Protein AF-E3NWN0-F1 (afdb_monomer_lite)

Organism: Caenorhabditis remanei (NCBI:txid31234)

pLDDT: mean 92.57, std 5.67, range [59.72, 98.69]

Radius of gyration: 28.08 Å; chains: 1; bounding box: 75×56×75 Å

Sequence (450 aa):
MQVIIVETPEEVGRVAGERIAAVIRRSAFAVLGVATGSSPLGAYAEVARQVSEGSLDTAGVTAFALDEYVGLPQEHPESYHSVIHRTVTEPLRLDPARVHVPDGTASDLEAACADYERRIREAGGVDLQLLGLGANGHIGFNEPTSSFGSRTRPKTLAPKTRQDNARFFDSADQVPVHCLTQGLGTILDARELLLVAQGAGTVVELDGDEMTRIIWQFIKDRLIHPYLDVTLEYYDLGIQHRDETNDQVTVDAAHAIQKHGVGVKCATITPDEARVEEFGLKQMWRSPNGTIRNILGGVIFREPIIISNIPRLVPGWNKPIIIGRHAFGDQYRATDFRFAGEGTLTVEFTPKDGGEPQKFEVYQSLGDGVAQVQYNLDASIRDFARASLIYSLSRNYPVYLSTKNTILKAYDGRFKDIFQGHLRHRVQEQFEAAGLTYEHRPHRRLVASA

Structure (mmCIF, N/CA/C/O backbone):
data_AF-E3NWN0-F1
#
_entry.id   AF-E3NWN0-F1
#
loop_
_atom_site.group_PDB
_atom_site.id
_atom_site.type_symbol
_atom_site.label_atom_id
_atom_site.label_alt_id
_atom_site.label_comp_id
_atom_site.label_asym_id
_atom_site.label_entity_id
_atom_site.label_seq_id
_atom_site.pdbx_PDB_ins_code
_atom_site.Cartn_x
_atom_site.Cartn_y
_atom_site.Cartn_z
_atom_site.occupancy
_atom_site.B_iso_or_equiv
_atom_site.auth_seq_id
_atom_site.auth_comp_id
_atom_site.auth_asym_id
_atom_site.auth_atom_id
_atom_site.pdbx_PDB_model_num
ATOM 1 N N . MET A 1 1 ? -12.447 -15.745 9.068 1.00 74.12 1 MET A N 1
ATOM 2 C CA . MET A 1 1 ? -12.794 -14.378 8.634 1.00 74.12 1 MET A CA 1
ATOM 3 C C . MET A 1 1 ? -14.155 -14.442 7.970 1.00 74.12 1 MET A C 1
ATOM 5 O O . MET A 1 1 ? -14.314 -15.246 7.061 1.00 74.12 1 MET A O 1
ATOM 9 N N . GLN A 1 2 ? -15.126 -13.679 8.465 1.00 85.88 2 GLN A N 1
ATOM 10 C CA . GLN A 1 2 ? -16.445 -13.534 7.849 1.00 85.88 2 GLN A CA 1
ATOM 11 C C . GLN A 1 2 ? -16.492 -12.151 7.196 1.00 85.88 2 GLN A C 1
ATOM 13 O O . GLN A 1 2 ? -16.108 -11.178 7.836 1.00 85.88 2 GLN A O 1
ATOM 18 N N . VAL A 1 3 ? -16.915 -12.078 5.935 1.00 86.00 3 VAL A N 1
ATOM 19 C CA . VAL A 1 3 ? -17.079 -10.815 5.202 1.00 86.00 3 VAL A CA 1
ATOM 20 C C . VAL A 1 3 ? -18.572 -10.595 5.008 1.00 86.00 3 VAL A C 1
ATOM 22 O O . VAL A 1 3 ? -19.261 -11.495 4.529 1.00 86.00 3 VAL A O 1
ATOM 25 N N . ILE A 1 4 ? -19.065 -9.432 5.425 1.00 88.62 4 ILE A N 1
ATOM 26 C CA . ILE A 1 4 ? -20.463 -9.033 5.267 1.00 88.62 4 ILE A CA 1
ATOM 27 C C . ILE A 1 4 ? -20.465 -7.776 4.409 1.00 88.62 4 ILE A C 1
ATOM 29 O O . ILE A 1 4 ? -19.835 -6.786 4.772 1.00 88.62 4 ILE A O 1
ATOM 33 N N . ILE A 1 5 ? -21.142 -7.852 3.270 1.00 86.31 5 ILE A N 1
ATOM 34 C CA . ILE A 1 5 ? -21.302 -6.743 2.334 1.00 86.31 5 ILE A CA 1
ATOM 35 C C . ILE A 1 5 ? -22.763 -6.326 2.390 1.00 86.31 5 ILE A C 1
ATOM 37 O O . ILE A 1 5 ? -23.655 -7.175 2.385 1.00 86.31 5 ILE A O 1
ATOM 41 N N . VAL A 1 6 ? -22.974 -5.025 2.503 1.00 89.12 6 VAL A N 1
ATOM 42 C CA . VAL A 1 6 ? -24.281 -4.378 2.603 1.00 89.12 6 VAL A CA 1
ATOM 43 C C . VAL A 1 6 ? -24.270 -3.145 1.711 1.00 89.12 6 VAL A C 1
ATOM 45 O O . VAL A 1 6 ? -23.196 -2.671 1.334 1.00 89.12 6 VAL A O 1
ATOM 48 N N . GLU A 1 7 ? -25.446 -2.654 1.340 1.00 85.12 7 GLU A N 1
ATOM 49 C CA . GLU A 1 7 ? -25.573 -1.652 0.280 1.00 85.12 7 GLU A CA 1
ATOM 50 C C . GLU A 1 7 ? -25.351 -0.231 0.798 1.00 85.12 7 GLU A C 1
ATOM 52 O O . GLU A 1 7 ? -24.884 0.627 0.049 1.00 85.12 7 GLU A O 1
ATOM 57 N N . THR A 1 8 ? -25.660 0.034 2.075 1.00 88.56 8 THR A N 1
ATOM 58 C CA . THR A 1 8 ? -25.611 1.399 2.619 1.00 88.56 8 THR A CA 1
ATOM 59 C C . THR A 1 8 ? -24.792 1.528 3.910 1.00 88.56 8 THR A C 1
ATOM 61 O O . THR A 1 8 ? -24.704 0.578 4.697 1.00 88.56 8 THR A O 1
ATOM 64 N N . PRO A 1 9 ? -24.215 2.716 4.189 1.00 89.25 9 PRO A N 1
ATOM 65 C CA . PRO A 1 9 ? -23.544 2.999 5.462 1.00 89.25 9 PRO A CA 1
ATOM 66 C C . PRO A 1 9 ? -24.421 2.757 6.701 1.00 89.25 9 PRO A C 1
ATOM 68 O O . PRO A 1 9 ? -23.928 2.360 7.758 1.00 89.25 9 PRO A O 1
ATOM 71 N N . GLU A 1 10 ? -25.733 2.968 6.589 1.00 92.38 10 GLU A N 1
ATOM 72 C CA . GLU A 1 10 ? -26.692 2.700 7.663 1.00 92.38 10 GLU A CA 1
ATOM 73 C C . GLU A 1 10 ? -26.793 1.200 7.955 1.00 92.38 10 GLU A C 1
ATOM 75 O O . GLU A 1 10 ? -26.815 0.793 9.118 1.00 92.38 10 GLU A O 1
ATOM 80 N N . GLU A 1 11 ? -26.798 0.357 6.919 1.00 94.12 11 GLU A N 1
ATOM 81 C CA . GLU A 1 11 ? -26.772 -1.095 7.089 1.00 94.12 11 GLU A CA 1
ATOM 82 C C . GLU A 1 11 ? -25.452 -1.576 7.693 1.00 94.12 11 GLU A C 1
ATOM 84 O O . GLU A 1 11 ? -25.469 -2.471 8.543 1.00 94.12 11 GLU A O 1
ATOM 89 N N . VAL A 1 12 ? -24.325 -0.955 7.318 1.00 93.62 12 VAL A N 1
ATOM 90 C CA . VAL A 1 12 ? -23.016 -1.219 7.938 1.00 93.62 12 VAL A CA 1
ATOM 91 C C . VAL A 1 12 ? -23.102 -0.947 9.437 1.00 93.62 12 VAL A C 1
ATOM 93 O O . VAL A 1 12 ? -22.755 -1.812 10.245 1.00 93.62 12 VAL A O 1
ATOM 96 N N . GLY A 1 13 ? -23.621 0.228 9.810 1.00 95.69 13 GLY A N 1
ATOM 97 C CA . GLY A 1 13 ? -23.840 0.613 11.201 1.00 95.69 13 GLY A CA 1
ATOM 98 C C . GLY A 1 13 ? -24.744 -0.367 11.946 1.00 95.69 13 GLY A C 1
ATOM 99 O O . GLY A 1 13 ? -24.389 -0.822 13.031 1.00 95.69 13 GLY A O 1
ATOM 100 N N . ARG A 1 14 ? -25.859 -0.779 11.333 1.00 96.75 14 ARG A N 1
ATOM 101 C CA . ARG A 1 14 ? -26.804 -1.735 11.923 1.00 96.75 14 ARG A CA 1
ATOM 102 C C . ARG A 1 14 ? -26.170 -3.103 12.181 1.00 96.75 14 ARG A C 1
ATOM 104 O O . ARG A 1 14 ? -26.322 -3.659 13.265 1.00 96.75 14 ARG A O 1
ATOM 111 N N . VAL A 1 15 ? -25.462 -3.660 11.198 1.00 96.69 15 VAL A N 1
ATOM 112 C CA . VAL A 1 15 ? -24.811 -4.976 11.324 1.00 96.69 15 VAL A CA 1
ATOM 113 C C . VAL A 1 15 ? -23.684 -4.931 12.356 1.00 96.69 15 VAL A C 1
ATOM 115 O O . VAL A 1 15 ? -23.587 -5.824 13.200 1.00 96.69 15 VAL A O 1
ATOM 118 N N . ALA A 1 16 ? -22.848 -3.891 12.313 1.00 97.06 16 ALA A N 1
ATOM 119 C CA . ALA A 1 16 ? -21.752 -3.725 13.259 1.00 97.06 16 ALA A CA 1
ATOM 120 C C . ALA A 1 16 ? -22.265 -3.492 14.691 1.00 97.06 16 ALA A C 1
ATOM 122 O O . ALA A 1 16 ? -21.788 -4.132 15.629 1.00 97.06 16 ALA A O 1
ATOM 123 N N . GLY A 1 17 ? -23.276 -2.635 14.856 1.00 97.44 17 GLY A N 1
ATOM 124 C CA . GLY A 1 17 ? -23.916 -2.358 16.139 1.00 97.44 17 GLY A CA 1
ATOM 125 C C . GLY A 1 17 ? -24.586 -3.590 16.741 1.00 97.44 17 GLY A C 1
ATOM 126 O O . GLY A 1 17 ? -24.375 -3.881 17.917 1.00 97.44 17 GLY A O 1
ATOM 127 N N . GLU A 1 18 ? -25.292 -4.390 15.935 1.00 97.69 18 GLU A N 1
ATOM 128 C CA . GLU A 1 18 ? -25.888 -5.644 16.411 1.00 97.69 18 GLU A CA 1
ATOM 129 C C . GLU A 1 18 ? -24.822 -6.644 16.873 1.00 97.69 18 GLU A C 1
ATOM 131 O O . GLU A 1 18 ? -25.033 -7.387 17.835 1.00 97.69 18 GLU A O 1
ATOM 136 N N . ARG A 1 19 ? -23.639 -6.647 16.245 1.00 97.62 19 ARG A N 1
ATOM 137 C CA . ARG A 1 19 ? -22.544 -7.504 16.702 1.00 97.62 19 ARG A CA 1
ATOM 138 C C . ARG A 1 19 ? -21.995 -7.067 18.060 1.00 97.62 19 ARG A C 1
ATOM 140 O O . ARG A 1 19 ? -21.778 -7.925 18.915 1.00 97.62 19 ARG A O 1
ATOM 147 N N . ILE A 1 20 ? -21.836 -5.762 18.281 1.00 97.94 20 ILE A N 1
ATOM 148 C CA . ILE A 1 20 ? -21.451 -5.199 19.586 1.00 97.94 20 ILE A CA 1
ATOM 149 C C . ILE A 1 20 ? -22.517 -5.535 20.640 1.00 97.94 20 ILE A C 1
ATOM 151 O O . ILE A 1 20 ? -22.193 -6.061 21.706 1.00 97.94 20 ILE A O 1
ATOM 155 N N . ALA A 1 21 ? -23.796 -5.321 20.321 1.00 97.75 21 ALA A N 1
ATOM 156 C CA . ALA A 1 21 ? -24.913 -5.642 21.205 1.00 97.75 21 ALA A CA 1
ATOM 157 C C . ALA A 1 21 ? -24.950 -7.135 21.570 1.00 97.75 21 ALA A C 1
ATOM 159 O O . ALA A 1 21 ? -25.173 -7.490 22.727 1.00 97.75 21 ALA A O 1
ATOM 160 N N . ALA A 1 22 ? -24.668 -8.029 20.619 1.00 97.38 22 ALA A N 1
ATOM 161 C CA . ALA A 1 22 ? -24.590 -9.464 20.877 1.00 97.38 22 ALA A CA 1
ATOM 162 C C . ALA A 1 22 ? -23.478 -9.837 21.874 1.00 97.38 22 ALA A C 1
ATOM 164 O O . ALA A 1 22 ? -23.661 -10.778 22.647 1.00 97.38 22 ALA A O 1
ATOM 165 N N . VAL A 1 23 ? -22.347 -9.123 21.882 1.00 97.38 23 VAL A N 1
ATOM 166 C CA . VAL A 1 23 ? -21.269 -9.326 22.867 1.00 97.38 23 VAL A CA 1
ATOM 167 C C . VAL A 1 23 ? -21.704 -8.846 24.250 1.00 97.38 23 VAL A C 1
ATOM 169 O O . VAL A 1 23 ? -21.581 -9.598 25.216 1.00 97.38 23 VAL A O 1
ATOM 172 N N . ILE A 1 24 ? -22.314 -7.663 24.336 1.00 97.44 24 ILE A N 1
ATOM 173 C CA . ILE A 1 24 ? -22.838 -7.109 25.595 1.00 97.44 24 ILE A CA 1
ATOM 174 C C . ILE A 1 24 ? -23.927 -8.021 26.190 1.00 97.44 24 ILE A C 1
ATOM 176 O O . ILE A 1 24 ? -23.912 -8.328 27.377 1.00 97.44 24 ILE A O 1
ATOM 180 N N . ARG A 1 25 ? -24.840 -8.563 25.373 1.00 96.50 25 ARG A N 1
ATOM 181 C CA . ARG A 1 25 ? -25.874 -9.504 25.853 1.00 96.50 25 ARG A CA 1
ATOM 182 C C . ARG A 1 25 ? -25.305 -10.825 26.372 1.00 96.50 25 ARG A C 1
ATOM 184 O O . ARG A 1 25 ? -25.949 -11.484 27.184 1.00 96.50 25 ARG A O 1
ATOM 191 N N . ARG A 1 26 ? -24.127 -11.243 25.897 1.00 95.56 26 ARG A N 1
ATOM 192 C CA . ARG A 1 26 ? -23.452 -12.460 26.384 1.00 95.56 26 ARG A CA 1
ATOM 193 C C . ARG A 1 26 ? -22.780 -12.248 27.737 1.00 95.56 26 ARG A C 1
ATOM 195 O O . ARG A 1 26 ? -22.638 -13.216 28.478 1.00 95.56 26 ARG A O 1
ATOM 202 N N . SER A 1 27 ? -22.360 -11.022 28.045 1.00 93.81 27 SER A N 1
ATOM 203 C CA . SER A 1 27 ? -21.688 -10.679 29.295 1.00 93.81 27 SER A CA 1
ATOM 204 C C . SER A 1 27 ? -22.040 -9.259 29.726 1.00 93.81 27 SER A C 1
ATOM 206 O O . SER A 1 27 ? -21.630 -8.292 29.089 1.00 93.81 27 SER A O 1
ATOM 208 N N . ALA A 1 28 ? -22.705 -9.129 30.876 1.00 89.81 28 ALA A N 1
ATOM 209 C CA . ALA A 1 28 ? -22.983 -7.830 31.492 1.00 89.81 28 ALA A CA 1
ATOM 210 C C . ALA A 1 28 ? -21.705 -7.039 31.850 1.00 89.81 28 ALA A C 1
ATOM 212 O O . ALA A 1 28 ? -21.777 -5.841 32.096 1.00 89.81 28 ALA A O 1
ATOM 213 N N . PHE A 1 29 ? -20.543 -7.703 31.860 1.00 96.00 29 PHE A N 1
ATOM 214 C CA . PHE A 1 29 ? -19.223 -7.112 32.090 1.00 96.00 29 PHE A CA 1
ATOM 215 C C . PHE A 1 29 ? -18.334 -7.202 30.842 1.00 96.00 29 PHE A C 1
ATOM 217 O O . PHE A 1 29 ? -17.131 -7.425 30.957 1.00 96.00 29 PHE A O 1
ATOM 224 N N . ALA A 1 30 ? -18.928 -7.121 29.647 1.00 97.62 30 ALA A N 1
ATOM 225 C CA . ALA A 1 30 ? -18.185 -7.160 28.392 1.00 97.62 30 ALA A CA 1
ATOM 226 C C . ALA A 1 30 ? -17.119 -6.056 28.328 1.00 97.62 30 ALA A C 1
ATOM 228 O O . ALA A 1 30 ? -17.359 -4.916 28.738 1.00 97.62 30 ALA A O 1
ATOM 229 N N . VAL A 1 31 ? -15.961 -6.397 27.763 1.00 98.62 31 VAL A N 1
ATOM 230 C CA . VAL A 1 31 ? -14.864 -5.458 27.517 1.00 98.62 31 VAL A CA 1
ATOM 231 C C . VAL A 1 31 ? -14.792 -5.135 26.030 1.00 98.62 31 VAL A C 1
ATOM 233 O O . VAL A 1 31 ? -14.531 -6.009 25.201 1.00 98.62 31 VAL A O 1
ATOM 236 N N . LEU A 1 32 ? -15.004 -3.871 25.679 1.00 98.50 32 LEU A N 1
ATOM 237 C CA . LEU A 1 32 ? -15.016 -3.396 24.299 1.00 98.50 32 LEU A CA 1
ATOM 238 C C . LEU A 1 32 ? -13.757 -2.597 23.974 1.00 98.50 32 LEU A C 1
ATOM 240 O O . LEU A 1 32 ? -13.341 -1.721 24.72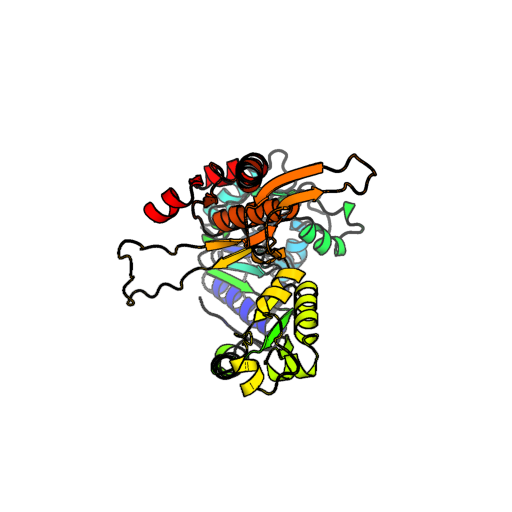7 1.00 98.50 32 LEU A O 1
ATOM 244 N N . GLY A 1 33 ? -13.182 -2.856 22.808 1.00 98.19 33 GLY A N 1
ATOM 245 C CA . GLY A 1 33 ? -12.206 -1.977 22.186 1.00 98.19 33 GLY A CA 1
ATOM 246 C C . GLY A 1 33 ? -12.926 -0.994 21.268 1.00 98.19 33 GLY A C 1
ATOM 247 O O . GLY A 1 33 ? -13.636 -1.418 20.353 1.00 98.19 33 GLY A O 1
ATOM 248 N N . VAL A 1 34 ? -12.761 0.305 21.507 1.00 97.75 34 VAL A N 1
ATOM 249 C CA . VAL A 1 34 ? -13.469 1.374 20.791 1.00 97.75 34 VAL A CA 1
ATOM 250 C C . VAL A 1 34 ? -12.509 2.198 19.938 1.00 97.75 34 VAL A C 1
ATOM 252 O O . VAL A 1 34 ? -11.383 2.503 20.328 1.00 97.75 34 VAL A O 1
ATOM 255 N N . ALA A 1 35 ? -12.958 2.548 18.738 1.00 94.31 35 ALA A N 1
ATOM 256 C CA . ALA A 1 35 ? -12.218 3.359 17.781 1.00 94.31 35 ALA A CA 1
ATOM 257 C C . ALA A 1 35 ? -12.851 4.747 17.628 1.00 94.31 35 ALA A C 1
ATOM 259 O O . ALA A 1 35 ? -14.073 4.898 17.722 1.00 94.31 35 ALA A O 1
ATOM 260 N N . THR A 1 36 ? -12.019 5.744 17.339 1.00 91.50 36 THR A N 1
ATOM 261 C CA . THR A 1 36 ? -12.449 7.066 16.869 1.00 91.50 36 THR A CA 1
ATOM 262 C C . THR A 1 36 ? -12.550 7.084 15.334 1.00 91.50 36 THR A C 1
ATOM 264 O O . THR A 1 36 ? -12.260 6.096 14.654 1.00 91.50 36 THR A O 1
ATOM 267 N N . GLY A 1 37 ? -12.994 8.208 14.767 1.00 87.00 37 GLY A N 1
ATOM 268 C CA . GLY A 1 37 ? -13.153 8.387 13.321 1.00 87.00 37 GLY A CA 1
ATOM 269 C C . GLY A 1 37 ? -14.581 8.152 12.827 1.00 87.00 37 GLY A C 1
ATOM 270 O O . GLY A 1 37 ? -15.490 7.876 13.603 1.00 87.00 37 GLY A O 1
ATOM 271 N N . SER A 1 38 ? -14.795 8.300 11.517 1.00 84.94 38 SER A N 1
ATOM 272 C CA . SER A 1 38 ? -16.136 8.286 10.915 1.00 84.94 38 SER A CA 1
ATOM 273 C C . SER A 1 38 ? -16.725 6.886 10.730 1.00 84.94 38 SER A C 1
ATOM 275 O O . SER A 1 38 ? -17.933 6.716 10.854 1.00 84.94 38 SER A O 1
ATOM 277 N N . SER A 1 39 ? -15.894 5.880 10.440 1.00 87.62 39 SER A N 1
ATOM 278 C CA . SER A 1 39 ? -16.335 4.498 10.193 1.00 87.62 39 SER A CA 1
ATOM 279 C C . SER A 1 39 ? -17.105 3.855 11.362 1.00 87.62 39 SER A C 1
ATOM 281 O O . SER A 1 39 ? -18.145 3.253 11.100 1.00 87.62 39 SER A O 1
ATOM 283 N N . PRO A 1 40 ? -16.676 3.973 12.637 1.00 91.75 40 PRO A N 1
ATOM 284 C CA . PRO A 1 40 ? -17.375 3.330 13.753 1.00 91.75 40 PRO A CA 1
ATOM 285 C C . PRO A 1 40 ? -18.673 4.035 14.193 1.00 91.75 40 PRO A C 1
ATOM 287 O O . PRO A 1 40 ? -19.468 3.427 14.907 1.00 91.75 40 PRO A O 1
ATOM 290 N N . LEU A 1 41 ? -18.931 5.282 13.766 1.00 93.31 41 LEU A N 1
ATOM 291 C CA . LEU A 1 41 ? -20.065 6.080 14.265 1.00 93.31 41 LEU A CA 1
ATOM 292 C C . LEU A 1 41 ? -21.427 5.420 14.024 1.00 93.31 41 LEU A C 1
ATOM 294 O O . LEU A 1 41 ? -22.284 5.460 14.903 1.00 93.31 41 LEU A O 1
ATOM 298 N N . GLY A 1 42 ? -21.619 4.781 12.866 1.00 94.88 42 GLY A N 1
ATOM 299 C CA . GLY A 1 42 ? -22.865 4.070 12.565 1.00 94.88 42 GLY A CA 1
ATOM 300 C C . GLY A 1 42 ? -23.118 2.898 13.519 1.00 94.88 42 GLY A C 1
ATOM 301 O O . GLY A 1 42 ? -24.256 2.664 13.917 1.00 94.88 42 GLY A O 1
ATOM 302 N N . ALA A 1 43 ? -22.057 2.200 13.937 1.00 96.88 43 ALA A N 1
ATOM 303 C CA . ALA A 1 43 ? -22.158 1.103 14.895 1.00 96.88 43 ALA A CA 1
ATOM 304 C C . ALA A 1 43 ? -22.558 1.620 16.283 1.00 96.88 43 ALA A C 1
ATOM 306 O O . ALA A 1 43 ? -23.462 1.070 16.908 1.00 96.88 43 ALA A O 1
ATOM 307 N N . TYR A 1 44 ? -21.935 2.709 16.747 1.00 97.38 44 TYR A N 1
ATOM 308 C CA . TYR A 1 44 ? -22.290 3.329 18.026 1.00 97.38 44 TYR A CA 1
ATOM 309 C C . TYR A 1 44 ? -23.713 3.887 18.028 1.00 97.38 44 TYR A C 1
ATOM 311 O O . TYR A 1 44 ? -24.413 3.729 19.023 1.00 97.38 44 TYR A O 1
ATOM 319 N N . ALA A 1 45 ? -24.165 4.482 16.920 1.00 97.12 45 ALA A N 1
ATOM 320 C CA . ALA A 1 45 ? -25.531 4.983 16.789 1.00 97.12 45 ALA A CA 1
ATOM 321 C C . ALA A 1 45 ? -26.573 3.862 16.937 1.00 97.12 45 ALA A C 1
ATOM 323 O O . ALA A 1 45 ? -27.571 4.043 17.633 1.00 97.12 45 ALA A O 1
ATOM 324 N N . GLU A 1 46 ? -26.323 2.688 16.350 1.00 97.88 46 GLU A N 1
ATOM 325 C CA . GLU A 1 46 ? -27.208 1.532 16.515 1.00 97.88 46 GLU A CA 1
ATOM 326 C C . GLU A 1 46 ? -27.209 1.011 17.961 1.00 97.88 46 GLU A C 1
ATOM 328 O O . GLU A 1 46 ? -28.274 0.755 18.521 1.00 97.88 46 GLU A O 1
ATOM 333 N N . VAL A 1 47 ? -26.045 0.906 18.612 1.00 97.94 47 VAL A N 1
ATOM 334 C CA . VAL A 1 47 ? -25.980 0.494 20.027 1.00 97.94 47 VAL A CA 1
ATOM 335 C C . VAL A 1 47 ? -26.702 1.513 20.919 1.00 97.94 47 VAL A C 1
ATOM 337 O O . VAL A 1 47 ? -27.506 1.126 21.766 1.00 97.94 47 VAL A O 1
ATOM 340 N N . ALA A 1 48 ? -26.485 2.812 20.697 1.00 97.88 48 ALA A N 1
ATOM 341 C CA . ALA A 1 48 ? -27.164 3.890 21.416 1.00 97.88 48 ALA A CA 1
ATOM 342 C C . ALA A 1 48 ? -28.689 3.822 21.244 1.00 97.88 48 ALA A C 1
ATOM 344 O O . ALA A 1 48 ? -29.427 3.982 22.219 1.00 97.88 48 ALA A O 1
ATOM 345 N N . ARG A 1 49 ? -29.174 3.520 20.030 1.00 98.00 49 ARG A N 1
ATOM 346 C CA . ARG A 1 49 ? -30.599 3.287 19.760 1.00 98.00 49 ARG A CA 1
ATOM 347 C C . ARG A 1 49 ? -31.131 2.158 20.644 1.00 98.00 49 ARG A C 1
ATOM 349 O O . ARG A 1 49 ? -32.097 2.372 21.377 1.00 98.00 49 ARG A O 1
ATOM 356 N N . GLN A 1 50 ? -30.454 1.009 20.664 1.00 97.94 50 GLN A N 1
ATOM 357 C CA . GLN A 1 50 ? -30.855 -0.149 21.470 1.00 97.94 50 GLN A CA 1
ATOM 358 C C . GLN A 1 50 ? -30.858 0.140 22.982 1.00 97.94 50 GLN A C 1
ATOM 360 O O . GLN A 1 50 ? -31.777 -0.300 23.680 1.00 97.94 50 GLN A O 1
ATOM 365 N N . VAL A 1 51 ? -29.885 0.916 23.477 1.00 97.38 51 VAL A N 1
ATOM 366 C CA . VAL A 1 51 ? -29.826 1.393 24.873 1.00 97.38 51 VAL A CA 1
ATOM 367 C C . VAL A 1 51 ? -30.983 2.345 25.183 1.00 97.38 51 VAL A C 1
ATOM 369 O O . VAL A 1 51 ? -31.640 2.217 26.217 1.00 97.38 51 VAL A O 1
ATOM 372 N N . SER A 1 52 ? -31.271 3.295 24.290 1.00 96.19 52 SER A N 1
ATOM 373 C CA . SER A 1 52 ? -32.353 4.268 24.482 1.00 96.19 52 SER A CA 1
ATOM 374 C C . SER A 1 52 ? -33.741 3.618 24.517 1.00 96.19 52 SER A C 1
ATOM 376 O O . SER A 1 52 ? -34.602 4.063 25.274 1.00 96.19 52 SER A O 1
ATOM 378 N N . GLU A 1 53 ? -33.920 2.527 23.769 1.00 96.88 53 GLU A N 1
ATOM 379 C CA . GLU A 1 53 ? -35.130 1.699 23.741 1.00 96.88 53 GLU A CA 1
ATOM 380 C C . GLU A 1 53 ? -35.230 0.731 24.932 1.00 96.88 53 GLU A C 1
ATOM 382 O O . GLU A 1 53 ? -36.251 0.067 25.102 1.00 96.88 53 GLU A O 1
ATOM 387 N N . GLY A 1 54 ? -34.184 0.627 25.760 1.00 94.38 54 GLY A N 1
ATOM 388 C CA . GLY A 1 54 ? -34.137 -0.287 26.906 1.00 94.38 54 GLY A CA 1
ATOM 389 C C . GLY A 1 54 ? -33.925 -1.759 26.535 1.00 94.38 54 GLY A C 1
ATOM 390 O O . GLY A 1 54 ? -34.123 -2.636 27.371 1.00 94.38 54 GLY A O 1
ATOM 391 N N . SER A 1 55 ? -33.523 -2.047 25.293 1.00 95.25 55 SER A N 1
ATOM 392 C CA . SER A 1 55 ? -33.267 -3.410 24.794 1.00 95.25 55 SER A CA 1
ATOM 393 C C . SER A 1 55 ? -31.827 -3.895 25.021 1.00 95.25 55 SER A C 1
ATOM 395 O O . SER A 1 55 ? -31.496 -5.051 24.724 1.00 95.25 55 SER A O 1
ATOM 397 N N . LEU A 1 56 ? -30.968 -3.013 25.539 1.00 97.12 56 LEU A N 1
ATOM 398 C CA . LEU A 1 56 ? -29.572 -3.285 25.844 1.00 97.12 56 LEU A CA 1
ATOM 399 C C . LEU A 1 56 ? -29.153 -2.527 27.108 1.00 97.12 56 LEU A C 1
ATOM 401 O O . LEU A 1 56 ? -29.321 -1.312 27.183 1.00 97.12 56 LEU A O 1
ATOM 405 N N . ASP A 1 57 ? -28.604 -3.250 28.083 1.00 96.12 57 ASP A N 1
ATOM 406 C CA . ASP A 1 57 ? -27.996 -2.679 29.287 1.00 96.12 57 ASP A CA 1
ATOM 407 C C . ASP A 1 57 ? -26.472 -2.680 29.141 1.00 96.12 57 ASP A C 1
ATOM 409 O O . ASP A 1 57 ? -25.870 -3.691 28.777 1.00 96.12 57 ASP A O 1
ATOM 413 N N . THR A 1 58 ? -25.863 -1.533 29.407 1.00 97.12 58 THR A N 1
ATOM 414 C CA . THR A 1 58 ? -24.437 -1.257 29.225 1.00 97.12 58 THR A CA 1
ATOM 415 C C . THR A 1 58 ? -23.748 -0.836 30.523 1.00 97.12 58 THR A C 1
ATOM 417 O O . THR A 1 58 ? -22.550 -0.561 30.509 1.00 97.12 58 THR A O 1
ATOM 420 N N . ALA A 1 59 ? -24.455 -0.823 31.659 1.00 94.44 59 ALA A N 1
ATOM 421 C CA . ALA A 1 59 ? -23.939 -0.279 32.917 1.00 94.44 59 ALA A CA 1
ATOM 422 C C . ALA A 1 59 ? -22.659 -0.974 33.424 1.00 94.44 59 ALA A C 1
ATOM 424 O O . ALA A 1 59 ? -21.828 -0.349 34.082 1.00 94.44 59 ALA A O 1
ATOM 425 N N . GLY A 1 60 ? -22.489 -2.268 33.133 1.00 96.19 60 GLY A N 1
ATOM 426 C CA . GLY A 1 60 ? -21.308 -3.040 33.530 1.00 96.19 60 GLY A CA 1
ATOM 427 C C . GLY A 1 60 ? -20.178 -3.083 32.496 1.00 96.19 60 GLY A C 1
ATOM 428 O O . GLY A 1 60 ? -19.120 -3.639 32.800 1.00 96.19 60 GLY A O 1
ATOM 429 N N . VAL A 1 61 ? -20.377 -2.506 31.306 1.00 98.31 61 VAL A N 1
ATOM 430 C CA . VAL A 1 61 ? -19.423 -2.563 30.189 1.00 98.31 61 VAL A CA 1
ATOM 431 C C . VAL A 1 61 ? -18.180 -1.726 30.492 1.00 98.31 61 VAL A C 1
ATOM 433 O O . VAL A 1 61 ? -18.273 -0.608 30.998 1.00 98.31 61 VAL A O 1
ATOM 436 N N . THR A 1 62 ? -17.015 -2.266 30.139 1.00 98.62 62 THR A N 1
ATOM 437 C CA . THR A 1 62 ? -15.727 -1.559 30.174 1.00 98.62 62 THR A CA 1
ATOM 438 C C . THR A 1 62 ? -15.265 -1.287 28.747 1.00 98.62 62 THR A C 1
ATOM 440 O O . THR A 1 62 ? -15.401 -2.153 27.884 1.00 98.62 62 THR A O 1
ATOM 443 N N . ALA A 1 63 ? -14.708 -0.106 28.478 1.00 98.50 63 ALA A N 1
ATOM 444 C CA . ALA A 1 63 ? -14.248 0.280 27.146 1.00 98.50 63 ALA A CA 1
ATOM 445 C C . ALA A 1 63 ? -12.791 0.764 27.150 1.00 98.50 63 ALA A C 1
ATOM 447 O O . ALA A 1 63 ? -12.382 1.508 28.037 1.00 98.50 63 ALA A O 1
ATOM 448 N N . PHE A 1 64 ? -12.030 0.384 26.125 1.00 98.69 64 PHE A N 1
ATOM 449 C CA . PHE A 1 64 ? -10.648 0.810 25.894 1.00 98.69 64 PHE A CA 1
ATOM 450 C C . PHE A 1 64 ? -10.518 1.444 24.505 1.00 98.69 64 PHE A C 1
ATOM 452 O O . PHE A 1 64 ? -10.816 0.800 23.499 1.00 98.69 64 PHE A O 1
ATOM 459 N N . ALA A 1 65 ? -10.115 2.713 24.439 1.00 97.94 65 ALA A N 1
ATOM 460 C CA . ALA A 1 65 ? -9.869 3.421 23.188 1.00 97.94 65 ALA A CA 1
ATOM 461 C C . ALA A 1 65 ? -8.502 3.087 22.574 1.00 97.94 65 ALA A C 1
ATOM 463 O O . ALA A 1 65 ? -7.511 2.920 23.278 1.00 97.94 65 ALA A O 1
ATOM 464 N N . LEU A 1 66 ? -8.437 3.053 21.242 1.00 96.56 66 LEU A N 1
ATOM 465 C CA . LEU A 1 66 ? -7.204 2.711 20.526 1.00 96.56 66 LEU A CA 1
ATOM 466 C C . LEU A 1 66 ? -6.070 3.723 20.723 1.00 96.56 66 LEU A C 1
ATOM 468 O O . LEU A 1 66 ? -4.911 3.328 20.808 1.00 96.56 66 LEU A O 1
ATOM 472 N N . ASP A 1 67 ? -6.378 5.016 20.736 1.00 96.31 67 ASP A N 1
ATOM 473 C CA . ASP A 1 67 ? -5.378 6.059 20.516 1.00 96.31 67 ASP A CA 1
ATOM 474 C C . ASP A 1 67 ? -5.618 7.290 21.408 1.00 96.31 67 ASP A C 1
ATOM 476 O O . ASP A 1 67 ? -6.729 7.507 21.893 1.00 96.31 67 ASP A O 1
ATOM 480 N N . GLU A 1 68 ? -4.586 8.121 21.574 1.00 96.69 68 GLU A N 1
ATOM 481 C CA . GLU A 1 68 ? -4.681 9.491 22.104 1.00 96.69 68 GLU A CA 1
ATOM 482 C C . GLU A 1 68 ? -3.546 10.364 21.547 1.00 96.69 68 GLU A C 1
ATOM 484 O O . GLU A 1 68 ? -2.458 9.876 21.225 1.00 96.69 68 GLU A O 1
ATOM 489 N N . TYR A 1 69 ? -3.768 11.670 21.433 1.00 95.94 69 TYR A N 1
ATOM 490 C CA . TYR A 1 69 ? -2.711 12.619 21.108 1.00 95.94 69 TYR A CA 1
ATOM 491 C C . TYR A 1 69 ? -1.820 12.921 22.314 1.00 95.94 69 TYR A C 1
ATOM 493 O O . TYR A 1 69 ? -2.287 13.126 23.429 1.00 95.94 69 TYR A O 1
ATOM 501 N N . VAL A 1 70 ? -0.513 13.040 22.081 1.00 95.69 70 VAL A N 1
ATOM 502 C CA . VAL A 1 70 ? 0.421 13.459 23.133 1.00 95.69 70 VAL A CA 1
ATOM 503 C C . VAL A 1 70 ? 0.423 14.981 23.252 1.00 95.69 70 VAL A C 1
ATOM 505 O O . VAL A 1 70 ? 0.602 15.686 22.257 1.00 95.69 70 VAL A O 1
ATOM 508 N N . GLY A 1 71 ? 0.283 15.479 24.482 1.00 91.56 71 GLY A N 1
ATOM 509 C CA . GLY A 1 71 ? 0.370 16.904 24.815 1.00 91.56 71 GLY A CA 1
ATOM 510 C C . GLY A 1 71 ? -0.913 17.711 24.601 1.00 91.56 71 GLY A C 1
ATOM 511 O O . GLY A 1 71 ? -0.904 18.921 24.825 1.00 91.56 71 GLY A O 1
ATOM 512 N N . LEU A 1 72 ? -2.011 17.071 24.192 1.00 92.69 72 LEU A N 1
ATOM 513 C CA . LEU A 1 72 ? -3.319 17.712 24.097 1.00 92.69 72 LEU A CA 1
ATOM 514 C C . LEU A 1 72 ? -4.049 17.597 25.454 1.00 92.69 72 LEU A C 1
ATOM 516 O O . LEU A 1 72 ? -4.092 16.495 26.003 1.00 92.69 72 LEU A O 1
ATOM 520 N N . PRO A 1 73 ? -4.622 18.681 26.015 1.00 92.75 73 PRO A N 1
ATOM 521 C CA . PRO A 1 73 ? -5.423 18.594 27.238 1.00 92.75 73 PRO A CA 1
ATOM 522 C C . PRO A 1 73 ? -6.607 17.635 27.078 1.00 92.75 73 PRO A C 1
ATOM 524 O O . PRO A 1 73 ? -7.219 17.588 26.009 1.00 92.75 73 PRO A O 1
ATOM 527 N N . GLN A 1 74 ? -6.973 16.911 28.138 1.00 91.38 74 GLN A N 1
ATOM 528 C CA . GLN A 1 74 ? -8.068 15.933 28.079 1.00 91.38 74 GLN A CA 1
ATOM 529 C C . GLN A 1 74 ? -9.413 16.584 27.745 1.00 91.38 74 GLN A C 1
ATOM 531 O O . GLN A 1 74 ? -10.241 15.959 27.091 1.00 91.38 74 GLN A O 1
ATOM 536 N N . GLU A 1 75 ? -9.613 17.843 28.128 1.00 92.62 75 GLU A N 1
ATOM 537 C CA . GLU A 1 75 ? -10.817 18.636 27.868 1.00 92.62 75 GLU A CA 1
ATOM 538 C C . GLU A 1 75 ? -10.822 19.279 26.474 1.00 92.62 75 GLU A C 1
ATOM 540 O O . GLU A 1 75 ? -11.812 19.898 26.081 1.00 92.62 75 GLU A O 1
ATOM 545 N N . HIS A 1 76 ? -9.726 19.167 25.714 1.00 93.75 76 HIS A N 1
ATOM 546 C CA . HIS A 1 76 ? -9.682 19.689 24.355 1.00 93.75 76 HIS A CA 1
ATOM 547 C C . HIS A 1 76 ? -10.748 18.979 23.497 1.00 93.75 76 HIS A C 1
ATOM 549 O O . HIS A 1 76 ? -10.839 17.752 23.565 1.00 93.75 76 HIS A O 1
ATOM 555 N N . PRO A 1 77 ? -11.529 19.689 22.658 1.00 92.50 77 PRO A N 1
ATOM 556 C CA . PRO A 1 77 ? -12.620 19.084 21.880 1.00 92.50 77 PRO A CA 1
ATOM 557 C C . PRO A 1 77 ? -12.201 17.898 20.999 1.00 92.50 77 PRO A C 1
ATOM 559 O O . PRO A 1 77 ? -12.981 16.959 20.816 1.00 92.50 77 PRO A O 1
ATOM 562 N N . GLU A 1 78 ? -10.963 17.958 20.500 1.00 93.44 78 GLU A N 1
ATOM 563 C CA . GLU A 1 78 ? -10.328 16.948 19.643 1.00 93.44 78 GLU A CA 1
ATOM 564 C C . GLU A 1 78 ? -9.413 15.957 20.380 1.00 93.44 78 GLU A C 1
ATOM 566 O O . GLU A 1 78 ? -8.761 15.138 19.727 1.00 93.44 78 GLU A O 1
ATOM 571 N N . SER A 1 79 ? -9.342 16.003 21.719 1.00 95.50 79 SER A N 1
ATOM 572 C CA . SER A 1 79 ? -8.734 14.892 22.466 1.00 95.50 79 SER A CA 1
ATOM 573 C C . SER A 1 79 ? -9.565 13.643 22.226 1.00 95.50 79 SER A C 1
ATOM 575 O O . SER A 1 79 ? -10.797 13.704 22.121 1.00 95.50 79 SER A O 1
ATOM 577 N N . TYR A 1 80 ? -8.919 12.489 22.123 1.00 95.50 80 TYR A N 1
ATOM 578 C CA . TYR A 1 80 ? -9.674 11.259 21.933 1.00 95.50 80 TYR A CA 1
ATOM 579 C C . TYR A 1 80 ? -10.448 10.885 23.193 1.00 95.50 80 TYR A C 1
ATOM 581 O O . TYR A 1 80 ? -11.528 10.315 23.068 1.00 95.50 80 TYR A O 1
ATOM 589 N N . HIS A 1 81 ? -10.026 11.350 24.368 1.00 96.44 81 HIS A N 1
ATOM 590 C CA . HIS A 1 81 ? -10.860 11.392 25.564 1.00 96.44 81 HIS A CA 1
ATOM 591 C C . HIS A 1 81 ? -12.209 12.104 25.329 1.00 96.44 81 HIS A C 1
ATOM 593 O O . HIS A 1 81 ? -13.264 11.489 25.503 1.00 96.44 81 HIS A O 1
ATOM 599 N N . SER A 1 82 ? -12.209 13.359 24.864 1.00 96.19 82 SER A N 1
ATOM 600 C CA . SER A 1 82 ? -13.435 14.128 24.590 1.00 96.19 82 SER A CA 1
ATOM 601 C C . SER A 1 82 ? -14.272 13.523 23.464 1.00 96.19 82 SER A C 1
ATOM 603 O O . SER A 1 82 ? -15.503 13.479 23.543 1.00 96.19 82 SER A O 1
ATOM 605 N N . VAL A 1 83 ? -13.622 13.034 22.404 1.00 96.00 83 VAL A N 1
ATOM 606 C CA . VAL A 1 83 ? -14.307 12.398 21.272 1.00 96.00 83 VAL A CA 1
ATOM 607 C C . VAL A 1 83 ? -14.991 11.106 21.714 1.00 96.00 83 VAL A C 1
ATOM 609 O O . VAL A 1 83 ? -16.167 10.916 21.403 1.00 96.00 83 VAL A O 1
ATOM 612 N N . ILE A 1 84 ? -14.306 10.233 22.457 1.00 97.50 84 ILE A N 1
ATOM 613 C CA . ILE A 1 84 ? -14.882 8.990 22.990 1.00 97.50 84 ILE A CA 1
ATOM 614 C C . ILE A 1 84 ? -15.998 9.298 23.985 1.00 97.50 84 ILE A C 1
ATOM 616 O O . ILE A 1 84 ? -17.047 8.663 23.916 1.00 97.50 84 ILE A O 1
ATOM 620 N N . HIS A 1 85 ? -15.840 10.317 24.832 1.00 97.38 85 HIS A N 1
ATOM 621 C CA . HIS A 1 85 ? -16.909 10.745 25.729 1.00 97.38 85 HIS A CA 1
ATOM 622 C C . HIS A 1 85 ? -18.198 11.077 24.960 1.00 97.38 85 HIS A C 1
ATOM 624 O O . HIS A 1 85 ? -19.253 10.505 25.231 1.00 97.38 85 HIS A O 1
ATOM 630 N N . ARG A 1 86 ? -18.088 11.928 23.932 1.00 96.44 86 ARG A N 1
ATOM 631 C CA . ARG A 1 86 ? -19.213 12.399 23.109 1.00 96.44 86 ARG A CA 1
ATOM 632 C C . ARG A 1 86 ? -19.818 11.321 22.204 1.00 96.44 86 ARG A C 1
ATOM 634 O O . ARG A 1 86 ? -21.007 11.364 21.906 1.00 96.44 86 ARG A O 1
ATOM 641 N N . THR A 1 87 ? -19.002 10.401 21.689 1.00 96.06 87 THR A N 1
ATOM 642 C CA . THR A 1 87 ? -19.431 9.436 20.654 1.00 96.06 87 THR A CA 1
ATOM 643 C C . THR A 1 87 ? -19.740 8.047 21.196 1.00 96.06 87 THR A C 1
ATOM 645 O O . THR A 1 87 ? -20.493 7.310 20.563 1.00 96.06 87 THR A O 1
ATOM 648 N N . VAL A 1 88 ? -19.196 7.699 22.363 1.00 97.50 88 VAL A N 1
ATOM 649 C CA . VAL A 1 88 ? -19.321 6.374 22.973 1.00 97.50 88 VAL A CA 1
ATOM 650 C C . VAL A 1 88 ? -19.898 6.483 24.380 1.00 97.50 88 VAL A C 1
ATOM 652 O O . VAL A 1 88 ? -20.974 5.945 24.622 1.00 97.50 88 VAL A O 1
ATOM 655 N N . THR A 1 89 ? -19.233 7.185 25.301 1.00 97.94 89 THR A N 1
ATOM 656 C CA . THR A 1 89 ? -19.600 7.165 26.728 1.00 97.94 89 THR A CA 1
ATOM 657 C C . THR A 1 89 ? -21.013 7.689 26.973 1.00 97.94 89 THR A C 1
ATOM 659 O O . THR A 1 89 ? -21.833 6.974 27.548 1.00 97.94 89 THR A O 1
ATOM 662 N N . GLU A 1 90 ? -21.329 8.902 26.507 1.00 97.44 90 GLU A N 1
ATOM 663 C CA . GLU A 1 90 ? -22.658 9.495 26.699 1.00 97.44 90 GLU A CA 1
ATOM 664 C C . GLU A 1 90 ? -23.754 8.750 25.917 1.00 97.44 90 GLU A C 1
ATOM 666 O O . GLU A 1 90 ? -24.757 8.376 26.536 1.00 97.44 90 GLU A O 1
ATOM 671 N N . PRO A 1 91 ? -23.612 8.470 24.600 1.00 96.69 91 PRO A N 1
ATOM 672 C CA . PRO A 1 91 ? -24.702 7.871 23.827 1.00 96.69 91 PRO A CA 1
ATOM 673 C C . PRO A 1 91 ? -25.023 6.433 24.244 1.00 96.69 91 PRO A C 1
ATOM 675 O O . PRO A 1 91 ? -26.189 6.039 24.233 1.00 96.69 91 PRO A O 1
ATOM 678 N N . LEU A 1 92 ? -24.011 5.652 24.641 1.00 97.19 92 LEU A N 1
ATOM 679 C CA . LEU A 1 92 ? -24.199 4.276 25.110 1.00 97.19 92 LEU A CA 1
ATOM 680 C C . LEU A 1 92 ? -24.481 4.213 26.617 1.00 97.19 92 LEU A C 1
ATOM 682 O O . LEU A 1 92 ? -24.686 3.116 27.127 1.00 97.19 92 LEU A O 1
ATOM 686 N N . ARG A 1 93 ? -24.511 5.353 27.326 1.00 97.69 93 ARG A N 1
ATOM 687 C CA . ARG A 1 93 ? -24.710 5.444 28.785 1.00 97.69 93 ARG A CA 1
ATOM 688 C C . ARG A 1 93 ? -23.726 4.576 29.580 1.00 97.69 93 ARG A C 1
ATOM 690 O O . ARG A 1 93 ? -24.115 3.920 30.545 1.00 97.69 93 ARG A O 1
ATOM 697 N N . LEU A 1 94 ? -22.462 4.557 29.156 1.00 97.75 94 LEU A N 1
ATOM 698 C CA . LEU A 1 94 ? -21.404 3.845 29.873 1.00 97.75 94 LEU A CA 1
ATOM 699 C C . LEU A 1 94 ? -21.048 4.586 31.165 1.00 97.75 94 LEU A C 1
ATOM 701 O O . LEU A 1 94 ? -21.111 5.813 31.216 1.00 97.75 94 LEU A O 1
ATOM 705 N N . ASP A 1 95 ? -20.616 3.847 32.186 1.00 97.19 95 ASP A N 1
ATOM 706 C CA . ASP A 1 95 ? -19.980 4.438 33.365 1.00 97.19 95 ASP A CA 1
ATOM 707 C C . ASP A 1 95 ? -18.632 5.062 32.952 1.00 97.19 95 ASP A C 1
ATOM 709 O O . ASP A 1 95 ? -17.735 4.321 32.532 1.00 97.19 95 ASP A O 1
ATOM 713 N N . PRO A 1 96 ? -18.438 6.392 33.075 1.00 96.19 96 PRO A N 1
ATOM 714 C CA . PRO A 1 96 ? -17.184 7.040 32.695 1.00 96.19 96 PRO A CA 1
ATOM 715 C C . PRO A 1 96 ? -15.958 6.465 33.416 1.00 96.19 96 PRO A C 1
ATOM 717 O O . PRO A 1 96 ? -14.869 6.464 32.850 1.00 96.19 96 PRO A O 1
ATOM 720 N N . ALA A 1 97 ? -16.117 5.913 34.627 1.00 97.00 97 ALA A N 1
ATOM 721 C CA . ALA A 1 97 ? -15.021 5.279 35.364 1.00 97.00 97 ALA A CA 1
ATOM 722 C C . ALA A 1 97 ? -14.521 3.972 34.716 1.00 97.00 97 ALA A C 1
ATOM 724 O O . ALA A 1 97 ? -13.429 3.500 35.042 1.00 97.00 97 ALA A O 1
ATOM 725 N N . ARG A 1 98 ? -15.305 3.392 33.800 1.00 97.62 98 ARG A N 1
ATOM 726 C CA . ARG A 1 98 ? -15.001 2.162 33.054 1.00 97.62 98 ARG A CA 1
ATOM 727 C C . ARG A 1 98 ? -14.587 2.424 31.606 1.00 97.62 98 ARG A C 1
ATOM 729 O O . ARG A 1 98 ? -14.404 1.475 30.846 1.00 97.62 98 ARG A O 1
ATOM 736 N N . VAL A 1 99 ? -14.459 3.687 31.204 1.00 98.19 99 VAL A N 1
ATOM 737 C CA . VAL A 1 99 ? -13.990 4.066 29.869 1.00 98.19 99 VAL A CA 1
ATOM 738 C C . VAL A 1 99 ? -12.559 4.572 29.979 1.00 98.19 99 VAL A C 1
ATOM 740 O O . VAL A 1 99 ? -12.263 5.517 30.705 1.00 98.19 99 VAL A O 1
ATOM 743 N N . HIS A 1 100 ? -11.650 3.919 29.266 1.00 98.25 100 HIS A N 1
ATOM 744 C CA . HIS A 1 100 ? -10.219 4.144 29.388 1.00 98.25 100 HIS A CA 1
ATOM 745 C C . HIS A 1 100 ? -9.625 4.589 28.055 1.00 98.25 100 HIS A C 1
ATOM 747 O O . HIS A 1 100 ? -9.708 3.881 27.051 1.00 98.25 100 HIS A O 1
ATOM 753 N N . VAL A 1 101 ? -8.943 5.729 28.064 1.00 97.69 101 VAL A N 1
ATOM 754 C CA . VAL A 1 101 ? -8.188 6.268 26.925 1.00 97.69 101 VAL A CA 1
ATOM 755 C C . VAL A 1 101 ? -6.703 6.325 27.309 1.00 97.69 101 VAL A C 1
ATOM 757 O O . VAL A 1 101 ? -6.417 6.552 28.490 1.00 97.69 101 VAL A O 1
ATOM 760 N N . PRO A 1 102 ? -5.751 6.060 26.390 1.00 96.81 102 PRO A N 1
ATOM 761 C CA . PRO A 1 102 ? -4.326 6.205 26.690 1.00 96.81 102 PRO A CA 1
ATOM 762 C C . PRO A 1 102 ? -3.996 7.607 27.229 1.00 96.81 102 PRO A C 1
ATOM 764 O O . PRO A 1 102 ? -4.485 8.599 26.702 1.00 96.81 102 PRO A O 1
ATOM 767 N N . ASP A 1 103 ? -3.153 7.714 28.260 1.00 95.38 103 ASP A N 1
ATOM 768 C CA . ASP A 1 103 ? -2.822 9.014 28.866 1.00 95.38 103 ASP A CA 1
ATOM 769 C C . ASP A 1 103 ? -1.711 9.739 28.091 1.00 95.38 103 ASP A C 1
ATOM 771 O O . ASP A 1 103 ? -0.519 9.589 28.372 1.00 95.38 103 ASP A O 1
ATOM 775 N N . GLY A 1 104 ? -2.112 10.549 27.109 1.00 94.19 104 GLY A N 1
ATOM 776 C CA . GLY A 1 104 ? -1.211 11.392 26.318 1.00 94.19 104 GLY A CA 1
ATOM 777 C C . GLY A 1 104 ? -0.617 12.595 27.067 1.00 94.19 104 GLY A C 1
ATOM 778 O O . GLY A 1 104 ? 0.197 13.322 26.492 1.00 94.19 104 GLY A O 1
ATOM 779 N N . THR A 1 105 ? -1.005 12.824 28.327 1.00 94.56 105 THR A N 1
ATOM 780 C CA . THR A 1 105 ? -0.521 13.936 29.167 1.00 94.56 105 THR A CA 1
ATOM 781 C C . THR A 1 105 ? 0.492 13.502 30.227 1.00 94.56 105 THR A C 1
ATOM 783 O O . THR A 1 105 ? 1.083 14.352 30.898 1.00 94.56 105 THR A O 1
ATOM 786 N N . ALA A 1 106 ? 0.729 12.193 30.360 1.00 93.56 106 ALA A N 1
ATOM 787 C CA . ALA A 1 106 ? 1.674 11.638 31.315 1.00 93.56 106 ALA A CA 1
ATOM 788 C C . ALA A 1 106 ? 3.103 12.156 31.083 1.00 93.56 106 ALA A C 1
ATOM 790 O O . ALA A 1 106 ? 3.584 12.255 29.953 1.00 93.56 106 ALA A O 1
ATOM 791 N N . SER A 1 107 ? 3.816 12.431 32.177 1.00 93.06 107 SER A N 1
ATOM 792 C CA . SER A 1 107 ? 5.236 12.802 32.128 1.00 93.06 107 SER A CA 1
ATOM 793 C C . SER A 1 107 ? 6.128 11.649 31.657 1.00 93.06 107 SER A C 1
ATOM 795 O O . SER A 1 107 ? 7.151 11.892 31.019 1.00 93.06 107 SER A O 1
ATOM 797 N N . ASP A 1 108 ? 5.728 10.408 31.946 1.00 96.12 108 ASP A N 1
ATOM 798 C CA . ASP A 1 108 ? 6.350 9.178 31.457 1.00 96.12 108 ASP A CA 1
ATOM 799 C C . ASP A 1 108 ? 5.354 8.407 30.577 1.00 96.12 108 ASP A C 1
ATOM 801 O O . ASP A 1 108 ? 4.504 7.648 31.054 1.00 96.12 108 ASP A O 1
ATOM 805 N N . LEU A 1 109 ? 5.458 8.633 29.266 1.00 95.69 109 LEU A N 1
ATOM 806 C CA . LEU A 1 109 ? 4.574 8.033 28.267 1.00 95.69 109 LEU A CA 1
ATOM 807 C C . LEU A 1 109 ? 4.762 6.515 28.143 1.00 95.69 109 LEU A C 1
ATOM 809 O O . LEU A 1 109 ? 3.805 5.808 27.827 1.00 95.69 109 LEU A O 1
ATOM 813 N N . GLU A 1 110 ? 5.969 5.994 28.377 1.00 94.81 110 GLU A N 1
ATOM 814 C CA . GLU A 1 110 ? 6.224 4.551 28.299 1.00 94.81 110 GLU A CA 1
ATOM 815 C C . GLU A 1 110 ? 5.576 3.827 29.479 1.00 94.81 110 GLU A C 1
ATOM 817 O O . GLU A 1 110 ? 4.887 2.820 29.286 1.00 94.81 110 GLU A O 1
ATOM 822 N N . ALA A 1 111 ? 5.715 4.378 30.689 1.00 96.69 111 ALA A N 1
ATOM 823 C CA . ALA A 1 111 ? 5.031 3.864 31.869 1.00 96.69 111 ALA A CA 1
ATOM 824 C C . ALA A 1 111 ? 3.503 3.936 31.721 1.00 96.69 111 ALA A C 1
ATOM 826 O O . ALA A 1 111 ? 2.814 2.977 32.080 1.00 96.69 111 ALA A O 1
ATOM 827 N N . ALA A 1 112 ? 2.972 5.020 31.142 1.00 97.00 112 ALA A N 1
ATOM 828 C CA . ALA A 1 112 ? 1.544 5.157 30.851 1.00 97.00 112 ALA A CA 1
ATOM 829 C C . ALA A 1 112 ? 1.046 4.088 29.863 1.00 97.00 112 ALA A C 1
ATOM 831 O O . ALA A 1 112 ? 0.017 3.454 30.101 1.00 97.00 112 ALA A O 1
ATOM 832 N N . CYS A 1 113 ? 1.803 3.811 28.795 1.00 97.81 113 CYS A N 1
ATOM 833 C CA . CYS A 1 113 ? 1.484 2.730 27.858 1.00 97.81 113 CYS A CA 1
ATOM 834 C C . CYS A 1 113 ? 1.498 1.351 28.542 1.00 97.81 113 CYS A C 1
ATOM 836 O O . CYS A 1 113 ? 0.607 0.533 28.314 1.00 97.81 113 CYS A O 1
ATOM 838 N N . ALA A 1 114 ? 2.483 1.089 29.407 1.00 97.62 114 ALA A N 1
ATOM 839 C CA . ALA A 1 114 ? 2.584 -0.172 30.142 1.00 97.62 114 ALA A CA 1
ATOM 840 C C . ALA A 1 114 ? 1.456 -0.354 31.176 1.00 97.62 114 ALA A C 1
ATOM 842 O O . ALA A 1 114 ? 0.973 -1.474 31.375 1.00 97.62 114 ALA A O 1
ATOM 843 N N . ASP A 1 115 ? 1.023 0.728 31.831 1.00 97.94 115 ASP A N 1
ATOM 844 C CA . ASP A 1 115 ? -0.166 0.736 32.688 1.00 97.94 115 ASP A CA 1
ATOM 845 C C . ASP A 1 115 ? -1.434 0.455 31.876 1.00 97.94 115 ASP A C 1
ATOM 847 O O . ASP A 1 115 ? -2.230 -0.396 32.266 1.00 97.94 115 ASP A O 1
ATOM 851 N N . TYR A 1 116 ? -1.582 1.070 30.702 1.00 98.25 116 TYR A N 1
ATOM 852 C CA . TYR A 1 116 ? -2.721 0.827 29.816 1.00 98.25 116 TYR A CA 1
ATOM 853 C C . TYR A 1 116 ? -2.843 -0.657 29.417 1.00 98.25 116 TYR A C 1
ATOM 855 O O . TYR A 1 116 ? -3.893 -1.276 29.593 1.00 98.25 116 TYR A O 1
ATOM 863 N N . GLU A 1 117 ? -1.732 -1.278 29.006 1.00 98.38 117 GLU A N 1
ATOM 864 C CA . GLU A 1 117 ? -1.646 -2.723 28.728 1.00 98.38 117 GLU A CA 1
ATOM 865 C C . GLU A 1 117 ? -1.961 -3.596 29.952 1.00 98.38 117 GLU A C 1
ATOM 867 O O . GLU A 1 117 ? -2.463 -4.717 29.830 1.00 98.38 117 GLU A O 1
ATOM 872 N N . ARG A 1 118 ? -1.622 -3.131 31.159 1.00 98.25 118 ARG A N 1
ATOM 873 C CA . ARG A 1 118 ? -1.960 -3.835 32.400 1.00 98.25 118 ARG A CA 1
ATOM 874 C C . ARG A 1 118 ? -3.459 -3.764 32.677 1.00 98.25 118 ARG A C 1
ATOM 876 O O . ARG A 1 118 ? -4.043 -4.813 32.928 1.00 98.25 118 ARG A O 1
ATOM 883 N N . ARG A 1 119 ? -4.081 -2.590 32.552 1.00 98.19 119 ARG A N 1
ATOM 884 C CA . ARG A 1 119 ? -5.526 -2.403 32.765 1.00 98.19 119 ARG A CA 1
ATOM 885 C C . ARG A 1 119 ? -6.364 -3.263 31.818 1.00 98.19 119 ARG A C 1
ATOM 887 O O . ARG A 1 119 ? -7.317 -3.891 32.265 1.00 98.19 119 ARG A O 1
ATOM 894 N N . ILE A 1 120 ? -5.971 -3.371 30.543 1.00 98.25 120 ILE A N 1
ATOM 895 C CA . ILE A 1 120 ? -6.635 -4.270 29.578 1.00 98.25 120 ILE A CA 1
ATOM 896 C C . ILE A 1 120 ? -6.586 -5.728 30.064 1.00 98.25 120 ILE A C 1
ATOM 898 O O . ILE A 1 120 ? -7.590 -6.440 30.027 1.00 98.25 120 ILE A O 1
ATOM 902 N N . ARG A 1 121 ? -5.425 -6.186 30.552 1.00 97.69 121 ARG A N 1
ATOM 903 C CA . ARG A 1 121 ? -5.261 -7.556 31.068 1.00 97.69 121 ARG A CA 1
ATOM 904 C C . ARG A 1 121 ? -6.038 -7.792 32.361 1.00 97.69 121 ARG A C 1
ATOM 906 O O . ARG A 1 121 ? -6.638 -8.851 32.509 1.00 97.69 121 ARG A O 1
ATOM 913 N N . GLU A 1 122 ? -6.044 -6.826 33.274 1.00 97.56 122 GLU A N 1
ATOM 914 C CA . GLU A 1 122 ? -6.796 -6.887 34.536 1.00 97.56 122 GLU A CA 1
ATOM 915 C C . GLU A 1 122 ? -8.312 -6.903 34.306 1.00 97.56 122 GLU A C 1
ATOM 917 O O . GLU A 1 122 ? -9.033 -7.564 35.051 1.00 97.56 122 GLU A O 1
ATOM 922 N N . ALA A 1 123 ? -8.789 -6.267 33.232 1.00 96.81 123 ALA A N 1
ATOM 923 C CA . ALA A 1 123 ? -10.177 -6.356 32.786 1.00 96.81 123 ALA A CA 1
ATOM 924 C C . ALA A 1 123 ? -10.537 -7.715 32.142 1.00 96.81 123 ALA A C 1
ATOM 926 O O . ALA A 1 123 ? -11.708 -7.966 31.878 1.00 96.81 123 ALA A O 1
ATOM 927 N N . GLY A 1 124 ? -9.565 -8.610 31.912 1.00 95.44 124 GLY A N 1
ATOM 928 C CA . GLY A 1 124 ? -9.784 -9.932 31.308 1.00 95.44 124 GLY A CA 1
ATOM 929 C C . GLY A 1 124 ? -9.554 -10.003 29.792 1.00 95.44 124 GLY A C 1
ATOM 930 O O . GLY A 1 124 ? -9.877 -11.027 29.180 1.00 95.44 124 GLY A O 1
ATOM 931 N N . GLY A 1 125 ? -8.962 -8.956 29.205 1.00 96.94 125 GLY A N 1
ATOM 932 C CA . GLY A 1 125 ? -8.763 -8.804 27.761 1.00 96.94 125 GLY A CA 1
ATOM 933 C C . GLY A 1 125 ? -9.990 -8.229 27.047 1.00 96.94 125 GLY A C 1
ATOM 934 O O . GLY A 1 125 ? -11.068 -8.139 27.622 1.00 96.94 125 GLY A O 1
ATOM 935 N N . VAL A 1 126 ? -9.821 -7.826 25.786 1.00 98.44 126 VAL A N 1
ATOM 936 C CA . VAL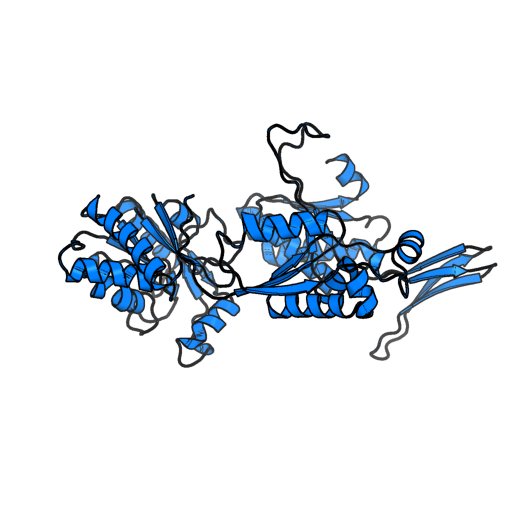 A 1 126 ? -10.902 -7.249 24.969 1.00 98.44 126 VAL A CA 1
ATOM 937 C C . VAL A 1 126 ? -11.754 -8.364 24.354 1.00 98.44 126 VAL A C 1
ATOM 939 O O . VAL A 1 126 ? -11.235 -9.236 23.654 1.00 98.44 126 VAL A O 1
ATOM 942 N N . ASP A 1 127 ? -13.068 -8.336 24.582 1.00 98.50 127 ASP A N 1
ATOM 943 C CA . ASP A 1 127 ? -14.005 -9.310 24.013 1.00 98.50 127 ASP A CA 1
ATOM 944 C C . ASP A 1 127 ? -14.304 -9.017 22.541 1.00 98.50 127 ASP A C 1
ATOM 946 O O . ASP A 1 127 ? -14.332 -9.937 21.726 1.00 98.50 127 ASP A O 1
ATOM 950 N N . LEU A 1 128 ? -14.491 -7.743 22.189 1.00 98.38 128 LEU A N 1
ATOM 951 C CA . LEU A 1 128 ? -14.640 -7.295 20.805 1.00 98.38 128 LEU A CA 1
ATOM 952 C C . LEU A 1 128 ? -13.925 -5.966 20.598 1.00 98.38 128 LEU A C 1
ATOM 954 O O . LEU A 1 128 ? -14.229 -4.983 21.268 1.00 98.38 128 LEU A O 1
ATOM 958 N N . GLN A 1 129 ? -13.006 -5.932 19.638 1.00 98.25 129 GLN A N 1
ATOM 959 C CA . GLN A 1 129 ? -12.331 -4.718 19.198 1.00 98.25 129 GLN A CA 1
ATOM 960 C C . GLN A 1 129 ? -12.977 -4.215 17.904 1.00 98.25 129 GLN A C 1
ATOM 962 O O . GLN A 1 129 ? -12.860 -4.850 16.851 1.00 98.25 129 GLN A O 1
ATOM 967 N N . LEU A 1 130 ? -13.632 -3.056 17.977 1.00 97.81 130 LEU A N 1
ATOM 968 C CA . LEU A 1 130 ? -14.113 -2.338 16.804 1.00 97.81 130 LEU A CA 1
ATOM 969 C C . LEU A 1 130 ? -12.947 -1.583 16.165 1.00 97.81 130 LEU A C 1
ATOM 971 O O . LEU A 1 130 ? -12.191 -0.893 16.852 1.00 97.81 130 LEU A O 1
ATOM 975 N N . LEU A 1 131 ? -12.810 -1.713 14.849 1.00 95.94 131 LEU A N 1
ATOM 976 C CA . LEU A 1 131 ? -11.743 -1.110 14.062 1.00 95.94 131 LEU A CA 1
ATOM 977 C C . LEU A 1 131 ? -12.335 -0.383 12.855 1.00 95.94 131 LEU A C 1
ATOM 979 O O . LEU A 1 131 ? -13.175 -0.928 12.139 1.00 95.94 131 LEU A O 1
ATOM 983 N N . GLY A 1 132 ? -11.860 0.833 12.604 1.00 90.38 132 GLY A N 1
ATOM 984 C CA . GLY A 1 132 ? -12.013 1.499 11.314 1.00 90.38 132 GLY A CA 1
ATOM 985 C C . GLY A 1 132 ? -10.794 1.246 10.427 1.00 90.38 132 GLY A C 1
ATOM 986 O O . GLY A 1 132 ? -9.704 0.971 10.933 1.00 90.38 132 GLY A O 1
ATOM 987 N N . LEU A 1 133 ? -10.975 1.373 9.113 1.00 85.06 133 LEU A N 1
ATOM 988 C CA . LEU A 1 133 ? -9.877 1.349 8.149 1.00 85.06 133 LEU A CA 1
ATOM 989 C C . LEU A 1 133 ? -9.663 2.740 7.544 1.00 85.06 133 LEU A C 1
ATOM 991 O O . LEU A 1 133 ? -10.589 3.320 6.973 1.00 85.06 133 LEU A O 1
ATOM 995 N N . GLY A 1 134 ? -8.445 3.269 7.656 1.00 78.88 134 GLY A N 1
ATOM 996 C CA . GLY A 1 134 ? -8.056 4.497 6.967 1.00 78.88 134 GLY A CA 1
ATOM 997 C C . GLY A 1 134 ? -7.900 4.300 5.456 1.00 78.88 134 GLY A C 1
ATOM 998 O O . GLY A 1 134 ? -7.723 3.181 4.979 1.00 78.88 134 GLY A O 1
ATOM 999 N N . ALA A 1 135 ? -7.893 5.391 4.683 1.00 74.31 135 ALA A N 1
ATOM 1000 C CA . ALA A 1 135 ? -7.792 5.337 3.215 1.00 74.31 135 ALA A CA 1
ATOM 1001 C C . ALA A 1 135 ? -6.509 4.650 2.698 1.00 74.31 135 ALA A C 1
ATOM 1003 O O . ALA A 1 135 ? -6.499 4.088 1.608 1.00 74.31 135 ALA A O 1
ATOM 1004 N N . ASN A 1 136 ? -5.426 4.678 3.480 1.00 70.94 136 ASN A N 1
ATOM 1005 C CA . ASN A 1 136 ? -4.172 3.977 3.188 1.00 70.94 136 ASN A CA 1
ATOM 1006 C C . ASN A 1 136 ? -4.076 2.590 3.863 1.00 70.94 136 ASN A C 1
ATOM 1008 O O . ASN A 1 136 ? -3.009 1.980 3.839 1.00 70.94 136 ASN A O 1
ATOM 1012 N N . GLY A 1 137 ? -5.155 2.106 4.485 1.00 77.44 137 GLY A N 1
ATOM 1013 C CA . GLY A 1 137 ? -5.206 0.829 5.196 1.00 77.44 137 GLY A CA 1
ATOM 1014 C C . GLY A 1 137 ? -4.681 0.853 6.636 1.00 77.44 137 GLY A C 1
ATOM 1015 O O . GLY A 1 137 ? -4.492 -0.218 7.210 1.00 77.44 137 GLY A O 1
ATOM 1016 N N . HIS A 1 138 ? -4.412 2.025 7.224 1.00 85.19 138 HIS A N 1
ATOM 1017 C CA . HIS A 1 138 ? -4.005 2.114 8.631 1.00 85.19 138 HIS A CA 1
ATOM 1018 C C . HIS A 1 138 ? -5.142 1.724 9.592 1.00 85.19 138 HIS A C 1
ATOM 1020 O O . HIS A 1 138 ? -6.324 1.849 9.256 1.00 85.19 138 HIS A O 1
ATOM 1026 N N . ILE A 1 139 ? -4.771 1.296 10.804 1.00 89.56 139 ILE A N 1
ATOM 1027 C CA . ILE A 1 139 ? -5.694 0.958 11.901 1.00 89.56 139 ILE A CA 1
ATOM 1028 C C . ILE A 1 139 ? -5.287 1.746 13.150 1.00 89.56 139 ILE A C 1
ATOM 1030 O O . ILE A 1 139 ? -4.176 1.564 13.658 1.00 89.56 139 ILE A O 1
ATOM 1034 N N . GLY A 1 140 ? -6.171 2.610 13.653 1.00 89.94 140 GLY A N 1
ATOM 1035 C CA . GLY A 1 140 ? -5.791 3.592 14.675 1.00 89.94 140 GLY A CA 1
ATOM 1036 C C . GLY A 1 140 ? -4.648 4.474 14.162 1.00 89.94 140 GLY A C 1
ATOM 1037 O O . GLY A 1 140 ? -4.630 4.833 12.988 1.00 89.94 140 GLY A O 1
ATOM 1038 N N . PHE A 1 141 ? -3.614 4.721 14.962 1.00 91.88 141 PHE A N 1
ATOM 1039 C CA . PHE A 1 141 ? -2.369 5.331 14.460 1.00 91.88 141 PHE A CA 1
ATOM 1040 C C . PHE A 1 141 ? -1.282 4.319 14.049 1.00 91.88 141 PHE A C 1
ATOM 1042 O O . PHE A 1 141 ? -0.101 4.665 13.907 1.00 91.88 141 PHE A O 1
ATOM 1049 N N . ASN A 1 142 ? -1.654 3.060 13.795 1.00 89.31 142 ASN A N 1
ATOM 1050 C CA . ASN A 1 142 ? -0.755 2.065 13.213 1.00 89.31 142 ASN A CA 1
ATOM 1051 C C . ASN A 1 142 ? -0.758 2.163 11.684 1.00 89.31 142 ASN A C 1
ATOM 1053 O O . ASN A 1 142 ? -1.611 1.593 11.003 1.00 89.31 142 ASN A O 1
ATOM 1057 N N . GLU A 1 143 ? 0.248 2.851 11.146 1.00 82.94 143 GLU A N 1
ATOM 1058 C CA . GLU A 1 143 ? 0.501 2.929 9.704 1.00 82.94 143 GLU A CA 1
ATOM 1059 C C . GLU A 1 143 ? 0.754 1.546 9.078 1.00 82.94 143 GLU A C 1
ATOM 1061 O O . GLU A 1 143 ? 1.231 0.633 9.779 1.00 82.94 143 GLU A O 1
ATOM 1066 N N . PRO A 1 144 ? 0.533 1.394 7.754 1.00 75.62 144 PRO A N 1
ATOM 1067 C CA . PRO A 1 144 ? 1.002 0.231 7.013 1.00 75.62 144 PRO A CA 1
ATOM 1068 C C . PRO A 1 144 ? 2.471 -0.042 7.343 1.00 75.62 144 PRO A C 1
ATOM 1070 O O . PRO A 1 144 ? 3.268 0.887 7.416 1.00 75.62 144 PRO A O 1
ATOM 1073 N N . THR A 1 145 ? 2.807 -1.319 7.547 1.00 71.88 145 THR A N 1
ATOM 1074 C CA . THR A 1 145 ? 4.110 -1.821 8.040 1.00 71.88 145 THR A CA 1
ATOM 1075 C C . THR A 1 145 ? 4.370 -1.702 9.544 1.00 71.88 145 THR A C 1
ATOM 1077 O O . THR A 1 145 ? 5.482 -1.993 9.987 1.00 71.88 145 THR A O 1
ATOM 1080 N N . SER A 1 146 ? 3.384 -1.313 10.353 1.00 78.19 146 SER A N 1
ATOM 1081 C CA . SER A 1 146 ? 3.477 -1.481 11.809 1.00 78.19 146 SER A CA 1
ATOM 1082 C C . SER A 1 146 ? 3.642 -2.963 12.180 1.00 78.19 146 SER A C 1
ATOM 1084 O O . SER A 1 146 ? 3.068 -3.843 11.542 1.00 78.19 146 SER A O 1
ATOM 1086 N N . SER A 1 147 ? 4.453 -3.251 13.202 1.00 77.88 147 SER A N 1
ATOM 1087 C CA . SER A 1 147 ? 4.746 -4.631 13.616 1.00 77.88 147 SER A CA 1
ATOM 1088 C C . SER A 1 147 ? 3.518 -5.310 14.228 1.00 77.88 147 SER A C 1
ATOM 1090 O O . SER A 1 147 ? 2.906 -4.754 15.142 1.00 77.88 147 SER A O 1
ATOM 1092 N N . PHE A 1 148 ? 3.219 -6.545 13.812 1.00 77.38 148 PHE A N 1
ATOM 1093 C CA . PHE A 1 148 ? 2.187 -7.388 14.434 1.00 77.38 148 PHE A CA 1
ATOM 1094 C C . PHE A 1 148 ? 2.506 -7.770 15.888 1.00 77.38 148 PHE A C 1
ATOM 1096 O O . PHE A 1 148 ? 1.605 -8.143 16.624 1.00 77.38 148 PHE A O 1
ATOM 1103 N N . GLY A 1 149 ? 3.767 -7.657 16.319 1.00 79.31 149 GLY A N 1
ATOM 1104 C CA . GLY A 1 149 ? 4.170 -7.867 17.713 1.00 79.31 149 GLY A CA 1
ATOM 1105 C C . GLY A 1 149 ? 4.143 -6.598 18.571 1.00 79.31 149 GLY A C 1
ATOM 1106 O O . GLY A 1 149 ? 4.526 -6.647 19.737 1.00 79.31 149 GLY A O 1
ATOM 1107 N N . SER A 1 150 ? 3.756 -5.447 18.008 1.00 87.44 150 SER A N 1
ATOM 1108 C CA . SER A 1 150 ? 3.765 -4.178 18.745 1.00 87.44 150 SER A CA 1
ATOM 1109 C C . SER A 1 150 ? 2.695 -4.134 19.838 1.00 87.44 150 SER A C 1
ATOM 1111 O O . SER A 1 150 ? 1.563 -4.571 19.632 1.00 87.44 150 SER A O 1
ATOM 1113 N N . ARG A 1 151 ? 3.062 -3.561 20.986 1.00 95.44 151 ARG A N 1
ATOM 1114 C CA . ARG A 1 151 ? 2.166 -3.201 22.096 1.00 95.44 151 ARG A CA 1
ATOM 1115 C C . ARG A 1 151 ? 1.815 -1.713 22.043 1.00 95.44 151 ARG A C 1
ATOM 1117 O O . ARG A 1 151 ? 2.298 -1.003 21.149 1.00 95.44 151 ARG A O 1
ATOM 1124 N N . THR A 1 152 ? 0.964 -1.258 22.962 1.00 97.19 152 THR A N 1
ATOM 1125 C CA . THR A 1 152 ? 0.661 0.166 23.149 1.00 97.19 152 THR A CA 1
ATOM 1126 C C . THR A 1 152 ? 1.957 0.950 23.311 1.00 97.19 152 THR A C 1
ATOM 1128 O O . THR A 1 152 ? 2.833 0.543 24.076 1.00 97.19 152 THR A O 1
ATOM 1131 N N . ARG A 1 153 ? 2.127 2.019 22.529 1.00 96.06 153 ARG A N 1
ATOM 1132 C CA . ARG A 1 153 ? 3.401 2.748 22.451 1.00 96.06 153 ARG A CA 1
ATOM 1133 C C . ARG A 1 153 ? 3.226 4.203 22.018 1.00 96.06 153 ARG A C 1
ATOM 1135 O O . ARG A 1 153 ? 2.287 4.496 21.270 1.00 96.06 153 ARG A O 1
ATOM 1142 N N . PRO A 1 154 ? 4.178 5.085 22.368 1.00 94.75 154 PRO A N 1
ATOM 1143 C CA . PRO A 1 154 ? 4.299 6.381 21.726 1.00 94.75 154 PRO A CA 1
ATOM 1144 C C . PRO A 1 154 ? 4.719 6.227 20.259 1.00 94.75 154 PRO A C 1
ATOM 1146 O O . PRO A 1 154 ? 5.525 5.366 19.887 1.00 94.75 154 PRO A O 1
ATOM 1149 N N . LYS A 1 155 ? 4.173 7.083 19.399 1.00 91.88 155 LYS A N 1
ATOM 1150 C CA . LYS A 1 155 ? 4.450 7.091 17.966 1.00 91.88 155 LYS A CA 1
ATOM 1151 C C . LYS A 1 155 ? 4.410 8.510 17.408 1.00 91.88 155 LYS A C 1
ATOM 1153 O O . LYS A 1 155 ? 3.604 9.339 17.813 1.00 91.88 155 LYS A O 1
ATOM 1158 N N . THR A 1 156 ? 5.280 8.787 16.442 1.00 89.88 156 THR A N 1
ATOM 1159 C CA . THR A 1 156 ? 5.198 10.001 15.620 1.00 89.88 156 THR A CA 1
ATOM 1160 C C . THR A 1 156 ? 4.164 9.802 14.522 1.00 89.88 156 THR A C 1
ATOM 1162 O O . THR A 1 156 ? 4.265 8.838 13.755 1.00 89.88 156 THR A O 1
ATOM 1165 N N . LEU A 1 157 ? 3.203 10.718 14.433 1.00 86.62 157 LEU A N 1
ATOM 1166 C CA . LEU A 1 157 ? 2.163 10.700 13.411 1.00 86.62 157 LEU A CA 1
ATOM 1167 C C . LEU A 1 157 ? 2.766 10.897 12.020 1.00 86.62 157 LEU A C 1
ATOM 1169 O O . LEU A 1 157 ? 3.654 11.732 11.814 1.00 86.62 157 LEU A O 1
ATOM 1173 N N . ALA A 1 158 ? 2.270 10.136 11.044 1.00 81.12 158 ALA A N 1
ATOM 1174 C CA . ALA A 1 158 ? 2.682 10.318 9.663 1.00 81.12 158 ALA A CA 1
ATOM 1175 C C . ALA A 1 158 ? 2.228 11.697 9.146 1.00 81.12 158 ALA A C 1
ATOM 1177 O O . ALA A 1 158 ? 1.138 12.155 9.498 1.00 81.12 158 ALA A O 1
ATOM 1178 N N . PRO A 1 159 ? 3.004 12.354 8.261 1.00 81.69 159 PRO A N 1
ATOM 1179 C CA . PRO A 1 159 ? 2.614 13.644 7.689 1.00 81.69 159 PRO A CA 1
ATOM 1180 C C . PRO A 1 159 ? 1.233 13.623 7.026 1.00 81.69 159 PRO A C 1
ATOM 1182 O O . PRO A 1 159 ? 0.480 14.583 7.155 1.00 81.69 159 PRO A O 1
ATOM 1185 N N . LYS A 1 160 ? 0.882 12.511 6.364 1.00 77.12 160 LYS A N 1
ATOM 1186 C CA . LYS A 1 160 ? -0.426 12.330 5.729 1.00 77.12 160 LYS A CA 1
ATOM 1187 C C . LYS A 1 160 ? -1.556 12.278 6.760 1.00 77.12 160 LYS A C 1
ATOM 1189 O O . LYS A 1 160 ? -2.525 13.005 6.615 1.00 77.12 160 LYS A O 1
ATOM 1194 N N . THR A 1 161 ? -1.380 11.523 7.840 1.00 80.56 161 THR A N 1
ATOM 1195 C CA . THR A 1 161 ? -2.340 11.438 8.952 1.00 80.56 161 THR A CA 1
ATOM 1196 C C . THR A 1 161 ? -2.530 12.793 9.634 1.00 80.56 161 THR A C 1
ATOM 1198 O O . THR A 1 161 ? -3.659 13.193 9.903 1.00 80.56 161 THR A O 1
ATOM 1201 N N . ARG A 1 162 ? -1.453 13.571 9.820 1.00 86.00 162 ARG A N 1
ATOM 1202 C CA . ARG A 1 162 ? -1.565 14.957 10.311 1.00 86.00 162 ARG A CA 1
ATOM 1203 C C . ARG A 1 162 ? -2.342 15.849 9.342 1.00 86.00 162 ARG A C 1
ATOM 1205 O O . ARG A 1 162 ? -3.181 16.624 9.781 1.00 86.00 162 ARG A O 1
ATOM 1212 N N . GLN A 1 163 ? -2.094 15.723 8.039 1.00 82.38 163 GLN A N 1
ATOM 1213 C CA . GLN A 1 163 ? -2.824 16.465 7.008 1.00 82.38 163 GLN A CA 1
ATOM 1214 C C . GLN A 1 163 ? -4.315 16.097 6.981 1.00 82.38 163 GLN A C 1
ATOM 1216 O O . GLN A 1 163 ? -5.158 16.983 6.869 1.00 82.38 163 GLN A O 1
ATOM 1221 N N . ASP A 1 164 ? -4.643 14.813 7.108 1.00 78.19 164 ASP A N 1
ATOM 1222 C CA . ASP A 1 164 ? -6.023 14.326 7.093 1.00 78.19 164 ASP A CA 1
ATOM 1223 C C . ASP A 1 164 ? -6.779 14.738 8.370 1.00 78.19 164 ASP A C 1
ATOM 1225 O O . ASP A 1 164 ? -7.969 15.055 8.309 1.00 78.19 164 ASP A O 1
ATOM 1229 N N . ASN A 1 165 ? -6.082 14.811 9.509 1.00 83.25 165 ASN A N 1
ATOM 1230 C CA . ASN A 1 165 ? -6.651 15.256 10.782 1.00 83.25 165 ASN A CA 1
ATOM 1231 C C . ASN A 1 165 ? -6.702 16.781 10.928 1.00 83.25 165 ASN A C 1
ATOM 1233 O O . ASN A 1 165 ? -7.498 17.269 11.722 1.00 83.25 165 ASN A O 1
ATOM 1237 N N . ALA A 1 166 ? -5.936 17.544 10.140 1.00 85.44 166 ALA A N 1
ATOM 1238 C CA . ALA A 1 166 ? -5.923 19.009 10.196 1.00 85.44 166 ALA A CA 1
ATOM 1239 C C . ALA A 1 166 ? -7.309 19.643 10.006 1.00 85.44 166 ALA A C 1
ATOM 1241 O O . ALA A 1 166 ? -7.543 20.733 10.507 1.00 85.44 166 ALA A O 1
ATOM 1242 N N . ARG A 1 167 ? -8.248 18.951 9.346 1.00 83.19 167 ARG A N 1
ATOM 1243 C CA . ARG A 1 167 ? -9.647 19.393 9.196 1.00 83.19 167 ARG A CA 1
ATOM 1244 C C . ARG A 1 167 ? -10.427 19.514 10.513 1.00 83.19 167 ARG A C 1
ATOM 1246 O O . ARG A 1 167 ? -11.504 20.098 10.505 1.00 83.19 167 ARG A O 1
ATOM 1253 N N . PHE A 1 168 ? -9.932 18.908 11.591 1.00 83.50 168 PHE A N 1
ATOM 1254 C CA . PHE A 1 168 ? -10.546 18.946 12.919 1.00 83.50 168 PHE A CA 1
ATOM 1255 C C . PHE A 1 168 ? -9.944 20.032 13.823 1.00 83.50 168 PHE A C 1
ATOM 1257 O O . PHE A 1 168 ? -10.478 20.297 14.890 1.00 83.50 168 PHE A O 1
ATOM 1264 N N . PHE A 1 169 ? -8.848 20.667 13.401 1.00 87.31 169 PHE A N 1
ATOM 1265 C CA . PHE A 1 169 ? -8.146 21.703 14.159 1.00 87.31 169 PHE A CA 1
ATOM 1266 C C . PHE A 1 169 ? -8.259 23.050 13.437 1.00 87.31 169 PHE A C 1
ATOM 1268 O O . PHE A 1 169 ? -8.470 23.092 12.224 1.00 87.31 169 PHE A O 1
ATOM 1275 N N . ASP A 1 170 ? -8.057 24.158 14.155 1.00 85.00 170 ASP A N 1
ATOM 1276 C CA . ASP A 1 170 ? -8.102 25.495 13.542 1.00 85.00 170 ASP A CA 1
ATOM 1277 C C . ASP A 1 170 ? -6.947 25.705 12.546 1.00 85.00 170 ASP A C 1
ATOM 1279 O O . ASP A 1 170 ? -7.049 26.494 11.604 1.00 85.00 170 ASP A O 1
ATOM 1283 N N . SER A 1 171 ? -5.827 24.996 12.740 1.00 85.31 171 SER A N 1
ATOM 1284 C CA . SER A 1 171 ? -4.703 24.982 11.805 1.00 85.31 171 SER A CA 1
ATOM 1285 C C . SER A 1 171 ? -3.930 23.659 11.825 1.00 85.31 171 SER A C 1
ATOM 1287 O O . SER A 1 171 ? -3.915 22.927 12.815 1.00 85.31 171 SER A O 1
ATOM 1289 N N . ALA A 1 172 ? -3.220 23.363 10.731 1.00 81.69 172 ALA A N 1
ATOM 1290 C CA . ALA A 1 172 ? -2.395 22.156 10.616 1.00 81.69 172 ALA A CA 1
ATOM 1291 C C . ALA A 1 172 ? -1.247 22.097 11.648 1.00 81.69 172 ALA A C 1
ATOM 1293 O O . ALA A 1 172 ? -0.800 21.008 12.012 1.00 81.69 172 ALA A O 1
ATOM 1294 N N . ASP A 1 173 ? -0.791 23.253 12.139 1.00 84.69 173 ASP A N 1
ATOM 1295 C CA . ASP A 1 173 ? 0.277 23.347 13.140 1.00 84.69 173 ASP A CA 1
ATOM 1296 C C . ASP A 1 173 ? -0.197 22.962 14.545 1.00 84.69 173 ASP A C 1
ATOM 1298 O O . ASP A 1 173 ? 0.612 22.537 15.368 1.00 84.69 173 ASP A O 1
ATOM 1302 N N . GLN A 1 174 ? -1.503 23.057 14.811 1.00 86.25 174 GLN A N 1
ATOM 1303 C CA . GLN A 1 174 ? -2.097 22.615 16.073 1.00 86.25 174 GLN A CA 1
ATOM 1304 C C . GLN A 1 174 ? -2.260 21.096 16.151 1.00 86.25 174 GLN A C 1
ATOM 1306 O O . GLN A 1 174 ? -2.441 20.567 17.244 1.00 86.25 174 GLN A O 1
ATOM 1311 N N . VAL A 1 175 ? -2.169 20.383 15.021 1.00 88.81 175 VAL A N 1
ATOM 1312 C CA . VAL A 1 175 ? -2.227 18.919 15.015 1.00 88.81 175 VAL A CA 1
ATOM 1313 C C . VAL A 1 175 ? -0.967 18.377 15.690 1.00 88.81 175 VAL A C 1
ATOM 1315 O O . VAL A 1 175 ? 0.136 18.597 15.158 1.00 88.81 175 VAL A O 1
ATOM 1318 N N . PRO A 1 176 ? -1.093 17.625 16.801 1.00 91.44 176 PRO A N 1
ATOM 1319 C CA . PRO A 1 176 ? 0.057 17.090 17.514 1.00 91.44 176 PRO A CA 1
ATOM 1320 C C . PRO A 1 176 ? 0.973 16.258 16.611 1.00 91.44 176 PRO A C 1
ATOM 1322 O O . PRO A 1 176 ? 0.564 15.686 15.599 1.00 91.44 176 PRO A O 1
ATOM 1325 N N . VAL A 1 177 ? 2.259 16.220 16.958 1.00 91.94 177 VAL A N 1
ATOM 1326 C CA . VAL A 1 177 ? 3.272 15.442 16.222 1.00 91.94 177 VAL A CA 1
ATOM 1327 C C . VAL A 1 177 ? 3.357 14.010 16.749 1.00 91.94 177 VAL A C 1
ATOM 1329 O O . VAL A 1 177 ? 3.665 13.083 15.998 1.00 91.94 177 VAL A O 1
ATOM 1332 N N . HIS A 1 178 ? 3.069 13.827 18.035 1.00 94.06 178 HIS A N 1
ATOM 1333 C CA . HIS A 1 178 ? 3.166 12.557 18.737 1.00 94.06 178 HIS A CA 1
ATOM 1334 C C . HIS A 1 178 ? 1.785 12.085 19.199 1.00 94.06 178 HIS A C 1
ATOM 1336 O O . HIS A 1 178 ? 0.884 12.882 19.453 1.00 94.06 178 HIS A O 1
ATOM 1342 N N . CYS A 1 179 ? 1.635 10.773 19.300 1.00 94.88 179 CYS A N 1
ATOM 1343 C CA . CYS A 1 179 ? 0.428 10.092 19.745 1.00 94.88 179 CYS A CA 1
ATOM 1344 C C . CYS A 1 179 ? 0.802 8.852 20.558 1.00 94.88 179 CYS A C 1
ATOM 1346 O O . CYS A 1 179 ? 1.927 8.354 20.457 1.00 94.88 179 CYS A O 1
ATOM 1348 N N . LEU A 1 180 ? -0.142 8.353 21.342 1.00 97.31 180 LEU A N 1
ATOM 1349 C CA . LEU A 1 180 ? -0.144 7.002 21.877 1.00 97.31 180 LEU A CA 1
ATOM 1350 C C . LEU A 1 180 ? -1.104 6.167 21.035 1.00 97.31 180 LEU A C 1
ATOM 1352 O O . LEU A 1 180 ? -2.163 6.650 20.642 1.00 97.31 180 LEU A O 1
ATOM 1356 N N . THR A 1 181 ? -0.728 4.926 20.749 1.00 96.44 181 THR A N 1
ATOM 1357 C CA . THR A 1 181 ? -1.553 4.007 19.959 1.00 96.44 181 THR A CA 1
ATOM 1358 C C . THR A 1 181 ? -1.435 2.595 20.487 1.00 96.44 181 THR A C 1
ATOM 1360 O O . THR A 1 181 ? -0.322 2.133 20.768 1.00 96.44 181 THR A O 1
ATOM 1363 N N . GLN A 1 182 ? -2.564 1.902 20.602 1.00 97.19 182 GLN A N 1
ATOM 1364 C CA . GLN A 1 182 ? -2.626 0.477 20.877 1.00 97.19 182 GLN A CA 1
ATOM 1365 C C . GLN A 1 182 ? -1.942 -0.269 19.733 1.00 97.19 182 GLN A C 1
ATOM 1367 O O . GLN A 1 182 ? -2.267 -0.100 18.558 1.00 97.19 182 GLN A O 1
ATOM 1372 N N . GLY A 1 183 ? -0.947 -1.089 20.065 1.00 94.06 183 GLY A N 1
ATOM 1373 C CA . GLY A 1 183 ? -0.200 -1.833 19.056 1.00 94.06 183 GLY A CA 1
ATOM 1374 C C . GLY A 1 183 ? -1.028 -2.938 18.403 1.00 94.06 183 GLY A C 1
ATOM 1375 O O . GLY A 1 183 ? -1.995 -3.439 18.980 1.00 94.06 183 GLY A O 1
ATOM 1376 N N . LEU A 1 184 ? -0.615 -3.362 17.204 1.00 91.50 184 LEU A N 1
ATOM 1377 C CA . LEU A 1 184 ? -1.315 -4.422 16.470 1.00 91.50 184 LEU A CA 1
ATOM 1378 C C . LEU A 1 184 ? -1.333 -5.747 17.242 1.00 91.50 184 LEU A C 1
ATOM 1380 O O . LEU A 1 184 ? -2.303 -6.483 17.129 1.00 91.50 184 LEU A O 1
ATOM 1384 N N . GLY A 1 185 ? -0.308 -6.042 18.048 1.00 89.88 185 GLY A N 1
ATOM 1385 C CA . GLY A 1 185 ? -0.287 -7.236 18.894 1.00 89.88 185 GLY A CA 1
ATOM 1386 C C . GLY A 1 185 ? -1.365 -7.191 19.974 1.00 89.88 185 GLY A C 1
ATOM 1387 O O . GLY A 1 185 ? -2.065 -8.172 20.183 1.00 89.88 185 GLY A O 1
ATOM 1388 N N . THR A 1 186 ? -1.563 -6.032 20.602 1.00 95.88 186 THR A N 1
ATOM 1389 C CA . THR A 1 186 ? -2.621 -5.836 21.605 1.00 95.88 186 THR A CA 1
ATOM 1390 C C . THR A 1 186 ? -4.011 -5.881 20.976 1.00 95.88 186 THR A C 1
ATOM 1392 O O . THR A 1 186 ? -4.924 -6.450 21.558 1.00 95.88 186 THR A O 1
ATOM 1395 N N . ILE A 1 187 ? -4.184 -5.324 19.772 1.00 97.00 187 ILE A N 1
ATOM 1396 C CA . ILE A 1 187 ? -5.427 -5.464 18.993 1.00 97.00 187 ILE A CA 1
ATOM 1397 C C . ILE A 1 187 ? -5.707 -6.943 18.693 1.00 97.00 187 ILE A C 1
ATOM 1399 O O . ILE A 1 187 ? -6.812 -7.417 18.932 1.00 97.00 187 ILE A O 1
ATOM 1403 N N . LEU A 1 188 ? -4.708 -7.683 18.205 1.00 94.31 188 LEU A N 1
ATOM 1404 C CA . LEU A 1 188 ? -4.840 -9.095 17.831 1.00 94.31 188 LEU A CA 1
ATOM 1405 C C . LEU A 1 188 ? -5.102 -10.038 19.018 1.00 94.31 188 LEU A C 1
ATOM 1407 O O . LEU A 1 188 ? -5.583 -11.145 18.789 1.00 94.31 188 LEU A O 1
ATOM 1411 N N . ASP A 1 189 ? -4.818 -9.616 20.252 1.00 96.12 189 ASP A N 1
ATOM 1412 C CA . ASP A 1 189 ? -5.134 -10.382 21.465 1.00 96.12 189 ASP A CA 1
ATOM 1413 C C . ASP A 1 189 ? -6.640 -10.357 21.816 1.00 96.12 189 ASP A C 1
ATOM 1415 O O . ASP A 1 189 ? -7.081 -11.121 22.679 1.00 96.12 189 ASP A O 1
ATOM 1419 N N . ALA A 1 190 ? -7.445 -9.507 21.164 1.00 97.50 190 ALA A N 1
ATOM 1420 C CA . ALA A 1 190 ? -8.893 -9.478 21.355 1.00 97.50 190 ALA A CA 1
ATOM 1421 C C . ALA A 1 190 ? -9.556 -10.796 20.911 1.00 97.50 190 ALA A C 1
ATOM 1423 O O . ALA A 1 190 ? -9.164 -11.412 19.916 1.00 97.50 190 ALA A O 1
ATOM 1424 N N . ARG A 1 191 ? -10.616 -11.219 21.614 1.00 97.31 191 ARG A N 1
ATOM 1425 C CA . ARG A 1 191 ? -11.351 -12.457 21.274 1.00 97.31 191 ARG A CA 1
ATOM 1426 C C . ARG A 1 191 ? -12.050 -12.355 19.921 1.00 97.31 191 ARG A C 1
ATOM 1428 O O . ARG A 1 191 ? -12.207 -13.361 19.227 1.00 97.31 191 ARG A O 1
ATOM 1435 N N . GLU A 1 192 ? -12.477 -11.149 19.565 1.00 97.06 192 GLU A N 1
ATOM 1436 C CA . GLU A 1 192 ? -13.113 -10.839 18.298 1.00 97.06 192 GLU A CA 1
ATOM 1437 C C . GLU A 1 192 ? -12.636 -9.494 17.738 1.00 97.06 192 GLU A C 1
ATOM 1439 O O . GLU A 1 192 ? -12.515 -8.506 18.462 1.00 97.06 192 GLU A O 1
ATOM 1444 N N . LEU A 1 193 ? -12.414 -9.452 16.422 1.00 97.19 193 LEU A N 1
ATOM 1445 C CA . LEU A 1 193 ? -12.116 -8.237 15.670 1.00 97.19 193 LEU A CA 1
ATOM 1446 C C . LEU A 1 193 ? -13.276 -7.923 14.730 1.00 97.19 193 LEU A C 1
ATOM 1448 O O . LEU A 1 193 ? -13.614 -8.741 13.871 1.00 97.19 193 LEU A O 1
ATOM 1452 N N . LEU A 1 194 ? -13.836 -6.723 14.858 1.00 96.75 194 LEU A N 1
ATOM 1453 C CA . LEU A 1 194 ? -14.868 -6.201 13.971 1.00 96.75 194 LEU A CA 1
ATOM 1454 C C . LEU A 1 194 ? -14.297 -5.022 13.182 1.00 96.75 194 LEU A C 1
ATOM 1456 O O . LEU A 1 194 ? -14.198 -3.909 13.692 1.00 96.75 194 LEU A O 1
ATOM 1460 N N . LEU A 1 195 ? -13.905 -5.278 11.935 1.00 94.62 195 LEU A N 1
ATOM 1461 C CA . LEU A 1 195 ? -13.404 -4.249 11.028 1.00 94.62 195 LEU A CA 1
ATOM 1462 C C . LEU A 1 195 ? -14.550 -3.682 10.190 1.00 94.62 195 LEU A C 1
ATOM 1464 O O . LEU A 1 195 ? -15.231 -4.426 9.485 1.00 94.62 195 LEU A O 1
ATOM 1468 N N . VAL A 1 196 ? -14.715 -2.364 10.236 1.00 91.62 196 VAL A N 1
ATOM 1469 C CA . VAL A 1 196 ? -15.696 -1.621 9.449 1.00 91.62 196 VAL A CA 1
ATOM 1470 C C . VAL A 1 196 ? -14.973 -0.754 8.423 1.00 91.62 196 VAL A C 1
ATOM 1472 O O . VAL A 1 196 ? -14.156 0.105 8.766 1.00 91.62 196 VAL A O 1
ATOM 1475 N N . ALA A 1 197 ? -15.302 -0.968 7.153 1.00 86.75 197 ALA A N 1
ATOM 1476 C CA . ALA A 1 197 ? -14.790 -0.194 6.034 1.00 86.75 197 ALA A CA 1
ATOM 1477 C C . ALA A 1 197 ? -15.953 0.233 5.135 1.00 86.75 197 ALA A C 1
ATOM 1479 O O . ALA A 1 197 ? -16.773 -0.590 4.739 1.00 86.75 197 ALA A O 1
ATOM 1480 N N . GLN A 1 198 ? -16.011 1.527 4.838 1.00 83.25 198 GLN A N 1
ATOM 1481 C CA . GLN A 1 198 ? -16.989 2.138 3.947 1.00 83.25 198 GLN A CA 1
ATOM 1482 C C . GLN A 1 198 ? -16.375 3.397 3.336 1.00 83.25 198 GLN A C 1
ATOM 1484 O O . GLN A 1 198 ? -15.584 4.082 3.989 1.00 83.25 198 GLN A O 1
ATOM 1489 N N . GLY A 1 199 ? -16.729 3.704 2.094 1.00 78.38 199 GLY A N 1
ATOM 1490 C CA . GLY A 1 199 ? -16.220 4.873 1.387 1.00 78.38 199 GLY A CA 1
ATOM 1491 C C . GLY A 1 199 ? -16.081 4.625 -0.107 1.00 78.38 199 GLY A C 1
ATOM 1492 O O . GLY A 1 199 ? -16.085 3.486 -0.564 1.00 78.38 199 GLY A O 1
ATOM 1493 N N . ALA A 1 200 ? -15.948 5.713 -0.860 1.00 76.56 200 ALA A N 1
ATOM 1494 C CA . ALA A 1 200 ? -15.702 5.658 -2.292 1.00 76.56 200 ALA A CA 1
ATOM 1495 C C . ALA A 1 200 ? -14.194 5.637 -2.574 1.00 76.56 200 ALA A C 1
ATOM 1497 O O . ALA A 1 200 ? -13.428 6.409 -1.992 1.00 76.56 200 ALA A O 1
ATOM 1498 N N . GLY A 1 201 ? -13.776 4.778 -3.498 1.00 80.19 201 GLY A N 1
ATOM 1499 C CA . GLY A 1 201 ? -12.418 4.728 -4.022 1.00 80.19 201 GLY A CA 1
ATOM 1500 C C . GLY A 1 201 ? -12.445 4.301 -5.482 1.00 80.19 201 GLY A C 1
ATOM 1501 O O . GLY A 1 201 ? -13.222 3.426 -5.862 1.00 80.19 201 GLY A O 1
ATOM 1502 N N . THR A 1 202 ? -11.607 4.934 -6.299 1.00 88.94 202 THR A N 1
ATOM 1503 C CA . THR A 1 202 ? -11.456 4.581 -7.711 1.00 88.94 202 THR A CA 1
ATOM 1504 C C . THR A 1 202 ? -10.231 3.699 -7.881 1.00 88.94 202 THR A C 1
ATOM 1506 O O . THR A 1 202 ? -9.133 4.075 -7.470 1.00 88.94 202 THR A O 1
ATOM 1509 N N . VAL A 1 203 ? -10.411 2.543 -8.510 1.00 94.31 203 VAL A N 1
ATOM 1510 C CA . VAL A 1 203 ? -9.313 1.689 -8.964 1.00 94.31 203 VAL A CA 1
ATOM 1511 C C . VAL A 1 203 ? -9.179 1.864 -10.468 1.00 94.31 203 VAL A C 1
ATOM 1513 O O . VAL A 1 203 ? -10.163 1.775 -11.196 1.00 94.31 203 VAL A O 1
ATOM 1516 N N . VAL A 1 204 ? -7.962 2.107 -10.947 1.00 97.81 204 VAL A N 1
ATOM 1517 C CA . VAL A 1 204 ? -7.720 2.165 -12.390 1.00 97.81 204 VAL A CA 1
ATOM 1518 C C . VAL A 1 204 ? -7.672 0.745 -12.933 1.00 97.81 204 VAL A C 1
ATOM 1520 O O . VAL A 1 204 ? -6.867 -0.073 -12.482 1.00 97.81 204 VAL A O 1
ATOM 1523 N N . GLU A 1 205 ? -8.536 0.448 -13.893 1.00 97.62 205 GLU A N 1
ATOM 1524 C CA . GLU A 1 205 ? -8.603 -0.844 -14.561 1.00 97.62 205 GLU A CA 1
ATOM 1525 C C . GLU A 1 205 ? -7.909 -0.749 -15.918 1.00 97.62 205 GLU A C 1
ATOM 1527 O O . GLU A 1 205 ? -8.294 0.047 -16.767 1.00 97.62 205 GLU A O 1
ATOM 1532 N N . LEU A 1 206 ? -6.881 -1.570 -16.123 1.00 98.31 206 LEU A N 1
ATOM 1533 C CA . LEU A 1 206 ? -6.133 -1.634 -17.370 1.00 98.31 206 LEU A CA 1
ATOM 1534 C C . LEU A 1 206 ? -6.405 -2.996 -18.007 1.00 98.31 206 LEU A C 1
ATOM 1536 O O . LEU A 1 206 ? -5.843 -4.006 -17.569 1.00 98.31 206 LEU A O 1
ATOM 1540 N N . ASP A 1 207 ? -7.275 -3.027 -19.012 1.00 97.62 207 ASP A N 1
ATOM 1541 C CA . ASP A 1 207 ? -7.645 -4.255 -19.715 1.00 97.62 207 ASP A CA 1
ATOM 1542 C C . ASP A 1 207 ? -6.496 -4.766 -20.600 1.00 97.62 207 ASP A C 1
ATOM 1544 O O . ASP A 1 207 ? -5.430 -4.154 -20.693 1.00 97.62 207 ASP A O 1
ATOM 1548 N N . GLY A 1 208 ? -6.671 -5.935 -21.206 1.00 96.06 208 GLY A N 1
ATOM 1549 C CA . GLY A 1 208 ? -5.600 -6.632 -21.899 1.00 96.06 208 GLY A CA 1
ATOM 1550 C C . GLY A 1 208 ? -6.052 -7.417 -23.115 1.00 96.06 208 GLY A C 1
ATOM 1551 O O . GLY A 1 208 ? -7.060 -7.109 -23.750 1.00 96.06 208 GLY A O 1
ATOM 1552 N N . ASP A 1 209 ? -5.268 -8.441 -23.434 1.00 95.50 209 ASP A N 1
ATOM 1553 C CA . ASP A 1 209 ? -5.347 -9.181 -24.690 1.00 95.50 209 ASP A CA 1
ATOM 1554 C C . ASP A 1 209 ? -5.633 -10.680 -24.477 1.00 95.50 209 ASP A C 1
ATOM 1556 O O . ASP A 1 209 ? -5.519 -11.220 -23.369 1.00 95.50 209 ASP A O 1
ATOM 1560 N N . GLU A 1 210 ? -5.981 -11.356 -25.576 1.00 95.00 210 GLU A N 1
ATOM 1561 C CA . GLU A 1 210 ? -6.074 -12.818 -25.712 1.00 95.00 210 GLU A CA 1
ATOM 1562 C C . GLU A 1 210 ? -6.902 -13.500 -24.597 1.00 95.00 210 GLU A C 1
ATOM 1564 O O . GLU A 1 210 ? -7.958 -13.020 -24.178 1.00 95.00 210 GLU A O 1
ATOM 1569 N N . MET A 1 211 ? -6.438 -14.654 -24.108 1.00 92.69 211 MET A N 1
ATOM 1570 C CA . MET A 1 211 ? -7.114 -15.430 -23.067 1.00 92.69 211 MET A CA 1
ATOM 1571 C C . MET A 1 211 ? -7.249 -14.661 -21.757 1.00 92.69 211 MET A C 1
ATOM 1573 O O . MET A 1 211 ? -8.221 -14.852 -21.024 1.00 92.69 211 MET A O 1
ATOM 1577 N N . THR A 1 212 ? -6.286 -13.791 -21.450 1.00 90.50 212 THR A N 1
ATOM 1578 C CA . THR A 1 212 ? -6.324 -13.015 -20.214 1.00 90.50 212 THR A CA 1
ATOM 1579 C C . THR A 1 212 ? -7.462 -12.009 -20.210 1.00 90.50 212 THR A C 1
ATOM 1581 O O . THR A 1 212 ? -8.099 -11.883 -19.171 1.00 90.50 212 THR A O 1
ATOM 1584 N N . ARG A 1 213 ? -7.811 -11.398 -21.351 1.00 92.12 213 ARG A N 1
ATOM 1585 C CA . ARG A 1 213 ? -8.986 -10.517 -21.468 1.00 92.12 213 ARG A CA 1
ATOM 1586 C C . ARG A 1 213 ? -10.295 -11.245 -21.140 1.00 92.12 213 ARG A C 1
ATOM 1588 O O . ARG A 1 213 ? -11.143 -10.728 -20.421 1.00 92.12 213 ARG A O 1
ATOM 1595 N N . ILE A 1 214 ? -10.440 -12.487 -21.606 1.00 88.75 214 ILE A N 1
ATOM 1596 C CA . ILE A 1 214 ? -11.637 -13.306 -21.344 1.00 88.75 214 ILE A CA 1
ATOM 1597 C C . ILE A 1 214 ? -11.738 -13.661 -19.853 1.00 88.75 214 ILE A C 1
ATOM 1599 O O . ILE A 1 214 ? -12.792 -13.505 -19.235 1.00 88.75 214 ILE A O 1
ATOM 1603 N N . ILE A 1 215 ? -10.633 -14.119 -19.256 1.00 87.62 215 ILE A N 1
ATOM 1604 C CA . ILE A 1 215 ? -10.573 -14.452 -17.823 1.00 87.62 215 ILE A CA 1
ATOM 1605 C C . ILE A 1 215 ? -10.816 -13.202 -16.968 1.00 87.62 215 ILE A C 1
ATOM 1607 O O . ILE A 1 215 ? -11.488 -13.283 -15.941 1.00 87.62 215 ILE A O 1
ATOM 1611 N N . TRP A 1 216 ? -10.301 -12.050 -17.396 1.00 90.06 216 TRP A N 1
ATOM 1612 C CA . TRP A 1 216 ? -10.466 -10.774 -16.713 1.00 90.06 216 TRP A CA 1
ATOM 1613 C C . TRP A 1 216 ? -11.938 -10.396 -16.551 1.00 90.06 216 TRP A C 1
ATOM 1615 O O . TRP A 1 216 ? -12.380 -10.109 -15.437 1.00 90.06 216 TRP A O 1
ATOM 1625 N N . GLN A 1 217 ? -12.720 -10.505 -17.628 1.00 89.94 217 GLN A N 1
ATOM 1626 C CA . GLN A 1 217 ? -14.160 -10.258 -17.582 1.00 89.94 217 GLN A CA 1
ATOM 1627 C C . GLN A 1 217 ? -14.873 -11.212 -16.610 1.00 89.94 217 GLN A C 1
ATOM 1629 O O . GLN A 1 217 ? -15.668 -10.773 -15.782 1.00 89.94 217 GLN A O 1
ATOM 1634 N N . PHE A 1 218 ? -14.527 -12.505 -16.632 1.00 91.62 218 PHE A N 1
ATOM 1635 C CA . PHE A 1 218 ? -15.086 -13.479 -15.689 1.00 91.62 218 PHE A CA 1
ATOM 1636 C C . PHE A 1 218 ? -14.780 -13.120 -14.227 1.00 91.62 218 PHE A C 1
ATOM 1638 O O . PHE A 1 218 ? -15.670 -13.201 -13.379 1.00 91.62 218 PHE A O 1
ATOM 1645 N N . ILE A 1 219 ? -13.537 -12.724 -13.922 1.00 87.25 219 ILE A N 1
ATOM 1646 C CA . ILE A 1 219 ? -13.136 -12.327 -12.566 1.00 87.25 219 ILE A CA 1
ATOM 1647 C C . ILE A 1 219 ? -13.986 -11.146 -12.096 1.00 87.25 219 ILE A C 1
ATOM 1649 O O . ILE A 1 219 ? -14.556 -11.219 -11.007 1.00 87.25 219 ILE A O 1
ATOM 1653 N N . LYS A 1 220 ? -14.122 -10.098 -12.916 1.00 88.44 220 LYS A N 1
ATOM 1654 C CA . LYS A 1 220 ? -14.931 -8.923 -12.566 1.00 88.44 220 LYS A CA 1
ATOM 1655 C C . LYS A 1 220 ? -16.377 -9.303 -12.260 1.00 88.44 220 LYS A C 1
ATOM 1657 O O . LYS A 1 220 ? -16.867 -9.018 -11.169 1.00 88.44 220 LYS A O 1
ATOM 1662 N N . ASP A 1 221 ? -17.022 -10.017 -13.176 1.00 89.06 221 ASP A N 1
ATOM 1663 C CA . ASP A 1 221 ? -18.462 -10.281 -13.104 1.00 89.06 221 ASP A CA 1
ATOM 1664 C C . ASP A 1 221 ? -18.843 -11.295 -12.026 1.00 89.06 221 ASP A C 1
ATOM 1666 O O . ASP A 1 221 ? -19.948 -11.249 -11.487 1.00 89.06 221 ASP A O 1
ATOM 1670 N N . ARG A 1 222 ? -17.965 -12.262 -11.734 1.00 87.00 222 ARG A N 1
ATOM 1671 C CA . ARG A 1 222 ? -18.288 -13.381 -10.835 1.00 87.00 222 ARG A CA 1
ATOM 1672 C C . ARG A 1 222 ? -17.640 -13.281 -9.470 1.00 87.00 222 ARG A C 1
ATOM 1674 O O . ARG A 1 222 ? -18.178 -13.855 -8.529 1.00 87.00 222 ARG A O 1
ATOM 1681 N N . LEU A 1 223 ? -16.494 -12.614 -9.366 1.00 84.56 223 LEU A N 1
ATOM 1682 C CA . LEU A 1 223 ? -15.677 -12.625 -8.153 1.00 84.56 223 LEU A CA 1
ATOM 1683 C C . LEU A 1 223 ? -15.506 -11.239 -7.527 1.00 84.56 223 LEU A C 1
ATOM 1685 O O . LEU A 1 223 ? -15.158 -11.181 -6.352 1.00 84.56 223 LEU A O 1
ATOM 1689 N N . ILE A 1 224 ? -15.748 -10.150 -8.269 1.00 87.44 224 ILE A N 1
ATOM 1690 C CA . ILE A 1 224 ? -15.605 -8.780 -7.755 1.00 87.44 224 ILE A CA 1
ATOM 1691 C C . ILE A 1 224 ? -16.968 -8.110 -7.586 1.00 87.44 224 ILE A C 1
ATOM 1693 O O . ILE A 1 224 ? -17.415 -7.957 -6.456 1.00 87.44 224 ILE A O 1
ATOM 1697 N N . HIS A 1 225 ? -17.665 -7.770 -8.673 1.00 86.38 225 HIS A N 1
ATOM 1698 C CA . HIS A 1 225 ? -18.905 -6.982 -8.623 1.00 86.38 225 HIS A CA 1
ATOM 1699 C C . HIS A 1 225 ? -20.038 -7.569 -7.763 1.00 86.38 225 HIS A C 1
ATOM 1701 O O . HIS A 1 225 ? -20.752 -6.785 -7.146 1.00 86.38 225 HIS A O 1
ATOM 1707 N N . PRO A 1 226 ? -20.209 -8.903 -7.631 1.00 85.31 226 PRO A N 1
ATOM 1708 C CA . PRO A 1 226 ? -21.216 -9.453 -6.719 1.00 85.31 226 PRO A CA 1
ATOM 1709 C C . PRO A 1 226 ? -20.923 -9.204 -5.234 1.00 85.31 226 PRO A C 1
ATOM 1711 O O . PRO A 1 226 ? -21.803 -9.397 -4.399 1.00 85.31 226 PRO A O 1
ATOM 1714 N N . TYR A 1 227 ? -19.682 -8.848 -4.899 1.00 78.62 227 TYR A N 1
ATOM 1715 C CA . TYR A 1 227 ? -19.194 -8.757 -3.524 1.00 78.62 227 TYR A CA 1
ATOM 1716 C C . TYR A 1 227 ? -18.567 -7.401 -3.190 1.00 78.62 227 TYR A C 1
ATOM 1718 O O . TYR A 1 227 ? -18.240 -7.147 -2.036 1.00 78.62 227 TYR A O 1
ATOM 1726 N N . LEU A 1 228 ? -18.343 -6.540 -4.178 1.00 80.56 228 LEU A N 1
ATOM 1727 C CA . LEU A 1 228 ? -17.683 -5.262 -3.983 1.00 80.56 228 LEU A CA 1
ATOM 1728 C C . LEU A 1 228 ? -18.247 -4.237 -4.963 1.00 80.56 228 LEU A C 1
ATOM 1730 O O . LEU A 1 228 ? -18.032 -4.341 -6.173 1.00 80.56 228 LEU A O 1
ATOM 1734 N N . ASP A 1 229 ? -18.916 -3.227 -4.414 1.00 80.50 229 ASP A N 1
ATOM 1735 C CA . ASP A 1 229 ? -19.224 -2.007 -5.149 1.00 80.50 229 ASP A CA 1
ATOM 1736 C C . ASP A 1 229 ? -17.952 -1.151 -5.225 1.00 80.50 229 ASP A C 1
ATOM 1738 O O . ASP A 1 229 ? -17.490 -0.584 -4.232 1.00 80.50 229 ASP A O 1
ATOM 1742 N N . VAL A 1 230 ? -17.315 -1.151 -6.396 1.00 84.75 230 VAL A N 1
ATOM 1743 C CA . VAL A 1 230 ? -16.042 -0.472 -6.650 1.00 84.75 230 VAL A CA 1
ATOM 1744 C C . VAL A 1 230 ? -16.139 0.340 -7.929 1.00 84.75 230 VAL A C 1
ATOM 1746 O O . VAL A 1 230 ? -16.558 -0.150 -8.977 1.00 84.75 230 VAL A O 1
ATOM 1749 N N . THR A 1 231 ? -15.691 1.592 -7.859 1.00 89.06 231 THR A N 1
ATOM 1750 C CA . THR A 1 231 ? -15.562 2.439 -9.043 1.00 89.06 231 THR A CA 1
ATOM 1751 C C . THR A 1 231 ? -14.298 2.059 -9.808 1.00 89.06 231 THR A C 1
ATOM 1753 O O . THR A 1 231 ? -13.187 2.197 -9.290 1.00 89.06 231 THR A O 1
ATOM 1756 N N . LEU A 1 232 ? -14.463 1.608 -11.051 1.00 92.94 232 LEU A N 1
ATOM 1757 C CA . LEU A 1 232 ? -13.362 1.290 -11.958 1.00 92.94 232 LEU A CA 1
ATOM 1758 C C . LEU A 1 232 ? -13.223 2.391 -13.0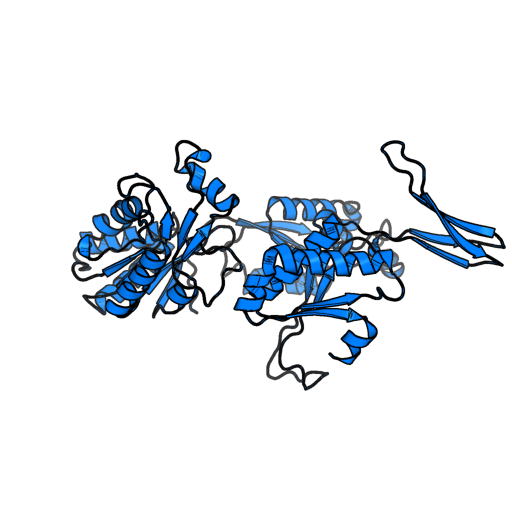17 1.00 92.94 232 LEU A C 1
ATOM 1760 O O . LEU A 1 232 ? -14.150 2.628 -13.789 1.00 92.94 232 LEU A O 1
ATOM 1764 N N . GLU A 1 233 ? -12.073 3.070 -13.056 1.00 96.69 233 GLU A N 1
ATOM 1765 C CA . GLU A 1 233 ? -11.718 3.969 -14.165 1.00 96.69 233 GLU A CA 1
ATOM 1766 C C . GLU A 1 233 ? -11.024 3.134 -15.246 1.00 96.69 233 GLU A C 1
ATOM 1768 O O . GLU A 1 233 ? -9.896 2.675 -15.056 1.00 96.69 233 GLU A O 1
ATOM 1773 N N . TYR A 1 234 ? -11.747 2.859 -16.333 1.00 97.88 234 TYR A N 1
ATOM 1774 C CA . TYR A 1 234 ? -11.387 1.849 -17.328 1.00 97.88 234 TYR A CA 1
ATOM 1775 C C . TYR A 1 234 ? -10.496 2.392 -18.451 1.00 97.88 234 TYR A C 1
ATOM 1777 O O . TYR A 1 234 ? -10.808 3.409 -19.070 1.00 97.88 234 TYR A O 1
ATOM 1785 N N . TYR A 1 235 ? -9.441 1.642 -18.768 1.00 98.50 235 TYR A N 1
ATOM 1786 C CA . TYR A 1 235 ? -8.533 1.866 -19.887 1.00 98.50 235 TYR A CA 1
ATOM 1787 C C . TYR A 1 235 ? -8.311 0.561 -20.655 1.00 98.50 235 TYR A C 1
ATOM 1789 O O . TYR A 1 235 ? -7.769 -0.406 -20.112 1.00 98.50 235 TYR A O 1
ATOM 1797 N N . ASP A 1 236 ? -8.676 0.532 -21.936 1.00 98.25 236 ASP A N 1
ATOM 1798 C CA . ASP A 1 236 ? -8.438 -0.635 -22.788 1.00 98.25 236 ASP A CA 1
ATOM 1799 C C . ASP A 1 236 ? -6.991 -0.640 -23.305 1.00 98.25 236 ASP A C 1
ATOM 1801 O O . ASP A 1 236 ? -6.638 0.125 -24.199 1.00 98.25 236 ASP A O 1
ATOM 1805 N N . LEU A 1 237 ? -6.125 -1.498 -22.754 1.00 98.25 237 LEU A N 1
ATOM 1806 C CA . LEU A 1 237 ? -4.762 -1.666 -23.278 1.00 98.25 237 LEU A CA 1
ATOM 1807 C C . LEU A 1 237 ? -4.629 -2.821 -24.278 1.00 98.25 237 LEU A C 1
ATOM 1809 O O . LEU A 1 237 ? -3.505 -3.260 -24.561 1.00 98.25 237 LEU A O 1
ATOM 1813 N N . GLY A 1 238 ? -5.744 -3.293 -24.834 1.00 97.44 238 GLY A N 1
ATOM 1814 C CA . GLY A 1 238 ? -5.750 -4.220 -25.954 1.00 97.44 238 GLY A CA 1
ATOM 1815 C C . GLY A 1 238 ? -4.925 -3.681 -27.126 1.00 97.44 238 GLY A C 1
ATOM 1816 O O . GLY A 1 238 ? -4.887 -2.475 -27.381 1.00 97.44 238 GLY A O 1
ATOM 1817 N N . ILE A 1 239 ? -4.218 -4.563 -27.834 1.00 97.25 239 ILE A N 1
ATOM 1818 C CA . ILE A 1 239 ? -3.256 -4.182 -28.877 1.00 97.25 239 ILE A CA 1
ATOM 1819 C C . ILE A 1 239 ? -3.888 -3.315 -29.972 1.00 97.25 239 ILE A C 1
ATOM 1821 O O . ILE A 1 239 ? -3.259 -2.359 -30.419 1.00 97.25 239 ILE A O 1
ATOM 1825 N N . GLN A 1 240 ? -5.140 -3.592 -30.343 1.00 96.88 240 GLN A N 1
ATOM 1826 C CA . GLN A 1 240 ? -5.871 -2.824 -31.352 1.00 96.88 240 GLN A CA 1
ATOM 1827 C C . GLN A 1 240 ? -6.209 -1.413 -30.857 1.00 96.88 240 GLN A C 1
ATOM 1829 O O . GLN A 1 240 ? -5.936 -0.448 -31.561 1.00 96.88 240 GLN A O 1
ATOM 1834 N N . HIS A 1 241 ? -6.702 -1.264 -29.623 1.00 98.06 241 HIS A N 1
ATOM 1835 C CA . HIS A 1 241 ? -7.022 0.060 -29.083 1.00 98.06 241 HIS A CA 1
ATOM 1836 C C . HIS A 1 241 ? -5.768 0.903 -28.811 1.00 98.06 241 HIS A C 1
ATOM 1838 O O . HIS A 1 241 ? -5.745 2.122 -29.019 1.00 98.06 241 HIS A O 1
ATOM 1844 N N . ARG A 1 242 ? -4.667 0.257 -28.409 1.00 98.19 242 ARG A N 1
ATOM 1845 C CA . ARG A 1 242 ? -3.361 0.922 -28.358 1.00 98.19 242 ARG A CA 1
ATOM 1846 C C . ARG A 1 242 ? -2.924 1.393 -29.737 1.00 98.19 242 ARG A C 1
ATOM 1848 O O . ARG A 1 242 ? -2.473 2.525 -29.856 1.00 98.19 242 ARG A O 1
ATOM 1855 N N . ASP A 1 243 ? -3.089 0.585 -30.777 1.00 98.00 243 ASP A N 1
ATOM 1856 C CA . ASP A 1 243 ? -2.768 1.016 -32.137 1.00 98.00 243 ASP A CA 1
ATOM 1857 C C . ASP A 1 243 ? -3.640 2.196 -32.593 1.00 98.00 243 ASP A C 1
ATOM 1859 O O . ASP A 1 243 ? -3.113 3.207 -33.062 1.00 98.00 243 ASP A O 1
ATOM 1863 N N . GLU A 1 244 ? -4.955 2.134 -32.368 1.00 98.19 244 GLU A N 1
ATOM 1864 C CA . GLU A 1 244 ? -5.915 3.205 -32.669 1.00 98.19 244 GLU A CA 1
ATOM 1865 C C . GLU A 1 244 ? -5.501 4.542 -32.041 1.00 98.19 244 GLU A C 1
ATOM 1867 O O . GLU A 1 244 ? -5.435 5.559 -32.738 1.00 98.19 244 GLU A O 1
ATOM 1872 N N . THR A 1 245 ? -5.148 4.522 -30.753 1.00 98.06 245 THR A N 1
ATOM 1873 C CA . THR A 1 245 ? -4.793 5.705 -29.950 1.00 98.06 245 THR A CA 1
ATOM 1874 C C . THR A 1 245 ? -3.327 6.123 -30.061 1.00 98.06 245 THR A C 1
ATOM 1876 O O . THR A 1 245 ? -2.891 7.041 -29.368 1.00 98.06 245 THR A O 1
ATOM 1879 N N . ASN A 1 246 ? -2.549 5.477 -30.933 1.00 97.69 246 ASN A N 1
ATOM 1880 C CA . ASN A 1 246 ? -1.102 5.667 -31.041 1.00 97.69 246 ASN A CA 1
ATOM 1881 C C . ASN A 1 246 ? -0.364 5.483 -29.693 1.00 97.69 246 ASN A C 1
ATOM 1883 O O . ASN A 1 246 ? 0.557 6.231 -29.366 1.00 97.69 246 ASN A O 1
ATOM 1887 N N . ASP A 1 247 ? -0.805 4.498 -28.910 1.00 96.75 247 ASP A N 1
ATOM 1888 C CA . ASP A 1 247 ? -0.348 4.118 -27.566 1.00 96.75 247 ASP A CA 1
ATOM 1889 C C . ASP A 1 247 ? -0.568 5.186 -26.475 1.00 96.75 247 ASP A C 1
ATOM 1891 O O . ASP A 1 247 ? -0.097 5.031 -25.345 1.00 96.75 247 ASP A O 1
ATOM 1895 N N . GLN A 1 248 ? -1.339 6.244 -26.762 1.00 98.25 248 GLN A N 1
ATOM 1896 C CA . GLN A 1 248 ? -1.657 7.290 -25.784 1.00 98.25 248 GLN A CA 1
ATOM 1897 C C . GLN A 1 248 ? -2.467 6.741 -24.598 1.00 98.25 248 GLN A C 1
ATOM 1899 O O . GLN A 1 248 ? -2.200 7.115 -23.457 1.00 98.25 248 GLN A O 1
ATOM 1904 N N . VAL A 1 249 ? -3.361 5.771 -24.834 1.00 98.31 249 VAL A N 1
ATOM 1905 C CA . VAL A 1 249 ? -4.154 5.124 -23.770 1.00 98.31 249 VAL A CA 1
ATOM 1906 C C . VAL A 1 249 ? -3.275 4.499 -22.676 1.00 98.31 249 VAL A C 1
ATOM 1908 O O . VAL A 1 249 ? -3.619 4.539 -21.496 1.00 98.31 249 VAL A O 1
ATOM 1911 N N . THR A 1 250 ? -2.092 3.985 -23.032 1.00 98.00 250 THR A N 1
ATOM 1912 C CA . THR A 1 250 ? -1.127 3.422 -22.077 1.00 98.00 250 THR A CA 1
ATOM 1913 C C . THR A 1 250 ? -0.548 4.498 -21.152 1.00 98.00 250 THR A C 1
ATOM 1915 O O . THR A 1 250 ? -0.322 4.246 -19.964 1.00 98.00 250 THR A O 1
ATOM 1918 N N . VAL A 1 251 ? -0.281 5.690 -21.691 1.00 97.75 251 VAL A N 1
ATOM 1919 C CA . VAL A 1 251 ? 0.243 6.839 -20.937 1.00 97.75 251 VAL A CA 1
ATOM 1920 C C . VAL A 1 251 ? -0.840 7.406 -20.024 1.00 97.75 251 VAL A C 1
ATOM 1922 O O . VAL A 1 251 ? -0.585 7.631 -18.839 1.00 97.75 251 VAL A O 1
ATOM 1925 N N . ASP A 1 252 ? -2.055 7.559 -20.547 1.00 98.19 252 ASP A N 1
ATOM 1926 C CA . ASP A 1 252 ? -3.201 8.076 -19.799 1.00 98.19 252 ASP A CA 1
ATOM 1927 C C . ASP A 1 252 ? -3.533 7.167 -18.610 1.00 98.19 252 ASP A C 1
ATOM 1929 O O . ASP A 1 252 ? -3.663 7.646 -17.482 1.00 98.19 252 ASP A O 1
ATOM 1933 N N . ALA A 1 253 ? -3.537 5.847 -18.823 1.00 98.12 253 ALA A N 1
ATOM 1934 C CA . ALA A 1 253 ? -3.737 4.867 -17.761 1.00 98.12 253 ALA A CA 1
ATOM 1935 C C . ALA A 1 253 ? -2.664 4.967 -16.661 1.00 98.12 253 ALA A C 1
ATOM 1937 O O . ALA A 1 253 ? -2.964 4.858 -15.472 1.00 98.12 253 ALA A O 1
ATOM 1938 N N . ALA A 1 254 ? -1.399 5.208 -17.024 1.00 97.06 254 ALA A N 1
ATOM 1939 C CA . ALA A 1 254 ? -0.331 5.383 -16.043 1.00 97.06 254 ALA A CA 1
ATOM 1940 C C . ALA A 1 254 ? -0.523 6.657 -15.200 1.00 97.06 254 ALA A C 1
ATOM 1942 O O . ALA A 1 254 ? -0.317 6.623 -13.986 1.00 97.06 254 ALA A O 1
ATOM 1943 N N . HIS A 1 255 ? -0.951 7.767 -15.807 1.00 97.88 255 HIS A N 1
ATOM 1944 C CA . HIS A 1 255 ? -1.259 8.999 -15.076 1.00 97.88 255 HIS A CA 1
ATOM 1945 C C . HIS A 1 255 ? -2.516 8.875 -14.210 1.00 97.88 255 HIS A C 1
ATOM 1947 O O . HIS A 1 255 ? -2.536 9.398 -13.093 1.00 97.88 255 HIS A O 1
ATOM 1953 N N . ALA A 1 256 ? -3.521 8.119 -14.652 1.00 97.44 256 ALA A N 1
ATOM 1954 C CA . ALA A 1 256 ? -4.667 7.777 -13.820 1.00 97.44 256 ALA A CA 1
ATOM 1955 C C . ALA A 1 256 ? -4.232 6.996 -12.572 1.00 97.44 256 ALA A C 1
ATOM 1957 O O . ALA A 1 256 ? -4.674 7.312 -11.466 1.00 97.44 256 ALA A O 1
ATOM 1958 N N . ILE A 1 257 ? -3.299 6.040 -12.703 1.00 96.81 257 ILE A N 1
ATOM 1959 C CA . ILE A 1 257 ? -2.744 5.331 -11.537 1.00 96.81 257 ILE A CA 1
ATOM 1960 C C . ILE A 1 257 ? -2.040 6.313 -10.594 1.00 96.81 257 ILE A C 1
ATOM 1962 O O . ILE A 1 257 ? -2.200 6.198 -9.384 1.00 96.81 257 ILE A O 1
ATOM 1966 N N . GLN A 1 258 ? -1.290 7.297 -11.102 1.00 92.94 258 GLN A N 1
ATOM 1967 C CA . GLN A 1 258 ? -0.669 8.316 -10.239 1.00 92.94 258 GLN A CA 1
ATOM 1968 C C . GLN A 1 258 ? -1.708 9.152 -9.486 1.00 92.94 258 GLN A C 1
ATOM 1970 O O . GLN A 1 258 ? -1.502 9.470 -8.316 1.00 92.94 258 GLN A O 1
ATOM 1975 N N . LYS A 1 259 ? -2.818 9.493 -10.148 1.00 93.44 259 LYS A N 1
ATOM 1976 C CA . LYS A 1 259 ? -3.924 10.267 -9.573 1.00 93.44 259 LYS A CA 1
ATOM 1977 C C . LYS A 1 259 ? -4.675 9.485 -8.491 1.00 93.44 259 LYS A C 1
ATOM 1979 O O . LYS A 1 259 ? -4.966 10.046 -7.439 1.00 93.44 259 LYS A O 1
ATOM 1984 N N . HIS A 1 260 ? -4.989 8.214 -8.742 1.00 91.19 260 HIS A N 1
ATOM 1985 C CA . HIS A 1 260 ? -5.836 7.391 -7.867 1.00 91.19 260 HIS A CA 1
ATOM 1986 C C . HIS A 1 260 ? -5.056 6.494 -6.893 1.00 91.19 260 HIS A C 1
ATOM 1988 O O . HIS A 1 260 ? -5.617 5.992 -5.925 1.00 91.19 260 HIS A O 1
ATOM 1994 N N . GLY A 1 261 ? -3.757 6.298 -7.118 1.00 89.69 261 GLY A N 1
ATOM 1995 C CA . GLY A 1 261 ? -2.846 5.531 -6.265 1.00 89.69 261 GLY A CA 1
ATOM 1996 C C . GLY A 1 261 ? -2.875 4.013 -6.474 1.00 89.69 261 GLY A C 1
ATOM 1997 O O . GLY A 1 261 ? -1.928 3.338 -6.069 1.00 89.69 261 GLY A O 1
ATOM 1998 N N . VAL A 1 262 ? -3.912 3.463 -7.117 1.00 93.19 262 VAL A N 1
ATOM 1999 C CA . VAL A 1 262 ? -4.089 2.015 -7.308 1.00 93.19 262 VAL A CA 1
ATOM 2000 C C . VAL A 1 262 ? -4.482 1.700 -8.749 1.00 93.19 262 VAL A C 1
ATOM 2002 O O . VAL A 1 262 ? -5.403 2.300 -9.300 1.00 93.19 262 VAL A O 1
ATOM 2005 N N . GLY A 1 263 ? -3.800 0.718 -9.341 1.00 95.75 263 GLY A N 1
ATOM 2006 C CA . GLY A 1 263 ? -4.135 0.166 -10.649 1.00 95.75 263 GLY A CA 1
ATOM 2007 C C . GLY A 1 263 ? -4.089 -1.354 -10.653 1.00 95.75 263 GLY A C 1
ATOM 2008 O O . GLY A 1 263 ? -3.199 -1.957 -10.047 1.00 95.75 263 GLY A O 1
ATOM 2009 N N . VAL A 1 264 ? -5.024 -1.969 -11.368 1.00 96.62 264 VAL A N 1
ATOM 2010 C CA . VAL A 1 264 ? -5.064 -3.409 -11.625 1.00 96.62 264 VAL A CA 1
ATOM 2011 C C . VAL A 1 264 ? -4.978 -3.635 -13.129 1.00 96.62 264 VAL A C 1
ATOM 2013 O O . VAL A 1 264 ? -5.653 -2.965 -13.906 1.00 96.62 264 VAL A O 1
ATOM 2016 N N . LYS A 1 265 ? -4.087 -4.532 -13.556 1.00 97.81 265 LYS A N 1
ATOM 2017 C CA . LYS A 1 265 ? -3.722 -4.663 -14.968 1.00 97.81 265 LYS A CA 1
ATOM 2018 C C . LYS A 1 265 ? -3.805 -6.104 -15.457 1.00 97.81 265 LYS A C 1
ATOM 2020 O O . LYS A 1 265 ? -3.149 -6.987 -14.903 1.00 97.81 265 LYS A O 1
ATOM 2025 N N . CYS A 1 266 ? -4.514 -6.294 -16.563 1.00 95.88 266 CYS A N 1
ATOM 2026 C CA . CYS A 1 266 ? -4.544 -7.514 -17.354 1.00 95.88 266 CYS A CA 1
ATOM 2027 C C . CYS A 1 266 ? -3.270 -7.657 -18.221 1.00 95.88 266 CYS A C 1
ATOM 2029 O O . CYS A 1 266 ? -2.549 -6.688 -18.504 1.00 95.88 266 CYS A O 1
ATOM 2031 N N . ALA A 1 267 ? -2.925 -8.885 -18.619 1.00 95.31 267 ALA A N 1
ATOM 2032 C CA . ALA A 1 267 ? -1.760 -9.109 -19.473 1.00 95.31 267 ALA A CA 1
ATOM 2033 C C . ALA A 1 267 ? -2.008 -8.560 -20.888 1.00 95.31 267 ALA A C 1
ATOM 2035 O O . ALA A 1 267 ? -3.115 -8.614 -21.408 1.00 95.31 267 ALA A O 1
ATOM 2036 N N . THR A 1 268 ? -0.960 -8.006 -21.496 1.00 96.56 268 THR A N 1
ATOM 2037 C CA . THR A 1 268 ? -1.032 -7.282 -22.775 1.00 96.56 268 THR A CA 1
ATOM 2038 C C . THR A 1 268 ? 0.051 -7.778 -23.719 1.00 96.56 268 THR A C 1
ATOM 2040 O O . THR A 1 268 ? 1.189 -7.992 -23.277 1.00 96.56 268 THR A O 1
ATOM 2043 N N . ILE A 1 269 ? -0.256 -7.846 -25.010 1.00 94.19 269 ILE A N 1
ATOM 2044 C CA . ILE A 1 269 ? 0.700 -8.163 -26.071 1.00 94.19 269 ILE A CA 1
ATOM 2045 C C . ILE A 1 269 ? 1.782 -7.076 -26.128 1.00 94.19 269 ILE A C 1
ATOM 2047 O O . ILE A 1 269 ? 1.510 -5.880 -26.043 1.00 94.19 269 ILE A O 1
ATOM 2051 N N . THR A 1 270 ? 3.043 -7.471 -26.274 1.00 92.44 270 THR A N 1
ATOM 2052 C CA . THR A 1 270 ? 4.101 -6.568 -26.753 1.00 92.44 270 THR A CA 1
ATOM 2053 C C . THR A 1 270 ? 4.441 -7.042 -28.163 1.00 92.44 270 THR A C 1
ATOM 2055 O O . THR A 1 270 ? 4.916 -8.171 -28.271 1.00 92.44 270 THR A O 1
ATOM 2058 N N . PRO A 1 271 ? 4.106 -6.275 -29.216 1.00 91.62 271 PRO A N 1
ATOM 2059 C CA . PRO A 1 271 ? 4.181 -6.778 -30.580 1.00 91.62 271 PRO A CA 1
ATOM 2060 C C . PRO A 1 271 ? 5.635 -6.944 -31.034 1.00 91.62 271 PRO A C 1
ATOM 2062 O O . PRO A 1 271 ? 6.471 -6.084 -30.765 1.00 91.62 271 PRO A O 1
ATOM 2065 N N . ASP A 1 272 ? 5.901 -8.043 -31.730 1.00 87.81 272 ASP A N 1
ATOM 2066 C CA . ASP A 1 272 ? 7.068 -8.259 -32.587 1.00 87.81 272 ASP A CA 1
ATOM 2067 C C . ASP A 1 272 ? 6.645 -8.128 -34.065 1.00 87.81 272 ASP A C 1
ATOM 2069 O O . ASP A 1 272 ? 5.508 -7.747 -34.358 1.00 87.81 272 ASP A O 1
ATOM 2073 N N . GLU A 1 273 ? 7.538 -8.426 -35.009 1.00 90.62 273 GLU A N 1
ATOM 2074 C CA . GLU A 1 273 ? 7.249 -8.344 -36.445 1.00 90.62 273 GLU A CA 1
ATOM 2075 C C . GLU A 1 273 ? 6.035 -9.195 -36.850 1.00 90.62 273 GLU A C 1
ATOM 2077 O O . GLU A 1 273 ? 5.203 -8.740 -37.635 1.00 90.62 273 GLU A O 1
ATOM 2082 N N . ALA A 1 274 ? 5.891 -10.393 -36.276 1.00 94.19 274 ALA A N 1
ATOM 2083 C CA . ALA A 1 274 ? 4.778 -11.288 -36.580 1.00 94.19 274 ALA A CA 1
ATOM 2084 C C . ALA A 1 274 ? 3.449 -10.727 -36.060 1.00 94.19 274 ALA A C 1
ATOM 2086 O O . ALA A 1 274 ? 2.442 -10.763 -36.765 1.00 94.19 274 ALA A O 1
ATOM 2087 N N . ARG A 1 275 ? 3.440 -10.150 -34.851 1.00 92.69 275 ARG A N 1
ATOM 2088 C CA . ARG A 1 275 ? 2.240 -9.506 -34.297 1.00 92.69 275 ARG A CA 1
ATOM 2089 C C . ARG A 1 275 ? 1.867 -8.221 -35.042 1.00 92.69 275 ARG A C 1
ATOM 2091 O O . ARG A 1 275 ? 0.683 -7.903 -35.122 1.00 92.69 275 ARG A O 1
ATOM 2098 N N . VAL A 1 276 ? 2.836 -7.483 -35.594 1.00 93.38 276 VAL A N 1
ATOM 2099 C CA . VAL A 1 276 ? 2.551 -6.321 -36.459 1.00 93.38 276 VAL A CA 1
ATOM 2100 C C . VAL A 1 276 ? 1.777 -6.754 -37.702 1.00 93.38 276 VAL A C 1
ATOM 2102 O O . VAL A 1 276 ? 0.782 -6.114 -38.038 1.00 93.38 276 VAL A O 1
ATOM 2105 N N . GLU A 1 277 ? 2.186 -7.851 -38.343 1.00 94.94 277 GLU A N 1
ATOM 2106 C CA . GLU A 1 277 ? 1.487 -8.407 -39.505 1.00 94.94 277 GLU A CA 1
ATOM 2107 C C . GLU A 1 277 ? 0.111 -8.980 -39.132 1.00 94.94 277 GLU A C 1
ATOM 2109 O O . GLU A 1 277 ? -0.885 -8.638 -39.766 1.00 94.94 277 GLU A O 1
ATOM 2114 N N . GLU A 1 278 ? 0.034 -9.790 -38.070 1.00 94.56 278 GLU A N 1
ATOM 2115 C CA . GLU A 1 278 ? -1.201 -10.448 -37.616 1.00 94.56 278 GLU A CA 1
ATOM 2116 C C . GLU A 1 278 ? -2.335 -9.457 -37.324 1.00 94.56 278 GLU A C 1
ATOM 2118 O O . GLU A 1 278 ? -3.482 -9.695 -37.702 1.00 94.56 278 GLU A O 1
ATOM 2123 N N . PHE A 1 279 ? -2.019 -8.346 -36.654 1.00 94.25 279 PHE A N 1
ATOM 2124 C CA . PHE A 1 279 ? -3.010 -7.356 -36.229 1.00 94.25 279 PHE A CA 1
ATOM 2125 C C . PHE A 1 279 ? -3.081 -6.123 -37.143 1.00 94.25 279 PHE A C 1
ATOM 2127 O O . PHE A 1 279 ? -3.909 -5.246 -36.896 1.00 94.25 279 PHE A O 1
ATOM 2134 N N . GLY A 1 280 ? -2.240 -6.038 -38.181 1.00 96.31 280 GLY A N 1
ATOM 2135 C CA . GLY A 1 280 ? -2.187 -4.890 -39.092 1.00 96.31 280 GLY A CA 1
ATOM 2136 C C . GLY A 1 280 ? -1.789 -3.583 -38.399 1.00 96.31 280 GLY A C 1
ATOM 2137 O O . GLY A 1 280 ? -2.402 -2.545 -38.646 1.00 96.31 280 GLY A O 1
ATOM 2138 N N . LEU A 1 281 ? -0.800 -3.636 -37.502 1.00 95.56 281 LEU A N 1
ATOM 2139 C CA . LEU A 1 281 ? -0.420 -2.502 -36.652 1.00 95.56 281 LEU A CA 1
ATOM 2140 C C . LEU A 1 281 ? 0.310 -1.410 -37.444 1.00 95.56 281 LEU A C 1
ATOM 2142 O O . LEU A 1 281 ? 1.138 -1.699 -38.309 1.00 95.56 281 LEU A O 1
ATOM 2146 N N . LYS A 1 282 ? 0.089 -0.141 -37.082 1.00 95.88 282 LYS A N 1
ATOM 2147 C CA . LYS A 1 282 ? 0.797 1.020 -37.653 1.00 95.88 282 LYS A CA 1
ATOM 2148 C C . LYS A 1 282 ? 2.305 0.932 -37.438 1.00 95.88 282 LYS A C 1
ATOM 2150 O O . LYS A 1 282 ? 3.078 1.368 -38.288 1.00 95.88 282 LYS A O 1
ATOM 2155 N N . GLN A 1 283 ? 2.718 0.425 -36.275 1.00 91.81 283 GLN A N 1
ATOM 2156 C CA . GLN A 1 283 ? 4.117 0.196 -35.927 1.00 91.81 283 GLN A CA 1
ATOM 2157 C C . GLN A 1 283 ? 4.266 -0.813 -34.784 1.00 91.81 283 GLN A C 1
ATOM 2159 O O . GLN A 1 283 ? 3.307 -1.184 -34.108 1.00 91.81 283 GLN A O 1
ATOM 2164 N N . MET A 1 284 ? 5.508 -1.221 -34.531 1.00 91.31 284 MET A N 1
ATOM 2165 C CA . MET A 1 284 ? 5.869 -2.067 -33.398 1.00 91.31 284 MET A CA 1
ATOM 2166 C C . MET A 1 284 ? 5.854 -1.250 -32.096 1.00 91.31 284 MET A C 1
ATOM 2168 O O . MET A 1 284 ? 6.858 -0.663 -31.685 1.00 91.31 284 MET A O 1
ATOM 2172 N N . TRP A 1 285 ? 4.682 -1.158 -31.466 1.00 92.50 285 TRP A N 1
ATOM 2173 C CA . TRP A 1 285 ? 4.498 -0.420 -30.216 1.00 92.50 285 TRP A CA 1
ATOM 2174 C C . TRP A 1 285 ? 5.369 -0.957 -29.078 1.00 92.50 285 TRP A C 1
ATOM 2176 O O . TRP A 1 285 ? 5.609 -2.159 -28.947 1.00 92.50 285 TRP A O 1
ATOM 2186 N N . ARG A 1 286 ? 5.807 -0.054 -28.195 1.00 88.25 286 ARG A N 1
ATOM 2187 C CA . ARG A 1 286 ? 6.579 -0.421 -27.002 1.00 88.25 286 ARG A CA 1
ATOM 2188 C C . ARG A 1 286 ? 5.719 -1.227 -26.025 1.00 88.25 286 ARG A C 1
ATOM 2190 O O . ARG A 1 286 ? 4.493 -1.191 -26.052 1.00 88.25 286 ARG A O 1
ATOM 2197 N N . SER A 1 287 ? 6.374 -1.949 -25.115 1.00 90.50 287 SER A N 1
ATOM 2198 C CA . SER A 1 287 ? 5.661 -2.708 -24.084 1.00 90.50 287 SER A CA 1
ATOM 2199 C C . SER A 1 287 ? 4.879 -1.771 -23.152 1.00 90.50 287 SER A C 1
ATOM 2201 O O . SER A 1 287 ? 5.517 -0.942 -22.488 1.00 90.50 287 SER A O 1
ATOM 2203 N N . PRO A 1 288 ? 3.557 -1.971 -22.963 1.00 94.44 288 PRO A N 1
ATOM 2204 C CA . PRO A 1 288 ? 2.769 -1.155 -22.038 1.00 94.44 288 PRO A CA 1
ATOM 2205 C C . PRO A 1 288 ? 3.307 -1.201 -20.611 1.00 94.44 288 PRO A C 1
ATOM 2207 O O . PRO A 1 288 ? 3.365 -0.201 -19.902 1.00 94.44 288 PRO A O 1
ATOM 2210 N N . ASN A 1 289 ? 3.801 -2.373 -20.201 1.00 91.56 289 ASN A N 1
ATOM 2211 C CA . ASN A 1 289 ? 4.422 -2.549 -18.895 1.00 91.56 289 ASN A CA 1
ATOM 2212 C C . ASN A 1 289 ? 5.656 -1.651 -18.724 1.00 91.56 289 ASN A C 1
ATOM 2214 O O . ASN A 1 289 ? 5.895 -1.148 -17.632 1.00 91.56 289 ASN A O 1
ATOM 2218 N N . GLY A 1 290 ? 6.458 -1.484 -19.781 1.00 87.44 290 GLY A N 1
ATOM 2219 C CA . GLY A 1 290 ? 7.626 -0.605 -19.779 1.00 87.44 290 GLY A CA 1
ATOM 2220 C C . GLY A 1 290 ? 7.220 0.859 -19.643 1.00 87.44 290 GLY A C 1
ATOM 2221 O O . GLY A 1 290 ? 7.747 1.550 -18.776 1.00 87.44 290 GLY A O 1
ATOM 2222 N N . THR A 1 291 ? 6.241 1.303 -20.434 1.00 90.56 291 THR A N 1
ATOM 2223 C CA . THR A 1 291 ? 5.699 2.670 -20.391 1.00 90.56 291 THR A CA 1
ATOM 2224 C C . THR A 1 291 ? 5.139 3.017 -19.010 1.00 90.56 291 THR A C 1
ATOM 2226 O O . THR A 1 291 ? 5.572 3.998 -18.408 1.00 90.56 291 THR A O 1
ATOM 2229 N N . ILE A 1 292 ? 4.280 2.165 -18.443 1.00 92.94 292 ILE A N 1
ATOM 2230 C CA . ILE A 1 292 ? 3.691 2.382 -17.112 1.00 92.94 292 ILE A CA 1
ATOM 2231 C C . ILE A 1 292 ? 4.782 2.464 -16.036 1.00 92.94 292 ILE A C 1
ATOM 2233 O O . ILE A 1 292 ? 4.808 3.404 -15.247 1.00 92.94 292 ILE A O 1
ATOM 2237 N N . ARG A 1 293 ? 5.742 1.528 -16.026 1.00 89.06 293 ARG A N 1
ATOM 2238 C CA . ARG A 1 293 ? 6.870 1.551 -15.070 1.00 89.06 293 ARG A CA 1
ATOM 2239 C C . ARG A 1 293 ? 7.732 2.796 -15.223 1.00 89.06 293 ARG A C 1
ATOM 2241 O O . ARG A 1 293 ? 8.252 3.301 -14.237 1.00 89.06 293 ARG A O 1
ATOM 2248 N N . ASN A 1 294 ? 7.896 3.286 -16.447 1.00 84.81 294 ASN A N 1
ATOM 2249 C CA . ASN A 1 294 ? 8.689 4.476 -16.713 1.00 84.81 294 ASN A CA 1
ATOM 2250 C C . ASN A 1 294 ? 8.051 5.748 -16.149 1.00 84.81 294 ASN A C 1
ATOM 2252 O O . ASN A 1 294 ? 8.797 6.641 -15.751 1.00 84.81 294 ASN A O 1
ATOM 2256 N N . ILE A 1 295 ? 6.718 5.808 -16.122 1.00 89.75 295 ILE A N 1
ATOM 2257 C CA . ILE A 1 295 ? 5.940 6.930 -15.588 1.00 89.75 295 ILE A CA 1
ATOM 2258 C C . ILE A 1 295 ? 5.809 6.821 -14.063 1.00 89.75 295 ILE A C 1
ATOM 2260 O O . ILE A 1 295 ? 6.044 7.797 -13.356 1.00 89.75 295 ILE A O 1
ATOM 2264 N N . LEU A 1 296 ? 5.480 5.633 -13.544 1.00 88.81 296 LEU A N 1
ATOM 2265 C CA . LEU A 1 296 ? 5.268 5.407 -12.108 1.00 88.81 296 LEU A CA 1
ATOM 2266 C C . LEU A 1 296 ? 6.571 5.296 -11.304 1.00 88.81 296 LEU A C 1
ATOM 2268 O O . LEU A 1 296 ? 6.616 5.685 -10.140 1.00 88.81 296 LEU A O 1
ATOM 2272 N N . GLY A 1 297 ? 7.627 4.747 -11.905 1.00 84.31 297 GLY A N 1
ATOM 2273 C CA . GLY A 1 297 ? 8.828 4.324 -11.190 1.00 84.31 297 GLY A CA 1
ATOM 2274 C C . GLY A 1 297 ? 8.577 3.137 -10.249 1.00 84.31 297 GLY A C 1
ATOM 2275 O O . GLY A 1 297 ? 7.602 2.396 -10.378 1.00 84.31 297 GLY A O 1
ATOM 2276 N N . GLY A 1 298 ? 9.486 2.945 -9.291 1.00 87.12 298 GLY A N 1
ATOM 2277 C CA . GLY A 1 298 ? 9.313 2.000 -8.185 1.00 87.12 298 GLY A CA 1
ATOM 2278 C C . GLY A 1 298 ? 9.968 0.624 -8.359 1.00 87.12 298 GLY A C 1
ATOM 2279 O O . GLY A 1 298 ? 10.915 0.426 -9.128 1.00 87.12 298 GLY A O 1
ATOM 2280 N N . VAL A 1 299 ? 9.481 -0.327 -7.559 1.00 92.31 299 VAL A N 1
ATOM 2281 C CA . VAL A 1 299 ? 10.039 -1.677 -7.394 1.00 92.31 299 VAL A CA 1
ATOM 2282 C C . VAL A 1 299 ? 8.949 -2.702 -7.638 1.00 92.31 299 VAL A C 1
ATOM 2284 O O . VAL A 1 299 ? 7.848 -2.584 -7.109 1.00 92.31 299 VAL A O 1
ATOM 2287 N N . ILE A 1 300 ? 9.261 -3.728 -8.422 1.00 93.38 300 ILE A N 1
ATOM 2288 C CA . ILE A 1 300 ? 8.326 -4.811 -8.719 1.00 93.38 300 ILE A CA 1
ATOM 2289 C C . ILE A 1 300 ? 8.654 -5.977 -7.800 1.00 93.38 300 ILE A C 1
ATOM 2291 O O . ILE A 1 300 ? 9.673 -6.638 -7.995 1.00 93.38 300 ILE A O 1
ATOM 2295 N N . PHE A 1 301 ? 7.779 -6.258 -6.842 1.00 95.62 301 PHE A N 1
ATOM 2296 C CA . PHE A 1 301 ? 7.867 -7.466 -6.029 1.00 95.62 301 PHE A CA 1
ATOM 2297 C C . PHE A 1 301 ? 7.126 -8.608 -6.721 1.00 95.62 301 PHE A C 1
ATOM 2299 O O . PHE A 1 301 ? 5.969 -8.467 -7.113 1.00 95.62 301 PHE A O 1
ATOM 2306 N N . ARG A 1 302 ? 7.808 -9.738 -6.906 1.00 95.50 302 ARG A N 1
ATOM 2307 C CA . ARG A 1 302 ? 7.221 -10.978 -7.422 1.00 95.50 302 ARG A CA 1
ATOM 2308 C C . ARG A 1 302 ? 7.329 -12.055 -6.360 1.00 95.50 302 ARG A C 1
ATOM 2310 O O . ARG A 1 302 ? 8.437 -12.375 -5.939 1.00 95.50 302 ARG A O 1
ATOM 2317 N N . GLU A 1 303 ? 6.193 -12.611 -5.971 1.00 93.94 303 GLU A N 1
ATOM 2318 C CA . GLU A 1 303 ? 6.079 -13.670 -4.972 1.00 93.94 303 GLU A CA 1
ATOM 2319 C C . GLU A 1 303 ? 5.266 -14.835 -5.565 1.00 93.94 303 GLU A C 1
ATOM 2321 O O . GLU A 1 303 ? 4.248 -14.587 -6.218 1.00 93.94 303 GLU A O 1
ATOM 2326 N N . PRO A 1 304 ? 5.697 -16.098 -5.397 1.00 92.50 304 PRO A N 1
ATOM 2327 C CA . PRO A 1 304 ? 4.914 -17.246 -5.833 1.00 92.50 304 PRO A CA 1
ATOM 2328 C C . PRO A 1 304 ? 3.706 -17.482 -4.918 1.00 92.50 304 PRO A C 1
ATOM 2330 O O . PRO A 1 304 ? 3.814 -17.409 -3.695 1.00 92.50 304 PRO A O 1
ATOM 2333 N N . ILE A 1 305 ? 2.577 -17.876 -5.508 1.00 89.62 305 ILE A N 1
ATOM 2334 C CA . ILE A 1 305 ? 1.434 -18.410 -4.760 1.00 89.62 305 ILE A CA 1
ATOM 2335 C C . ILE A 1 305 ? 1.712 -19.891 -4.483 1.00 89.62 305 ILE A C 1
ATOM 2337 O O . ILE A 1 305 ? 1.776 -20.703 -5.406 1.00 89.62 305 ILE A O 1
ATOM 2341 N N . ILE A 1 306 ? 1.914 -20.242 -3.212 1.00 85.75 306 ILE A N 1
ATOM 2342 C CA . ILE A 1 306 ? 2.223 -21.616 -2.800 1.00 85.75 306 ILE A CA 1
ATOM 2343 C C . ILE A 1 306 ? 0.927 -22.393 -2.574 1.00 85.75 306 ILE A C 1
ATOM 2345 O O . ILE A 1 306 ? 0.108 -22.016 -1.739 1.00 85.75 306 ILE A O 1
ATOM 2349 N N . ILE A 1 307 ? 0.780 -23.515 -3.278 1.00 87.81 307 ILE A N 1
ATOM 2350 C CA . ILE A 1 307 ? -0.336 -24.450 -3.117 1.00 87.81 307 ILE A CA 1
ATOM 2351 C C . ILE A 1 307 ? 0.231 -25.764 -2.573 1.00 87.81 307 ILE A C 1
ATOM 2353 O O . ILE A 1 307 ? 1.153 -26.337 -3.153 1.00 87.81 307 ILE A O 1
ATOM 2357 N N . SER A 1 308 ? -0.285 -26.225 -1.433 1.00 86.31 308 SER A N 1
ATOM 2358 C CA . SER A 1 308 ? 0.305 -27.321 -0.647 1.00 86.31 308 SER A CA 1
ATOM 2359 C C . SER A 1 308 ? 0.428 -28.648 -1.403 1.00 86.31 308 SER A C 1
ATOM 2361 O O . SER A 1 308 ? 1.347 -29.416 -1.126 1.00 86.31 308 SER A O 1
ATOM 2363 N N . ASN A 1 309 ? -0.462 -28.908 -2.363 1.00 91.25 309 ASN A N 1
ATOM 2364 C CA . ASN A 1 309 ? -0.493 -30.131 -3.166 1.00 91.25 309 ASN A CA 1
ATOM 2365 C C . ASN A 1 309 ? 0.265 -30.028 -4.502 1.00 91.25 309 ASN A C 1
ATOM 2367 O O . ASN A 1 309 ? 0.263 -30.996 -5.259 1.00 91.25 309 ASN A O 1
ATOM 2371 N N . ILE A 1 310 ? 0.910 -28.895 -4.803 1.00 91.50 310 ILE A N 1
ATOM 2372 C CA . ILE A 1 310 ? 1.725 -28.725 -6.011 1.00 91.50 310 ILE A CA 1
ATOM 2373 C C . ILE A 1 310 ? 3.209 -28.908 -5.649 1.00 91.50 310 ILE A C 1
ATOM 2375 O O . ILE A 1 310 ? 3.758 -28.105 -4.883 1.00 91.50 310 ILE A O 1
ATOM 2379 N N . PRO A 1 311 ? 3.887 -29.952 -6.172 1.00 91.31 311 PRO A N 1
ATOM 2380 C CA . PRO A 1 311 ? 5.311 -30.162 -5.936 1.00 91.31 311 PRO A CA 1
ATOM 2381 C C . PRO A 1 311 ? 6.157 -28.996 -6.449 1.00 91.31 311 PRO A C 1
ATOM 2383 O O . PRO A 1 311 ? 5.868 -28.394 -7.483 1.00 91.31 311 PRO A O 1
ATOM 2386 N N . ARG A 1 312 ? 7.243 -28.696 -5.735 1.00 90.44 312 ARG A N 1
ATOM 2387 C CA . ARG A 1 312 ? 8.187 -27.632 -6.096 1.00 90.44 312 ARG A CA 1
ATOM 2388 C C . ARG A 1 312 ? 9.376 -28.209 -6.850 1.00 90.44 312 ARG A C 1
ATOM 2390 O O . ARG A 1 312 ? 9.847 -29.291 -6.516 1.00 90.44 312 ARG A O 1
ATOM 2397 N N . LEU A 1 313 ? 9.893 -27.443 -7.813 1.00 91.19 313 LEU A N 1
ATOM 2398 C CA . LEU A 1 313 ? 11.092 -27.815 -8.576 1.00 91.19 313 LEU A CA 1
ATOM 2399 C C . LEU A 1 313 ? 12.319 -27.986 -7.675 1.00 91.19 313 LEU A C 1
ATOM 2401 O O . LEU A 1 313 ? 13.094 -28.917 -7.865 1.00 91.19 313 LEU A O 1
ATOM 2405 N N . VAL A 1 314 ? 12.466 -27.108 -6.680 1.00 90.81 314 VAL A N 1
ATOM 2406 C CA . VAL A 1 314 ? 13.458 -27.242 -5.612 1.00 90.81 314 VAL A CA 1
ATOM 2407 C C . VAL A 1 314 ? 12.711 -27.662 -4.343 1.00 90.81 314 VAL A C 1
ATOM 2409 O O . VAL A 1 314 ? 12.035 -26.830 -3.730 1.00 90.81 314 VAL A O 1
ATOM 2412 N N . PRO A 1 315 ? 12.788 -28.942 -3.929 1.00 85.81 315 PRO A N 1
ATOM 2413 C CA . PRO A 1 315 ? 11.960 -29.466 -2.841 1.00 85.81 315 PRO A CA 1
ATOM 2414 C C . PRO A 1 315 ? 12.160 -28.749 -1.500 1.00 85.81 315 PRO A C 1
ATOM 2416 O O . PRO A 1 315 ? 11.218 -28.636 -0.719 1.00 85.81 315 PRO A O 1
ATOM 2419 N N . GLY A 1 316 ? 13.367 -28.226 -1.250 1.00 86.94 316 GLY A N 1
ATOM 2420 C CA . GLY A 1 316 ? 13.714 -27.509 -0.019 1.00 86.94 316 GLY A CA 1
ATOM 2421 C C . GLY A 1 316 ? 13.060 -26.131 0.138 1.00 86.94 316 GLY A C 1
ATOM 2422 O O . GLY A 1 316 ? 13.075 -25.577 1.237 1.00 86.94 316 GLY A O 1
ATOM 2423 N N . TRP A 1 317 ? 12.460 -25.568 -0.917 1.00 89.44 317 TRP A N 1
ATOM 2424 C CA . TRP A 1 317 ? 11.835 -24.241 -0.880 1.00 89.44 317 TRP A CA 1
ATOM 2425 C C . TRP A 1 317 ? 10.466 -24.265 -0.204 1.00 89.44 317 TRP A C 1
ATOM 2427 O O . TRP A 1 317 ? 9.424 -24.150 -0.835 1.00 89.44 317 TRP A O 1
ATOM 2437 N N . ASN A 1 318 ? 10.460 -24.415 1.115 1.00 84.00 318 ASN A N 1
ATOM 2438 C CA . ASN A 1 318 ? 9.230 -24.511 1.906 1.00 84.00 318 ASN A CA 1
ATOM 2439 C C . ASN A 1 318 ? 8.618 -23.147 2.266 1.00 84.00 318 ASN A C 1
ATOM 2441 O O . ASN A 1 318 ? 7.564 -23.094 2.894 1.00 84.00 318 ASN A O 1
ATOM 2445 N N . LYS A 1 319 ? 9.272 -22.048 1.876 1.00 87.75 319 LYS A N 1
ATOM 2446 C CA . LYS A 1 319 ? 8.792 -20.671 2.024 1.00 87.75 319 LYS A CA 1
ATOM 2447 C C . LYS A 1 319 ? 8.902 -19.943 0.675 1.00 87.75 319 LYS A C 1
ATOM 2449 O O . LYS A 1 319 ? 9.831 -20.248 -0.077 1.00 87.75 319 LYS A O 1
ATOM 2454 N N . PRO A 1 320 ? 7.989 -19.007 0.355 1.00 90.81 320 PRO A N 1
ATOM 2455 C CA . PRO A 1 320 ? 8.102 -18.160 -0.829 1.00 90.81 320 PRO A CA 1
ATOM 2456 C C . PRO A 1 320 ? 9.447 -17.428 -0.906 1.00 90.81 320 PRO A C 1
ATOM 2458 O O . PRO A 1 320 ? 9.952 -16.934 0.098 1.00 90.81 320 PRO A O 1
ATOM 2461 N N . ILE A 1 321 ? 9.999 -17.309 -2.114 1.00 93.81 321 ILE A N 1
ATOM 2462 C CA . ILE A 1 321 ? 11.105 -16.392 -2.405 1.00 93.81 321 ILE A CA 1
ATOM 2463 C C . ILE A 1 321 ? 10.512 -15.183 -3.115 1.00 93.81 321 ILE A C 1
ATOM 2465 O O . ILE A 1 321 ? 9.865 -15.325 -4.154 1.00 93.81 321 ILE A O 1
ATOM 2469 N N . ILE A 1 322 ? 10.742 -13.999 -2.554 1.00 96.00 322 ILE A N 1
ATOM 2470 C CA . ILE A 1 322 ? 10.232 -12.741 -3.093 1.00 96.00 322 ILE A CA 1
ATOM 2471 C C . ILE A 1 322 ? 11.358 -12.037 -3.841 1.00 96.00 322 ILE A C 1
ATOM 2473 O O . ILE A 1 322 ? 12.404 -11.731 -3.270 1.00 96.00 322 ILE A O 1
ATOM 2477 N N . ILE A 1 323 ? 11.135 -11.743 -5.119 1.00 96.88 323 ILE A N 1
ATOM 2478 C CA . ILE A 1 323 ? 12.086 -10.999 -5.943 1.00 96.88 323 ILE A CA 1
ATOM 2479 C C . ILE A 1 323 ? 11.636 -9.546 -6.041 1.00 96.88 323 ILE A C 1
ATOM 2481 O O . ILE A 1 323 ? 10.655 -9.247 -6.719 1.00 96.88 323 ILE A O 1
ATOM 2485 N N . GLY A 1 324 ? 12.375 -8.647 -5.388 1.00 96.38 324 GLY A N 1
ATOM 2486 C CA . GLY A 1 324 ? 12.276 -7.203 -5.595 1.00 96.38 324 GLY A CA 1
ATOM 2487 C C . GLY A 1 324 ? 13.120 -6.782 -6.797 1.00 96.38 324 GLY A C 1
ATOM 2488 O O . GLY A 1 324 ? 14.345 -6.730 -6.718 1.00 96.38 324 GLY A O 1
ATOM 2489 N N . ARG A 1 325 ? 12.475 -6.498 -7.927 1.00 94.81 325 ARG A N 1
ATOM 2490 C CA . ARG A 1 325 ? 13.131 -6.044 -9.157 1.00 94.81 325 ARG A CA 1
ATOM 2491 C C . ARG A 1 325 ? 13.107 -4.520 -9.240 1.00 94.81 325 ARG A C 1
ATOM 2493 O O . ARG A 1 325 ? 12.032 -3.920 -9.270 1.00 94.81 325 ARG A O 1
ATOM 2500 N N . HIS A 1 326 ? 14.282 -3.909 -9.389 1.00 93.75 326 HIS A N 1
ATOM 2501 C CA . HIS A 1 326 ? 14.405 -2.492 -9.734 1.00 93.75 326 HIS A CA 1
ATOM 2502 C C . HIS A 1 326 ? 13.875 -2.245 -11.152 1.00 93.75 326 HIS A C 1
ATOM 2504 O O . HIS A 1 326 ? 14.259 -2.936 -12.098 1.00 93.75 326 HIS A O 1
ATOM 2510 N N . ALA A 1 327 ? 12.937 -1.309 -11.295 1.00 88.75 327 ALA A N 1
ATOM 2511 C CA . ALA A 1 327 ? 12.218 -1.067 -12.545 1.00 88.75 327 ALA A CA 1
ATOM 2512 C C . ALA A 1 327 ? 12.633 0.244 -13.235 1.00 88.75 327 ALA A C 1
ATOM 2514 O O . ALA A 1 327 ? 11.805 0.888 -13.877 1.00 88.75 327 ALA A O 1
ATOM 2515 N N . PHE A 1 328 ? 13.900 0.650 -13.107 1.00 89.69 328 PHE A N 1
ATOM 2516 C CA . PHE A 1 328 ? 14.410 1.895 -13.679 1.00 89.69 328 PHE A CA 1
ATOM 2517 C C . PHE A 1 328 ? 15.865 1.756 -14.143 1.00 89.69 328 PHE A C 1
ATOM 2519 O O . PHE A 1 328 ? 16.676 1.160 -13.441 1.00 89.69 328 PHE A O 1
ATOM 2526 N N . GLY A 1 329 ? 16.192 2.375 -15.283 1.00 89.62 329 GLY A N 1
ATOM 2527 C CA . GLY A 1 329 ? 17.559 2.448 -15.807 1.00 89.62 329 GLY A CA 1
ATOM 2528 C C . GLY A 1 329 ? 18.060 1.144 -16.431 1.00 89.62 329 GLY A C 1
ATOM 2529 O O . GLY A 1 329 ? 17.278 0.354 -16.969 1.00 89.62 329 GLY A O 1
ATOM 2530 N N . ASP A 1 330 ? 19.375 0.952 -16.356 1.00 92.44 330 ASP A N 1
ATOM 2531 C CA . ASP A 1 330 ? 20.110 -0.230 -16.813 1.00 92.44 330 ASP A CA 1
ATOM 2532 C C . ASP A 1 330 ? 19.796 -0.581 -18.284 1.00 92.44 330 ASP A C 1
ATOM 2534 O O . ASP A 1 330 ? 19.556 0.311 -19.106 1.00 92.44 330 ASP A O 1
ATOM 2538 N N . GLN A 1 331 ? 19.784 -1.869 -18.644 1.00 88.50 331 GLN A N 1
ATOM 2539 C CA . GLN A 1 331 ? 19.557 -2.308 -20.026 1.00 88.50 331 GLN A CA 1
ATOM 2540 C C . GLN A 1 331 ? 18.198 -1.857 -20.581 1.00 88.50 331 GLN A C 1
ATOM 2542 O O . GLN A 1 331 ? 18.050 -1.698 -21.787 1.00 88.50 331 GLN A O 1
ATOM 2547 N N . TYR A 1 332 ? 17.203 -1.618 -19.721 1.00 82.38 332 TYR A N 1
ATOM 2548 C CA . TYR A 1 332 ? 15.858 -1.215 -20.145 1.00 82.38 332 TYR A CA 1
ATOM 2549 C C . TYR A 1 332 ? 15.789 0.226 -20.667 1.00 82.38 332 TYR A C 1
ATOM 2551 O O . TYR A 1 332 ? 14.768 0.617 -21.234 1.00 82.38 332 TYR A O 1
ATOM 2559 N N . ARG A 1 333 ? 16.847 1.021 -20.460 1.00 84.25 333 ARG A N 1
ATOM 2560 C CA . ARG A 1 333 ? 17.000 2.389 -20.983 1.00 84.25 333 ARG A CA 1
ATOM 2561 C C . ARG A 1 333 ? 18.397 2.632 -21.556 1.00 84.25 333 ARG A C 1
ATOM 2563 O O . ARG A 1 333 ? 18.885 3.762 -21.550 1.00 84.25 333 ARG A O 1
ATOM 2570 N N . ALA A 1 334 ? 19.053 1.568 -22.000 1.00 88.56 334 ALA A N 1
ATOM 2571 C CA . ALA A 1 334 ? 20.348 1.684 -22.635 1.00 88.56 334 ALA A CA 1
ATOM 2572 C C . ALA A 1 334 ? 20.225 2.302 -24.035 1.00 88.56 334 ALA A C 1
ATOM 2574 O O . ALA A 1 334 ? 19.164 2.278 -24.655 1.00 88.56 334 ALA A O 1
ATOM 2575 N N . THR A 1 335 ? 21.325 2.865 -24.520 1.00 89.81 335 THR A N 1
ATOM 2576 C CA . THR A 1 335 ? 21.511 3.180 -25.939 1.00 89.81 335 THR A CA 1
ATOM 2577 C C . THR A 1 335 ? 22.555 2.227 -26.488 1.00 89.81 335 THR A C 1
ATOM 2579 O O . THR A 1 335 ? 23.670 2.175 -25.961 1.00 89.81 335 THR A O 1
ATOM 2582 N N . ASP A 1 336 ? 22.194 1.474 -27.517 1.00 90.94 336 ASP A N 1
ATOM 2583 C CA . ASP A 1 336 ? 23.050 0.510 -28.195 1.00 90.94 336 ASP A CA 1
ATOM 2584 C C . ASP A 1 336 ? 23.133 0.787 -29.700 1.00 90.94 336 ASP A C 1
ATOM 2586 O O . ASP A 1 336 ? 22.246 1.395 -30.298 1.00 90.94 336 ASP A O 1
ATOM 2590 N N . PHE A 1 337 ? 24.250 0.400 -30.312 1.00 90.06 337 PHE A N 1
ATOM 2591 C CA . PHE A 1 337 ? 24.487 0.597 -31.741 1.00 90.06 337 PHE A CA 1
ATOM 2592 C C . PHE A 1 337 ? 25.567 -0.347 -32.273 1.00 90.06 337 PHE A C 1
ATOM 2594 O O . PHE A 1 337 ? 26.358 -0.918 -31.518 1.00 90.06 337 PHE A O 1
ATOM 2601 N N . ARG A 1 338 ? 25.610 -0.486 -33.603 1.00 95.62 338 ARG A N 1
ATOM 2602 C CA . ARG A 1 338 ? 26.692 -1.158 -34.335 1.00 95.62 338 ARG A CA 1
ATOM 2603 C C . ARG A 1 338 ? 27.665 -0.120 -34.887 1.00 95.62 338 ARG A C 1
ATOM 2605 O O . ARG A 1 338 ? 27.234 0.951 -35.307 1.00 95.62 338 ARG A O 1
ATOM 2612 N N . PHE A 1 339 ? 28.947 -0.449 -34.927 1.00 94.19 339 PHE A N 1
ATOM 2613 C CA . PHE A 1 339 ? 29.983 0.349 -35.584 1.00 94.19 339 PHE A CA 1
ATOM 2614 C C . PHE A 1 339 ? 30.791 -0.533 -36.544 1.00 94.19 339 PHE A C 1
ATOM 2616 O O . PHE A 1 339 ? 30.835 -1.753 -36.372 1.00 94.19 339 PHE A O 1
ATOM 2623 N N . ALA A 1 340 ? 31.403 0.081 -37.557 1.00 94.81 340 ALA A N 1
ATOM 2624 C CA . ALA A 1 340 ? 32.164 -0.612 -38.593 1.00 94.81 340 ALA A CA 1
ATOM 2625 C C .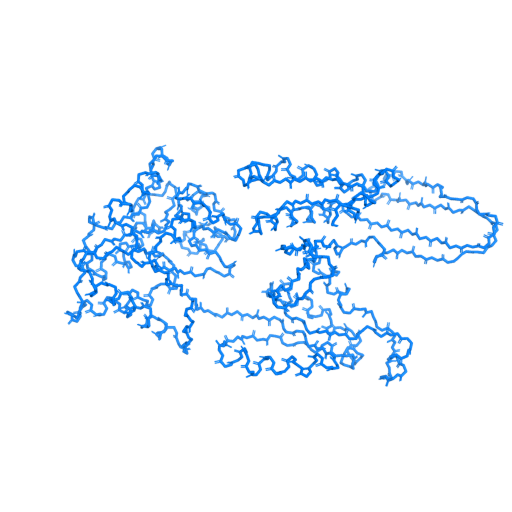 ALA A 1 340 ? 33.609 -0.101 -38.650 1.00 94.81 340 ALA A C 1
ATOM 2627 O O . ALA A 1 340 ? 33.840 1.104 -38.536 1.00 94.81 340 ALA A O 1
ATOM 2628 N N . GLY A 1 341 ? 34.548 -1.018 -38.876 1.00 95.44 341 GLY A N 1
ATOM 2629 C CA . GLY A 1 341 ? 35.972 -0.725 -39.015 1.00 95.44 341 GLY A CA 1
ATOM 2630 C C . GLY A 1 341 ? 36.704 -0.357 -37.719 1.00 95.44 341 GLY A C 1
ATOM 2631 O O . GLY A 1 341 ? 36.168 -0.402 -36.611 1.00 95.44 341 GLY A O 1
ATOM 2632 N N . GLU A 1 342 ? 37.982 -0.021 -37.876 1.00 97.00 342 GLU A N 1
ATOM 2633 C CA . GLU A 1 342 ? 38.859 0.401 -36.782 1.00 97.00 342 GLU A CA 1
ATOM 2634 C C . GLU A 1 342 ? 38.484 1.804 -36.267 1.00 97.00 342 GLU A C 1
ATOM 2636 O O . GLU A 1 342 ? 38.094 2.677 -37.045 1.00 97.00 342 GLU A O 1
ATOM 2641 N N . GLY A 1 343 ? 38.624 2.053 -34.960 1.00 95.25 343 GLY A N 1
ATOM 2642 C CA . GLY A 1 343 ? 38.350 3.375 -34.380 1.00 95.25 343 GLY A CA 1
ATOM 2643 C C . GLY A 1 343 ? 38.245 3.403 -32.854 1.00 95.25 343 GLY A C 1
ATOM 2644 O O . GLY A 1 343 ? 38.203 2.365 -32.201 1.00 95.25 343 GLY A O 1
ATOM 2645 N N . THR A 1 344 ? 38.182 4.596 -32.258 1.00 96.38 344 THR A N 1
ATOM 2646 C CA . THR A 1 344 ? 38.083 4.763 -30.796 1.00 96.38 344 THR A CA 1
ATOM 2647 C C . THR A 1 344 ? 36.632 4.901 -30.338 1.00 96.38 344 THR A C 1
ATOM 2649 O O . THR A 1 344 ? 35.916 5.801 -30.776 1.00 96.38 344 THR A O 1
ATOM 2652 N N . LEU A 1 345 ? 36.211 4.063 -29.390 1.00 96.19 345 LEU A N 1
ATOM 2653 C CA . LEU A 1 345 ? 34.939 4.193 -28.684 1.00 96.19 345 LEU A CA 1
ATOM 2654 C C . LEU A 1 345 ? 35.137 5.013 -27.403 1.00 96.19 345 LEU A C 1
ATOM 2656 O O . LEU A 1 345 ? 35.885 4.607 -26.513 1.00 96.19 345 LEU A O 1
ATOM 2660 N N . THR A 1 346 ? 34.431 6.137 -27.275 1.00 96.31 346 THR A N 1
ATOM 2661 C CA . THR A 1 346 ? 34.458 6.991 -26.073 1.00 96.31 346 THR A CA 1
ATOM 2662 C C . THR A 1 346 ? 33.058 7.252 -25.530 1.00 96.31 346 THR A C 1
ATOM 2664 O O . THR A 1 346 ? 32.103 7.307 -26.301 1.00 96.31 346 THR A O 1
ATOM 2667 N N . VAL A 1 347 ? 32.945 7.489 -24.223 1.00 96.19 347 VAL A N 1
ATOM 2668 C CA . VAL A 1 347 ? 31.730 7.987 -23.561 1.00 96.19 347 VAL A CA 1
ATOM 2669 C C . VAL A 1 347 ? 32.033 9.305 -22.850 1.00 96.19 347 VAL A C 1
ATOM 2671 O O . VAL A 1 347 ? 33.100 9.458 -22.256 1.00 96.19 347 VAL A O 1
ATOM 2674 N N . GLU A 1 348 ? 31.113 10.264 -22.921 1.00 96.38 348 GLU A N 1
ATOM 2675 C CA . GLU A 1 348 ? 31.290 11.609 -22.368 1.00 96.38 348 GLU A CA 1
ATOM 2676 C C . GLU A 1 348 ? 30.074 12.035 -21.536 1.00 96.38 348 GLU A C 1
ATOM 2678 O O . GLU A 1 348 ? 28.930 11.763 -21.902 1.00 96.38 348 GLU A O 1
ATOM 2683 N N . PHE A 1 349 ? 30.328 12.704 -20.412 1.00 95.69 349 PHE A N 1
ATOM 2684 C CA . PHE A 1 349 ? 29.318 13.348 -19.580 1.00 95.69 349 PHE A CA 1
ATOM 2685 C C . PHE A 1 349 ? 29.633 14.837 -19.436 1.00 95.69 349 PHE A C 1
ATOM 2687 O O . PHE A 1 349 ? 30.665 15.200 -18.875 1.00 95.69 349 PHE A O 1
ATOM 2694 N N . THR A 1 350 ? 28.721 15.693 -19.897 1.00 96.19 350 THR A N 1
ATOM 2695 C CA . THR A 1 350 ? 28.844 17.155 -19.815 1.00 96.19 350 THR A CA 1
ATOM 2696 C C . THR A 1 350 ? 27.960 17.698 -18.686 1.00 96.19 350 THR A C 1
ATOM 2698 O O . THR A 1 350 ? 26.729 17.630 -18.789 1.00 96.19 350 THR A O 1
ATOM 2701 N N . PRO A 1 351 ? 28.546 18.236 -17.603 1.00 95.19 351 PRO A N 1
ATOM 2702 C CA . PRO A 1 351 ? 27.790 18.862 -16.524 1.00 95.19 351 PRO A CA 1
ATOM 2703 C C . PRO A 1 351 ? 26.982 20.081 -17.003 1.00 95.19 351 PRO A C 1
ATOM 2705 O O . PRO A 1 351 ? 27.460 20.902 -17.782 1.00 95.19 351 PRO A O 1
ATOM 2708 N N . LYS A 1 352 ? 25.740 20.227 -16.521 1.00 94.19 352 LYS A N 1
ATOM 2709 C CA . LYS A 1 352 ? 24.873 21.373 -16.875 1.00 94.19 352 LYS A CA 1
ATOM 2710 C C . LYS A 1 352 ? 25.278 22.686 -16.206 1.00 94.19 352 LYS A C 1
ATOM 2712 O O . LYS A 1 352 ? 24.884 23.746 -16.677 1.00 94.19 352 LYS A O 1
ATOM 2717 N N . ASP A 1 353 ? 26.009 22.614 -15.103 1.00 94.00 353 ASP A N 1
ATOM 2718 C CA . ASP A 1 353 ? 26.510 23.762 -14.342 1.00 94.00 353 ASP A CA 1
ATOM 2719 C C . ASP A 1 353 ? 27.742 24.419 -14.989 1.00 94.00 353 ASP A C 1
ATOM 2721 O O . ASP A 1 353 ? 28.301 25.358 -14.429 1.00 94.00 353 ASP A O 1
ATOM 2725 N N . GLY A 1 354 ? 28.150 23.948 -16.173 1.00 92.12 354 GLY A N 1
ATOM 2726 C CA . GLY A 1 354 ? 29.320 24.448 -16.888 1.00 92.12 354 GLY A CA 1
ATOM 2727 C C . GLY A 1 354 ? 30.642 23.875 -16.379 1.00 92.12 354 GLY A C 1
ATOM 2728 O O . GLY A 1 354 ? 31.693 24.372 -16.771 1.00 92.12 354 GLY A O 1
ATOM 2729 N N . GLY A 1 355 ? 30.609 22.852 -15.515 1.00 93.94 355 GLY A N 1
ATOM 2730 C CA . GLY A 1 355 ? 31.806 22.108 -15.135 1.00 93.94 355 GLY A CA 1
ATOM 2731 C C . GLY A 1 355 ? 32.458 21.379 -16.317 1.00 93.94 355 GLY A C 1
ATOM 2732 O O . GLY A 1 355 ? 31.824 21.124 -17.342 1.00 93.94 355 GLY A O 1
ATOM 2733 N N . GLU A 1 356 ? 33.731 21.011 -16.153 1.00 94.94 356 GLU A N 1
ATOM 2734 C CA . GLU A 1 356 ? 34.506 20.323 -17.192 1.00 94.94 356 GLU A CA 1
ATOM 2735 C C . GLU A 1 356 ? 33.862 18.981 -17.605 1.00 94.94 356 GLU A C 1
ATOM 2737 O O . GLU A 1 356 ? 33.521 18.168 -16.730 1.00 94.94 356 GLU A O 1
ATOM 2742 N N . PRO A 1 357 ? 33.706 18.710 -18.918 1.00 95.44 357 PRO A N 1
ATOM 2743 C CA . PRO A 1 357 ? 33.213 17.428 -19.402 1.00 95.44 357 PRO A CA 1
ATOM 2744 C C . PRO A 1 357 ? 34.108 16.261 -18.976 1.00 95.44 357 PRO A C 1
ATOM 2746 O O . PRO A 1 357 ? 35.335 16.309 -19.061 1.00 95.44 357 PRO A O 1
ATOM 2749 N N . GLN A 1 358 ? 33.483 15.166 -18.554 1.00 95.75 358 GLN A N 1
ATOM 2750 C CA . GLN A 1 358 ? 34.174 13.927 -18.216 1.00 95.75 358 GLN A CA 1
ATOM 2751 C C . GLN A 1 358 ? 34.152 13.000 -19.425 1.00 95.75 358 GLN A C 1
ATOM 2753 O O . GLN A 1 358 ? 33.089 12.504 -19.794 1.00 95.75 358 GLN A O 1
ATOM 2758 N N . LYS A 1 359 ? 35.315 12.737 -20.024 1.00 96.31 359 LYS A N 1
ATOM 2759 C CA . LYS A 1 359 ? 35.456 11.852 -21.185 1.00 96.31 359 LYS A CA 1
ATOM 2760 C C . LYS A 1 359 ? 36.250 10.602 -20.824 1.00 96.31 359 LYS A C 1
ATOM 2762 O O . LYS A 1 359 ? 37.338 10.691 -20.263 1.00 96.31 359 LYS A O 1
ATOM 2767 N N . PHE A 1 360 ? 35.715 9.443 -21.190 1.00 95.88 360 PHE A N 1
ATOM 2768 C CA . PHE A 1 360 ? 36.313 8.140 -20.927 1.00 95.88 360 PHE A CA 1
ATOM 2769 C C . PHE A 1 360 ? 36.464 7.365 -22.231 1.00 95.88 360 PHE A C 1
ATOM 2771 O O . PHE A 1 360 ? 35.508 7.210 -22.992 1.00 95.88 360 PHE A O 1
ATOM 2778 N N . GLU A 1 361 ? 37.662 6.850 -22.481 1.00 96.75 361 GLU A N 1
ATOM 2779 C CA . GLU A 1 361 ? 37.881 5.871 -23.539 1.00 96.75 361 GLU A CA 1
ATOM 2780 C C . GLU A 1 361 ? 37.391 4.498 -23.074 1.00 96.75 361 GLU A C 1
ATOM 2782 O O . GLU A 1 361 ? 37.745 4.031 -21.991 1.00 96.75 361 GLU A O 1
ATOM 2787 N N . VAL A 1 362 ? 36.547 3.868 -23.888 1.00 95.00 362 VAL A N 1
ATOM 2788 C CA . VAL A 1 362 ? 35.953 2.560 -23.601 1.00 95.00 362 VAL A CA 1
ATOM 2789 C C . VAL A 1 362 ? 36.757 1.455 -24.277 1.00 95.00 362 VAL A C 1
ATOM 2791 O O . VAL A 1 362 ? 37.050 0.441 -23.645 1.00 95.00 362 VAL A O 1
ATOM 2794 N N . TYR A 1 363 ? 37.092 1.627 -25.560 1.00 96.06 363 TYR A N 1
ATOM 2795 C CA . TYR A 1 363 ? 37.792 0.613 -26.345 1.00 96.06 363 TYR A CA 1
ATOM 2796 C C . TYR A 1 363 ? 38.432 1.197 -27.612 1.00 96.06 363 TYR A C 1
ATOM 2798 O O . TYR A 1 363 ? 37.895 2.130 -28.207 1.00 96.06 363 TYR A O 1
ATOM 2806 N N . GLN A 1 364 ? 39.541 0.601 -28.053 1.00 95.75 364 GLN A N 1
ATOM 2807 C CA . GLN A 1 364 ? 40.145 0.828 -29.368 1.00 95.75 364 GLN A CA 1
ATOM 2808 C C . GLN A 1 364 ? 39.752 -0.337 -30.276 1.00 95.75 364 GLN A C 1
ATOM 2810 O O . GLN A 1 364 ? 40.256 -1.450 -30.118 1.00 95.75 364 GLN A O 1
ATOM 2815 N N . SER A 1 365 ? 38.808 -0.096 -31.180 1.00 91.50 365 SER A N 1
ATOM 2816 C CA . SER A 1 365 ? 38.297 -1.108 -32.093 1.00 91.50 365 SER A CA 1
ATOM 2817 C C . SER A 1 365 ? 39.287 -1.432 -33.207 1.00 91.50 365 SER A C 1
ATOM 2819 O O . SER A 1 365 ? 39.854 -0.527 -33.815 1.00 91.50 365 SER A O 1
ATOM 2821 N N . LEU A 1 366 ? 39.417 -2.727 -33.508 1.00 92.81 366 LEU A N 1
ATOM 2822 C CA . LEU A 1 366 ? 40.196 -3.276 -34.625 1.00 92.81 366 LEU A CA 1
ATOM 2823 C C . LEU A 1 366 ? 39.302 -3.791 -35.777 1.00 92.81 366 LEU A C 1
ATOM 2825 O O . LEU A 1 366 ? 39.775 -4.508 -36.654 1.00 92.81 366 LEU A O 1
ATOM 2829 N N . GLY A 1 367 ? 37.998 -3.493 -35.757 1.00 95.00 367 GLY A N 1
ATOM 2830 C CA . GLY A 1 367 ? 37.042 -3.959 -36.764 1.00 95.00 367 GLY A CA 1
ATOM 2831 C C . GLY A 1 367 ? 35.582 -3.718 -36.373 1.00 95.00 367 GLY A C 1
ATOM 2832 O O . GLY A 1 367 ? 35.286 -2.959 -35.453 1.00 95.00 367 GLY A O 1
ATOM 2833 N N . ASP A 1 368 ? 34.656 -4.373 -37.067 1.00 97.38 368 ASP A N 1
ATOM 2834 C CA . ASP A 1 368 ? 33.219 -4.218 -36.819 1.00 97.38 368 ASP A CA 1
ATOM 2835 C C . ASP A 1 368 ? 32.817 -4.698 -35.416 1.00 97.38 368 ASP A C 1
ATOM 2837 O O . ASP A 1 368 ? 33.342 -5.687 -34.896 1.00 97.38 368 ASP A O 1
ATOM 2841 N N . GLY A 1 369 ? 31.841 -4.029 -34.802 1.00 96.38 369 GLY A N 1
ATOM 2842 C CA . GLY A 1 369 ? 31.403 -4.373 -33.455 1.00 96.38 369 GLY A CA 1
ATOM 2843 C C . GLY A 1 369 ? 30.104 -3.710 -33.018 1.00 96.38 369 GLY A C 1
ATOM 2844 O O . GLY A 1 369 ? 29.362 -3.122 -33.808 1.00 96.38 369 GLY A O 1
ATOM 2845 N N . VAL A 1 370 ? 29.811 -3.854 -31.727 1.00 96.38 370 VAL A N 1
ATOM 2846 C CA . VAL A 1 370 ? 28.615 -3.312 -31.075 1.00 96.38 370 VAL A CA 1
ATOM 2847 C C . VAL A 1 370 ? 28.985 -2.649 -29.755 1.00 96.38 370 VAL A C 1
ATOM 2849 O O . VAL A 1 370 ? 29.920 -3.078 -29.080 1.00 96.38 370 VAL A O 1
ATOM 2852 N N . ALA A 1 371 ? 28.249 -1.608 -29.379 1.00 96.19 371 ALA A N 1
ATOM 2853 C CA . ALA A 1 371 ? 28.431 -0.887 -28.125 1.00 96.19 371 ALA A CA 1
ATOM 2854 C C . ALA A 1 371 ? 27.087 -0.656 -27.432 1.00 96.19 371 ALA A C 1
ATOM 2856 O O . ALA A 1 371 ? 26.051 -0.573 -28.088 1.00 96.19 371 ALA A O 1
ATOM 2857 N N . GLN A 1 372 ? 27.126 -0.527 -26.105 1.00 95.50 372 GLN A N 1
ATOM 2858 C CA . GLN A 1 372 ? 25.975 -0.186 -25.274 1.00 95.50 372 GLN A CA 1
ATOM 2859 C C . GLN A 1 372 ? 26.414 0.743 -24.138 1.00 95.50 372 GLN A C 1
ATOM 2861 O O . GLN A 1 372 ? 27.412 0.480 -23.466 1.00 95.50 372 GLN A O 1
ATOM 2866 N N . VAL A 1 373 ? 25.628 1.784 -23.869 1.00 95.88 373 VAL A N 1
ATOM 2867 C CA . VAL A 1 373 ? 25.760 2.638 -22.681 1.00 95.88 373 VAL A CA 1
ATOM 2868 C C . VAL A 1 373 ? 24.463 2.587 -21.883 1.00 95.88 373 VAL A C 1
ATOM 2870 O O . VAL A 1 373 ? 23.375 2.693 -22.444 1.00 95.88 373 VAL A O 1
ATOM 2873 N N . GLN A 1 374 ? 24.573 2.422 -20.566 1.00 95.50 374 GLN A N 1
ATOM 2874 C CA . GLN A 1 374 ? 23.438 2.383 -19.642 1.00 95.50 374 GLN A CA 1
ATOM 2875 C C . GLN A 1 374 ? 23.705 3.250 -18.413 1.00 95.50 374 GLN A C 1
ATOM 2877 O O . GLN A 1 374 ? 24.855 3.514 -18.063 1.00 95.50 374 GLN A O 1
ATOM 2882 N N . TYR A 1 375 ? 22.643 3.663 -17.726 1.00 95.06 375 TYR A N 1
ATOM 2883 C CA . TYR A 1 375 ? 22.728 4.576 -16.590 1.00 95.06 375 TYR A CA 1
ATOM 2884 C C . TYR A 1 375 ? 21.682 4.244 -15.528 1.00 95.06 375 TYR A C 1
ATOM 2886 O O . TYR A 1 375 ? 20.674 3.593 -15.803 1.00 95.06 375 TYR A O 1
ATOM 2894 N N . ASN A 1 376 ? 21.933 4.716 -14.313 1.00 95.38 376 ASN A N 1
ATOM 2895 C CA . ASN A 1 376 ? 20.959 4.711 -13.236 1.00 95.38 376 ASN A CA 1
ATOM 2896 C C . ASN A 1 376 ? 21.117 5.985 -12.399 1.00 95.38 376 ASN A C 1
ATOM 2898 O O . ASN A 1 376 ? 22.090 6.723 -12.562 1.00 95.38 376 ASN A O 1
ATOM 2902 N N . LEU A 1 377 ? 20.150 6.263 -11.527 1.00 94.81 377 LEU A N 1
ATOM 2903 C CA . LEU A 1 377 ? 20.134 7.460 -10.694 1.00 94.81 377 LEU A CA 1
ATOM 2904 C C . LEU A 1 377 ? 20.138 7.083 -9.219 1.00 94.81 377 LEU A C 1
ATOM 2906 O O . LEU A 1 377 ? 19.324 6.282 -8.769 1.00 94.81 377 LEU A O 1
ATOM 2910 N N . ASP A 1 378 ? 20.979 7.765 -8.448 1.00 96.31 378 ASP A N 1
ATOM 2911 C CA . ASP A 1 378 ? 21.052 7.653 -6.991 1.00 96.31 378 ASP A CA 1
ATOM 2912 C C . ASP A 1 378 ? 19.677 7.706 -6.305 1.00 96.31 378 ASP A C 1
ATOM 2914 O O . ASP A 1 378 ? 19.413 6.930 -5.390 1.00 96.31 378 ASP A O 1
ATOM 2918 N N . ALA A 1 379 ? 18.798 8.619 -6.738 1.00 93.62 379 ALA A N 1
ATOM 2919 C CA . ALA A 1 379 ? 17.445 8.741 -6.196 1.00 93.62 379 ALA A CA 1
ATOM 2920 C C . ALA A 1 379 ? 16.633 7.453 -6.411 1.00 93.62 379 ALA A C 1
ATOM 2922 O O . ALA A 1 379 ? 16.074 6.914 -5.460 1.00 93.62 379 ALA A O 1
ATOM 2923 N N . SER A 1 380 ? 16.673 6.894 -7.623 1.00 93.31 380 SER A N 1
ATOM 2924 C CA . SER A 1 380 ? 15.971 5.651 -7.947 1.00 93.31 380 SER A CA 1
ATOM 2925 C C . SER A 1 380 ? 16.525 4.450 -7.174 1.00 93.31 380 SER A C 1
ATOM 2927 O O . SER A 1 380 ? 15.762 3.615 -6.693 1.00 93.31 380 SER A O 1
ATOM 2929 N N . ILE A 1 381 ? 17.847 4.380 -6.990 1.00 96.06 381 ILE A N 1
ATOM 2930 C CA . ILE A 1 381 ? 18.490 3.322 -6.199 1.00 96.06 381 ILE A CA 1
ATOM 2931 C C . ILE A 1 381 ? 18.114 3.446 -4.714 1.00 96.06 381 ILE A C 1
ATOM 2933 O O . ILE A 1 381 ? 17.876 2.435 -4.052 1.00 96.06 381 ILE A O 1
ATOM 2937 N N . ARG A 1 382 ? 18.028 4.671 -4.173 1.00 95.12 382 ARG A N 1
ATOM 2938 C CA . ARG A 1 382 ? 17.571 4.909 -2.791 1.00 95.12 382 ARG A CA 1
ATOM 2939 C C . ARG A 1 382 ? 16.125 4.474 -2.598 1.00 95.12 382 ARG A C 1
ATOM 2941 O O . ARG A 1 382 ? 15.835 3.834 -1.590 1.00 95.12 382 ARG A O 1
ATOM 2948 N N . ASP A 1 383 ? 15.250 4.775 -3.552 1.00 92.44 383 ASP A N 1
ATOM 2949 C CA . ASP A 1 383 ? 13.856 4.331 -3.510 1.00 92.44 383 ASP A CA 1
ATOM 2950 C C . ASP A 1 383 ? 13.757 2.806 -3.600 1.00 92.44 383 ASP A C 1
ATOM 2952 O O . ASP A 1 383 ? 13.002 2.190 -2.847 1.00 92.44 383 ASP A O 1
ATOM 2956 N N . PHE A 1 384 ? 14.590 2.178 -4.437 1.00 96.00 384 PHE A N 1
ATOM 2957 C CA . PHE A 1 384 ? 14.691 0.724 -4.513 1.00 96.00 384 PHE A CA 1
ATOM 2958 C C . PHE A 1 384 ? 15.142 0.097 -3.186 1.00 96.00 384 PHE A C 1
ATOM 2960 O O . PHE A 1 384 ? 14.520 -0.862 -2.716 1.00 96.00 384 PHE A O 1
ATOM 2967 N N . ALA A 1 385 ? 16.170 0.662 -2.547 1.00 96.25 385 ALA A N 1
ATOM 2968 C CA . ALA A 1 385 ? 16.644 0.228 -1.235 1.00 96.25 385 ALA A CA 1
ATOM 2969 C C . ALA A 1 385 ? 15.558 0.368 -0.168 1.00 96.25 385 ALA A C 1
ATOM 2971 O O . ALA A 1 385 ? 15.256 -0.588 0.547 1.00 96.25 385 ALA A O 1
ATOM 2972 N N . ARG A 1 386 ? 14.934 1.547 -0.104 1.00 93.44 386 ARG A N 1
ATOM 2973 C CA . ARG A 1 386 ? 13.870 1.861 0.847 1.00 93.44 386 ARG A CA 1
ATOM 2974 C C . ARG A 1 386 ? 12.708 0.885 0.719 1.00 93.44 386 ARG A C 1
ATOM 2976 O O . ARG A 1 386 ? 12.329 0.263 1.706 1.00 93.44 386 ARG A O 1
ATOM 2983 N N . ALA A 1 387 ? 12.158 0.737 -0.485 1.00 93.62 387 ALA A N 1
ATOM 2984 C CA . ALA A 1 387 ? 11.019 -0.139 -0.720 1.00 93.62 387 ALA A CA 1
ATOM 2985 C C . ALA A 1 387 ? 11.354 -1.599 -0.387 1.00 93.62 387 ALA A C 1
ATOM 2987 O O . ALA A 1 387 ? 10.561 -2.260 0.273 1.00 93.62 387 ALA A O 1
ATOM 2988 N N . SER A 1 388 ? 12.538 -2.089 -0.770 1.00 96.12 388 SER A N 1
ATOM 2989 C CA . SER A 1 388 ? 12.946 -3.476 -0.500 1.00 96.12 388 SER A CA 1
ATOM 2990 C C . SER A 1 388 ? 13.098 -3.770 0.994 1.00 96.12 388 SER A C 1
ATOM 2992 O O . SER A 1 388 ? 12.640 -4.809 1.463 1.00 96.12 388 SER A O 1
ATOM 2994 N N . LEU A 1 389 ? 13.710 -2.856 1.752 1.00 94.62 389 LEU A N 1
ATOM 2995 C CA . LEU A 1 389 ? 13.929 -3.027 3.191 1.00 94.62 389 LEU A CA 1
ATOM 2996 C C . LEU A 1 389 ? 12.623 -2.897 3.990 1.00 94.62 389 LEU A C 1
ATOM 2998 O O . LEU A 1 389 ? 12.363 -3.703 4.877 1.00 94.62 389 LEU A O 1
ATOM 3002 N N . ILE A 1 390 ? 11.768 -1.932 3.640 1.00 89.94 390 ILE A N 1
ATOM 3003 C CA . ILE A 1 390 ? 10.452 -1.763 4.276 1.00 89.94 390 ILE A CA 1
ATOM 3004 C C . ILE A 1 390 ? 9.540 -2.960 3.975 1.00 89.94 390 ILE A C 1
ATOM 3006 O O . ILE A 1 390 ? 8.866 -3.469 4.870 1.00 89.94 390 ILE A O 1
ATOM 3010 N N . TYR A 1 391 ? 9.537 -3.445 2.731 1.00 91.56 391 TYR A N 1
ATOM 3011 C CA . TYR A 1 391 ? 8.759 -4.623 2.351 1.00 91.56 391 TYR A CA 1
ATOM 3012 C C . TYR A 1 391 ? 9.256 -5.895 3.058 1.00 91.56 391 TYR A C 1
ATOM 3014 O O . TYR A 1 391 ? 8.469 -6.761 3.426 1.00 91.56 391 TYR A O 1
ATOM 3022 N N . SER A 1 392 ? 10.559 -6.002 3.318 1.00 92.81 392 SER A N 1
ATOM 3023 C CA . SER A 1 392 ? 11.123 -7.089 4.121 1.00 92.81 392 SER A CA 1
ATOM 3024 C C . SER A 1 392 ? 10.640 -7.066 5.570 1.00 92.81 392 SER A C 1
ATOM 3026 O O . SER A 1 392 ? 10.265 -8.122 6.079 1.00 92.81 392 SER A O 1
ATOM 3028 N N . LEU A 1 393 ? 10.574 -5.891 6.206 1.00 86.19 393 LEU A N 1
ATOM 3029 C CA . LEU A 1 393 ? 10.022 -5.747 7.556 1.00 86.19 393 LEU A CA 1
ATOM 3030 C C . LEU A 1 393 ? 8.550 -6.169 7.611 1.00 86.19 393 LEU A C 1
ATOM 3032 O O . LEU A 1 393 ? 8.151 -6.867 8.538 1.00 86.19 393 LEU A O 1
ATOM 3036 N N . SER A 1 394 ? 7.751 -5.800 6.604 1.00 84.94 394 SER A N 1
ATOM 3037 C CA . SER A 1 394 ? 6.331 -6.171 6.566 1.00 84.94 394 SER A CA 1
ATOM 3038 C C . SER A 1 394 ? 6.105 -7.658 6.285 1.00 84.94 394 SER A C 1
ATOM 3040 O O . SER A 1 394 ? 5.187 -8.259 6.842 1.00 84.94 394 SER A O 1
ATOM 3042 N N . ARG A 1 395 ? 6.939 -8.279 5.441 1.00 89.19 395 ARG A N 1
ATOM 3043 C CA . ARG A 1 395 ? 6.864 -9.720 5.147 1.00 89.19 395 ARG A CA 1
ATOM 3044 C C . ARG A 1 395 ? 7.592 -10.587 6.174 1.00 89.19 395 ARG A C 1
ATOM 3046 O O . ARG A 1 395 ? 7.361 -11.792 6.188 1.00 89.19 395 ARG A O 1
ATOM 3053 N N . ASN A 1 396 ? 8.435 -9.995 7.019 1.00 90.44 396 ASN A N 1
ATOM 3054 C CA . ASN A 1 396 ? 9.342 -10.674 7.942 1.00 90.44 396 ASN A CA 1
ATOM 3055 C C . ASN A 1 396 ? 10.324 -11.635 7.234 1.00 90.44 396 ASN A C 1
ATOM 3057 O O . ASN A 1 396 ? 10.435 -12.812 7.584 1.00 90.44 396 ASN A O 1
ATOM 3061 N N . TYR A 1 397 ? 11.015 -11.139 6.200 1.00 94.06 397 TYR A N 1
ATOM 3062 C CA . TYR A 1 397 ? 12.032 -11.886 5.437 1.00 94.06 397 TYR A CA 1
ATOM 3063 C C . TYR A 1 397 ? 13.397 -11.197 5.499 1.00 94.06 397 TYR A C 1
ATOM 3065 O O . TYR A 1 397 ? 13.441 -9.969 5.459 1.00 94.06 397 TYR A O 1
ATOM 3073 N N . PRO A 1 398 ? 14.521 -11.938 5.522 1.00 95.25 398 PRO A N 1
ATOM 3074 C CA . PRO A 1 398 ? 15.838 -11.343 5.314 1.00 95.25 398 PRO A CA 1
ATOM 3075 C C . PRO A 1 398 ? 15.977 -10.802 3.882 1.00 95.25 398 PRO A C 1
ATOM 3077 O O . PRO A 1 398 ? 15.306 -11.268 2.957 1.00 95.25 398 PRO A O 1
ATOM 3080 N N . VAL A 1 399 ? 16.875 -9.835 3.685 1.00 96.81 399 VAL A N 1
ATOM 3081 C CA . VAL A 1 399 ? 17.117 -9.197 2.380 1.00 96.81 399 VAL A CA 1
ATOM 3082 C C . VAL A 1 399 ? 18.479 -9.581 1.830 1.00 96.81 399 VAL A C 1
ATOM 3084 O O . VAL A 1 399 ? 19.503 -9.401 2.485 1.00 96.81 399 VAL A O 1
ATOM 3087 N N . TYR A 1 400 ? 18.495 -10.007 0.569 1.00 96.75 400 TYR A N 1
ATOM 3088 C CA . TYR A 1 400 ? 19.719 -10.218 -0.193 1.00 96.75 400 TYR A CA 1
ATOM 3089 C C . TYR A 1 400 ? 19.770 -9.263 -1.384 1.00 96.75 400 TYR A C 1
ATOM 3091 O O . TYR A 1 400 ? 18.911 -9.316 -2.263 1.00 96.75 400 TYR A O 1
ATOM 3099 N N . LEU A 1 401 ? 20.800 -8.417 -1.445 1.00 97.06 401 LEU A N 1
ATOM 3100 C CA . LEU A 1 401 ? 21.109 -7.631 -2.640 1.00 97.06 401 LEU A CA 1
ATOM 3101 C C . LEU A 1 401 ? 22.207 -8.337 -3.434 1.00 97.06 401 LEU A C 1
ATOM 3103 O O . LEU A 1 401 ? 23.330 -8.481 -2.947 1.00 97.06 401 LEU A O 1
ATOM 3107 N N . SER A 1 402 ? 21.916 -8.721 -4.678 1.00 95.81 402 SER A N 1
ATOM 3108 C CA . SER A 1 402 ? 22.943 -9.228 -5.590 1.00 95.81 402 SER A CA 1
ATOM 3109 C C . SER A 1 402 ? 23.435 -8.183 -6.572 1.00 95.81 402 SER A C 1
ATOM 3111 O O . SER A 1 402 ? 22.631 -7.621 -7.308 1.00 95.81 402 SER A O 1
ATOM 3113 N N . THR A 1 403 ? 24.754 -8.020 -6.670 1.00 95.94 403 THR A N 1
ATOM 3114 C CA . THR A 1 403 ? 25.391 -7.237 -7.744 1.00 95.94 403 THR A CA 1
ATOM 3115 C C . THR A 1 403 ? 26.671 -7.918 -8.246 1.00 95.94 403 THR A C 1
ATOM 3117 O O . THR A 1 403 ? 27.064 -8.990 -7.767 1.00 95.94 403 THR A O 1
ATOM 3120 N N . LYS A 1 404 ? 27.346 -7.319 -9.226 1.00 94.56 404 LYS A N 1
ATOM 3121 C CA . LYS A 1 404 ? 28.672 -7.689 -9.733 1.00 94.56 404 LYS A CA 1
ATOM 3122 C C . LYS A 1 404 ? 29.702 -6.578 -9.463 1.00 94.56 404 LYS A C 1
ATOM 3124 O O . LYS A 1 404 ? 30.590 -6.325 -10.277 1.00 94.56 404 LYS A O 1
ATOM 3129 N N . ASN A 1 405 ? 29.653 -5.971 -8.276 1.00 93.12 405 ASN A N 1
ATOM 3130 C CA . ASN A 1 405 ? 30.537 -4.870 -7.857 1.00 93.12 405 ASN A CA 1
ATOM 3131 C C . ASN A 1 405 ? 32.049 -5.169 -7.890 1.00 93.12 405 ASN A C 1
ATOM 3133 O O . ASN A 1 405 ? 32.856 -4.247 -7.858 1.00 93.12 405 ASN A O 1
ATOM 3137 N N . THR A 1 406 ? 32.472 -6.434 -7.957 1.00 90.81 406 THR A N 1
ATOM 3138 C CA . THR A 1 406 ? 33.891 -6.763 -8.165 1.00 90.81 406 THR A CA 1
ATOM 3139 C C . THR A 1 406 ? 34.380 -6.384 -9.567 1.00 90.81 406 THR A C 1
ATOM 3141 O O . THR A 1 406 ? 35.562 -6.059 -9.718 1.00 90.81 406 THR A O 1
ATOM 3144 N N . ILE A 1 407 ? 33.472 -6.388 -10.552 1.00 94.62 407 ILE A N 1
ATOM 3145 C CA . ILE A 1 407 ? 33.699 -6.014 -11.954 1.00 94.62 407 ILE A CA 1
ATOM 3146 C C . ILE A 1 407 ? 33.231 -4.575 -12.189 1.00 94.62 407 ILE A C 1
ATOM 3148 O O . ILE A 1 407 ? 34.034 -3.711 -12.525 1.00 94.62 407 ILE A O 1
ATOM 3152 N N . LEU A 1 408 ? 31.954 -4.292 -11.921 1.00 95.12 408 LEU A N 1
ATOM 3153 C CA . LEU A 1 408 ? 31.362 -2.962 -12.064 1.00 95.12 408 LEU A CA 1
ATOM 3154 C C . LEU A 1 408 ? 31.582 -2.142 -10.787 1.00 95.12 408 LEU A C 1
ATOM 3156 O O . LEU A 1 408 ? 30.657 -1.878 -10.024 1.00 95.12 408 LEU A O 1
ATOM 3160 N N . LYS A 1 409 ? 32.842 -1.777 -10.525 1.00 95.12 409 LYS A N 1
ATOM 3161 C CA . LYS A 1 409 ? 33.263 -1.193 -9.239 1.00 95.12 409 LYS A CA 1
ATOM 3162 C C . LYS A 1 409 ? 32.515 0.090 -8.882 1.00 95.12 409 LYS A C 1
ATOM 3164 O O . LYS A 1 409 ? 32.056 0.212 -7.755 1.00 95.12 409 LYS A O 1
ATOM 3169 N N . ALA A 1 410 ? 32.381 1.015 -9.831 1.00 95.56 410 ALA A N 1
ATOM 3170 C CA . ALA A 1 410 ? 31.663 2.268 -9.611 1.00 95.56 410 ALA A CA 1
ATOM 3171 C C . ALA A 1 410 ? 30.141 2.059 -9.658 1.00 95.56 410 ALA A C 1
ATOM 3173 O O . ALA A 1 410 ? 29.443 2.409 -8.712 1.00 95.56 410 ALA A O 1
ATOM 3174 N N . TYR A 1 411 ? 29.640 1.433 -10.727 1.00 97.38 411 TYR A N 1
ATOM 3175 C CA . TYR A 1 411 ? 28.204 1.288 -10.981 1.00 97.38 411 TYR A CA 1
ATOM 3176 C C . TYR A 1 411 ? 27.511 0.414 -9.924 1.00 97.38 411 TYR A C 1
ATOM 3178 O O . TYR A 1 411 ? 26.704 0.897 -9.136 1.00 97.38 411 TYR A O 1
ATOM 3186 N N . ASP A 1 412 ? 27.898 -0.857 -9.816 1.00 97.50 412 ASP A N 1
ATOM 3187 C CA . ASP A 1 412 ? 27.302 -1.800 -8.863 1.00 97.50 412 ASP A CA 1
ATOM 3188 C C . ASP A 1 412 ? 27.785 -1.569 -7.426 1.00 97.50 412 ASP A C 1
ATOM 3190 O O . ASP A 1 412 ? 27.109 -1.961 -6.469 1.00 97.50 412 ASP A O 1
ATOM 3194 N N . GLY A 1 413 ? 28.962 -0.953 -7.258 1.00 97.12 413 GLY A N 1
ATOM 3195 C CA . GLY A 1 413 ? 29.415 -0.460 -5.958 1.00 97.12 413 GLY A CA 1
ATOM 3196 C C . GLY A 1 413 ? 28.452 0.583 -5.400 1.00 97.12 413 GLY A C 1
ATOM 3197 O O . GLY A 1 413 ? 28.076 0.494 -4.233 1.00 97.12 413 GLY A O 1
ATOM 3198 N N . ARG A 1 414 ? 27.938 1.482 -6.252 1.00 97.88 414 ARG A N 1
ATOM 3199 C CA . ARG A 1 414 ? 26.980 2.506 -5.829 1.00 97.88 414 ARG A CA 1
ATOM 3200 C C . ARG A 1 414 ? 25.675 1.918 -5.296 1.00 97.88 414 ARG A C 1
ATOM 3202 O O . ARG A 1 414 ? 25.184 2.385 -4.270 1.00 97.88 414 ARG A O 1
ATOM 3209 N N . PHE A 1 415 ? 25.154 0.859 -5.922 1.00 97.94 415 PHE A N 1
ATOM 3210 C CA . PHE A 1 415 ? 23.991 0.121 -5.409 1.00 97.94 415 PHE A CA 1
ATOM 3211 C C . PHE A 1 415 ? 24.245 -0.445 -4.013 1.00 97.94 415 PHE A C 1
ATOM 3213 O O . PHE A 1 415 ? 23.449 -0.228 -3.098 1.00 97.94 415 PHE A O 1
ATOM 3220 N N . LYS A 1 416 ? 25.376 -1.138 -3.837 1.00 96.62 416 LYS A N 1
ATOM 3221 C CA . LYS A 1 416 ? 25.767 -1.709 -2.545 1.00 96.62 416 LYS A CA 1
ATOM 3222 C C . LYS A 1 416 ? 25.843 -0.630 -1.462 1.00 96.62 416 LYS A C 1
ATOM 3224 O O . LYS A 1 416 ? 25.275 -0.818 -0.386 1.00 96.62 416 LYS A O 1
ATOM 3229 N N . ASP A 1 417 ? 26.525 0.475 -1.747 1.00 97.12 417 ASP A N 1
ATOM 3230 C CA . ASP A 1 417 ? 26.765 1.542 -0.775 1.00 97.12 417 ASP A CA 1
ATOM 3231 C C . ASP A 1 417 ? 25.462 2.239 -0.372 1.00 97.12 417 ASP A C 1
ATOM 3233 O O . ASP A 1 417 ? 25.231 2.482 0.813 1.00 97.12 417 ASP A O 1
ATOM 3237 N N . ILE A 1 418 ? 24.569 2.503 -1.333 1.00 97.50 418 ILE A N 1
ATOM 3238 C CA . ILE A 1 418 ? 23.264 3.117 -1.060 1.00 97.50 418 ILE A CA 1
ATOM 3239 C C . ILE A 1 418 ? 22.390 2.204 -0.194 1.00 97.50 418 ILE A C 1
ATOM 3241 O O . ILE A 1 418 ? 21.809 2.680 0.783 1.00 97.50 418 ILE A O 1
ATOM 3245 N N . PHE A 1 419 ? 22.312 0.906 -0.500 1.00 97.56 419 PHE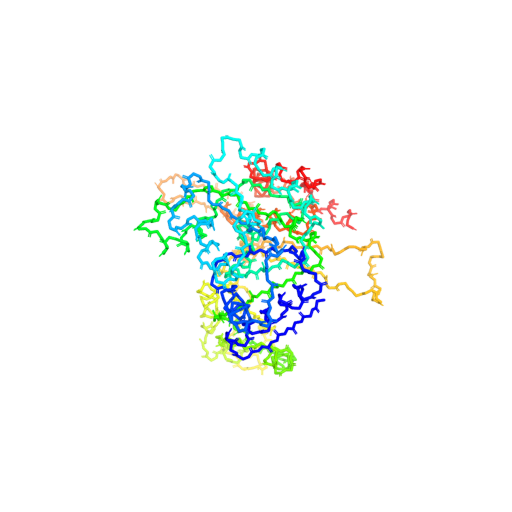 A N 1
ATOM 3246 C CA . PHE A 1 419 ? 21.542 -0.037 0.316 1.00 97.56 419 PHE A CA 1
ATOM 3247 C C . PHE A 1 419 ? 22.098 -0.149 1.739 1.00 97.56 419 PHE A C 1
ATOM 3249 O O . PHE A 1 419 ? 21.337 -0.089 2.705 1.00 97.56 419 PHE A O 1
ATOM 3256 N N . GLN A 1 420 ? 23.424 -0.261 1.881 1.00 95.12 420 GLN A N 1
ATOM 3257 C CA . GLN A 1 420 ? 24.077 -0.304 3.192 1.00 95.12 420 GLN A CA 1
ATOM 3258 C C . GLN A 1 420 ? 23.843 0.982 3.990 1.00 95.12 420 GLN A C 1
ATOM 3260 O O . GLN A 1 420 ? 23.562 0.914 5.186 1.00 95.12 420 GLN A O 1
ATOM 3265 N N . GLY A 1 421 ? 23.924 2.145 3.341 1.00 93.56 421 GLY A N 1
ATOM 3266 C CA . GLY A 1 421 ? 23.624 3.428 3.968 1.00 93.56 421 GLY A CA 1
ATOM 3267 C C . GLY A 1 421 ? 22.170 3.520 4.430 1.00 93.56 421 GLY A C 1
ATOM 3268 O O . GLY A 1 421 ? 21.911 3.931 5.560 1.00 93.56 421 GLY A O 1
ATOM 3269 N N . HIS A 1 422 ? 21.213 3.098 3.597 1.00 92.12 422 HIS A N 1
ATOM 3270 C CA . HIS A 1 422 ? 19.795 3.158 3.954 1.00 92.12 422 HIS A CA 1
ATOM 3271 C C . HIS A 1 422 ? 19.461 2.268 5.155 1.00 92.12 422 HIS A C 1
ATOM 3273 O O . HIS A 1 422 ? 18.788 2.727 6.074 1.00 92.12 422 HIS A O 1
ATOM 3279 N N . LEU A 1 423 ? 19.976 1.034 5.182 1.00 91.38 423 LEU A N 1
ATOM 3280 C CA . LEU A 1 423 ? 19.830 0.128 6.322 1.00 91.38 423 LEU A CA 1
ATOM 3281 C C . LEU A 1 423 ? 20.320 0.796 7.617 1.00 91.38 423 LEU A C 1
ATOM 3283 O O . LEU A 1 423 ? 19.525 0.999 8.534 1.00 91.38 423 LEU A O 1
ATOM 3287 N N . ARG A 1 424 ? 21.595 1.215 7.646 1.00 89.81 424 ARG A N 1
ATOM 3288 C CA . ARG A 1 424 ? 22.249 1.776 8.841 1.00 89.81 424 ARG A CA 1
ATOM 3289 C C . ARG A 1 424 ? 21.534 3.001 9.400 1.00 89.81 424 ARG A C 1
ATOM 3291 O O . ARG A 1 424 ? 21.428 3.139 10.608 1.00 89.81 424 ARG A O 1
ATOM 3298 N N . HIS A 1 425 ? 21.081 3.901 8.530 1.00 87.19 425 HIS A N 1
ATOM 3299 C CA . HIS A 1 425 ? 20.555 5.197 8.961 1.00 87.19 425 HIS A CA 1
ATOM 3300 C C . HIS A 1 425 ? 19.042 5.224 9.191 1.00 87.19 425 HIS A C 1
ATOM 3302 O O . HIS A 1 425 ? 18.550 6.209 9.736 1.00 87.19 425 HIS A O 1
ATOM 3308 N N . ARG A 1 426 ? 18.284 4.226 8.717 1.00 80.94 426 ARG A N 1
ATOM 3309 C CA . ARG A 1 426 ? 16.811 4.301 8.722 1.00 80.94 426 ARG A CA 1
ATOM 3310 C C . ARG A 1 426 ? 16.107 3.124 9.376 1.00 80.94 426 ARG A C 1
ATOM 3312 O O . ARG A 1 426 ? 15.051 3.346 9.955 1.00 80.94 426 ARG A O 1
ATOM 3319 N N . VAL A 1 427 ? 16.628 1.904 9.244 1.00 86.81 427 VAL A N 1
ATOM 3320 C CA . VAL A 1 427 ? 15.864 0.690 9.594 1.00 86.81 427 VAL A CA 1
ATOM 3321 C C . VAL A 1 427 ? 16.672 -0.359 10.366 1.00 86.81 427 VAL A C 1
ATOM 3323 O O . VAL A 1 427 ? 16.131 -1.414 10.675 1.00 86.81 427 VAL A O 1
ATOM 3326 N N . GLN A 1 428 ? 17.933 -0.082 10.719 1.00 89.88 428 GLN A N 1
ATOM 3327 C CA . GLN A 1 428 ? 18.814 -1.010 11.443 1.00 89.88 428 GLN A CA 1
ATOM 3328 C C . GLN A 1 428 ? 18.173 -1.539 12.736 1.00 89.88 428 GLN A C 1
ATOM 3330 O O . GLN A 1 428 ? 18.032 -2.747 12.889 1.00 89.88 428 GLN A O 1
ATOM 3335 N N . GLU A 1 429 ? 17.717 -0.646 13.617 1.00 85.62 429 GLU A N 1
ATOM 3336 C CA . GLU A 1 429 ? 17.095 -1.018 14.898 1.00 85.62 429 GLU A CA 1
ATOM 3337 C C . GLU A 1 429 ? 15.838 -1.879 14.699 1.00 85.62 429 GLU A C 1
ATOM 3339 O O . GLU A 1 429 ? 15.595 -2.828 15.439 1.00 85.62 429 GLU A O 1
ATOM 3344 N N . GLN A 1 430 ? 15.053 -1.591 13.655 1.00 83.81 430 GLN A N 1
ATOM 3345 C CA . GLN A 1 430 ? 13.852 -2.359 13.321 1.00 83.81 430 GLN A CA 1
ATOM 3346 C C . GLN A 1 430 ? 14.199 -3.766 12.821 1.00 83.81 430 GLN A C 1
ATOM 3348 O O . GLN A 1 430 ? 13.513 -4.724 13.172 1.00 83.81 430 GLN A O 1
ATOM 3353 N N . PHE A 1 431 ? 15.262 -3.899 12.022 1.00 90.44 431 PHE A N 1
ATOM 3354 C CA . PHE A 1 431 ? 15.764 -5.193 11.557 1.00 90.44 431 PHE A CA 1
ATOM 3355 C C . PHE A 1 431 ? 16.294 -6.032 12.721 1.00 90.44 431 PHE A C 1
ATOM 3357 O O . PHE A 1 431 ? 15.954 -7.208 12.820 1.00 90.44 431 PHE A O 1
ATOM 3364 N N . GLU A 1 432 ? 17.069 -5.428 13.622 1.00 91.50 432 GLU A N 1
ATOM 3365 C CA . GLU A 1 432 ? 17.606 -6.101 14.809 1.00 91.50 432 GLU A CA 1
ATOM 3366 C C . GLU A 1 432 ? 16.491 -6.560 15.750 1.00 91.50 432 GLU A C 1
ATOM 3368 O O . GLU A 1 432 ? 16.462 -7.728 16.137 1.00 91.50 432 GLU A O 1
ATOM 3373 N N . ALA A 1 433 ? 15.519 -5.690 16.038 1.00 85.44 433 ALA A N 1
ATOM 3374 C CA . ALA A 1 433 ? 14.355 -6.032 16.853 1.00 85.44 433 ALA A CA 1
ATOM 3375 C C . ALA A 1 433 ? 13.507 -7.161 16.236 1.00 85.44 433 ALA A C 1
ATOM 3377 O O . ALA A 1 433 ? 12.915 -7.957 16.963 1.00 85.44 433 ALA A O 1
ATOM 3378 N N . ALA A 1 434 ? 13.459 -7.251 14.903 1.00 85.06 434 ALA A N 1
ATOM 3379 C CA . ALA A 1 434 ? 12.766 -8.317 14.181 1.00 85.06 434 ALA A CA 1
ATOM 3380 C C . ALA A 1 434 ? 13.620 -9.586 13.970 1.00 85.06 434 ALA A C 1
ATOM 3382 O O . ALA A 1 434 ? 13.115 -10.577 13.442 1.00 85.06 434 ALA A O 1
ATOM 3383 N N . GLY A 1 435 ? 14.906 -9.581 14.347 1.00 93.25 435 GLY A N 1
ATOM 3384 C CA . GLY A 1 435 ? 15.835 -10.686 14.079 1.00 93.25 435 GLY A CA 1
ATOM 3385 C C . GLY A 1 435 ? 16.133 -10.902 12.587 1.00 93.25 435 GLY A C 1
ATOM 3386 O O . GLY A 1 435 ? 16.478 -12.012 12.176 1.00 93.25 435 GLY A O 1
ATOM 3387 N N . LEU A 1 436 ? 15.973 -9.864 11.763 1.00 94.25 436 LEU A N 1
ATOM 3388 C CA . LEU A 1 436 ? 16.176 -9.899 10.316 1.00 94.25 436 LEU A CA 1
ATOM 3389 C C . LEU A 1 436 ? 17.595 -9.483 9.932 1.00 94.25 436 LEU A C 1
ATOM 3391 O O . LEU A 1 436 ? 18.255 -8.699 10.610 1.00 94.25 436 LEU A O 1
ATOM 3395 N N . THR A 1 437 ? 18.056 -9.977 8.785 1.00 95.44 437 THR A N 1
ATOM 3396 C CA . THR A 1 437 ? 19.387 -9.671 8.254 1.00 95.44 437 THR A CA 1
ATOM 3397 C C . THR A 1 437 ? 19.310 -9.064 6.860 1.00 95.44 437 THR A C 1
ATOM 3399 O O . THR A 1 437 ? 18.393 -9.333 6.081 1.00 95.44 437 THR A O 1
ATOM 3402 N N . TYR A 1 438 ? 20.307 -8.240 6.542 1.00 96.06 438 TYR A N 1
ATOM 3403 C CA . TYR A 1 438 ? 20.584 -7.769 5.192 1.00 96.06 438 TYR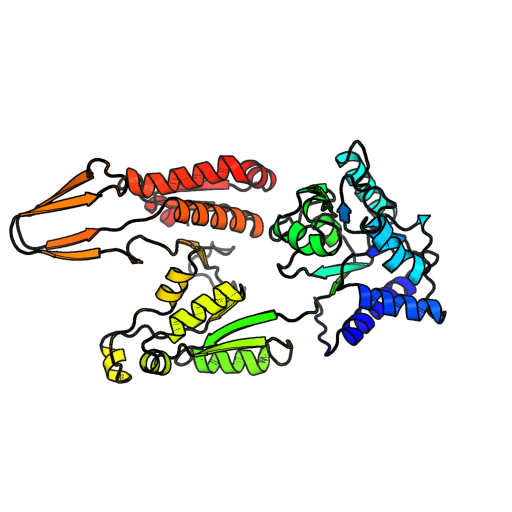 A CA 1
ATOM 3404 C C . TYR A 1 438 ? 21.987 -8.213 4.786 1.00 96.06 438 TYR A C 1
ATOM 3406 O O . TYR A 1 438 ? 22.953 -7.983 5.517 1.00 96.06 438 TYR A O 1
ATOM 3414 N N . GLU A 1 439 ? 22.112 -8.794 3.596 1.00 94.94 439 GLU A N 1
ATOM 3415 C CA . GLU A 1 439 ? 23.400 -9.196 3.046 1.00 94.94 439 GLU A CA 1
ATOM 3416 C C . GLU A 1 439 ? 23.553 -8.767 1.583 1.00 94.94 439 GLU A C 1
ATOM 3418 O O . GLU A 1 439 ? 22.703 -9.021 0.727 1.00 94.94 439 GLU A O 1
ATOM 3423 N N . HIS A 1 440 ? 24.692 -8.151 1.268 1.00 95.31 440 HIS A N 1
ATOM 3424 C CA . HIS A 1 440 ? 25.127 -7.967 -0.114 1.00 95.31 440 HIS A CA 1
ATOM 3425 C C . HIS A 1 440 ? 25.935 -9.189 -0.560 1.00 95.31 440 HIS A C 1
ATOM 3427 O O . HIS A 1 440 ? 26.921 -9.548 0.086 1.00 95.31 440 HIS A O 1
ATOM 3433 N N . ARG A 1 441 ? 25.553 -9.809 -1.683 1.00 92.69 441 ARG A N 1
ATOM 3434 C CA . ARG A 1 441 ? 26.259 -10.962 -2.262 1.00 92.69 441 ARG A CA 1
ATOM 3435 C C . ARG A 1 441 ? 26.653 -10.716 -3.719 1.00 92.69 441 ARG A C 1
ATOM 3437 O O . ARG A 1 441 ? 25.870 -10.169 -4.493 1.00 92.69 441 ARG A O 1
ATOM 3444 N N . PRO A 1 442 ? 27.823 -11.198 -4.171 1.00 89.44 442 PRO A N 1
ATOM 3445 C CA . PRO A 1 442 ? 28.091 -11.303 -5.599 1.00 89.44 442 PRO A CA 1
ATOM 3446 C C . PRO A 1 442 ? 27.044 -12.202 -6.269 1.00 89.44 442 PRO A C 1
ATOM 3448 O O . PRO A 1 442 ? 26.764 -13.285 -5.755 1.00 89.44 442 PRO A O 1
ATOM 3451 N N . HIS A 1 443 ? 26.526 -11.812 -7.437 1.00 85.75 443 HIS A N 1
ATOM 3452 C CA . HIS A 1 443 ? 25.433 -12.525 -8.120 1.00 85.75 443 HIS A CA 1
ATOM 3453 C C . HIS A 1 443 ? 25.648 -14.046 -8.218 1.00 85.75 443 HIS A C 1
ATOM 3455 O O . HIS A 1 443 ? 24.778 -14.820 -7.832 1.00 85.75 443 HIS A O 1
ATOM 3461 N N . ARG A 1 444 ? 26.856 -14.484 -8.607 1.00 83.00 444 ARG A N 1
ATOM 3462 C CA . ARG A 1 444 ? 27.216 -15.913 -8.704 1.00 83.00 444 ARG A CA 1
ATOM 3463 C C . ARG A 1 444 ? 27.071 -16.672 -7.377 1.00 83.00 444 ARG A C 1
ATOM 3465 O O . ARG A 1 444 ? 26.773 -17.857 -7.398 1.00 83.00 444 ARG A O 1
ATOM 3472 N N . ARG A 1 445 ? 27.314 -16.019 -6.236 1.00 84.88 445 ARG A N 1
ATOM 3473 C CA . ARG A 1 445 ? 27.159 -16.648 -4.917 1.00 84.88 445 ARG A CA 1
ATOM 3474 C C . ARG A 1 445 ? 25.698 -16.728 -4.497 1.00 84.88 445 ARG A C 1
ATOM 3476 O O . ARG A 1 445 ? 25.325 -17.736 -3.918 1.00 84.88 445 ARG A O 1
ATOM 3483 N N . LEU A 1 446 ? 24.889 -15.708 -4.801 1.00 87.69 446 LEU A N 1
ATOM 3484 C CA . LEU A 1 446 ? 23.474 -15.713 -4.425 1.00 87.69 446 LEU A CA 1
ATOM 3485 C C . LEU A 1 446 ? 22.715 -16.843 -5.131 1.00 87.69 446 LEU A C 1
ATOM 3487 O O . LEU A 1 446 ? 22.045 -17.625 -4.467 1.00 87.69 446 LEU A O 1
ATOM 3491 N N . VAL A 1 447 ? 22.885 -16.971 -6.451 1.00 86.06 447 VAL A N 1
ATOM 3492 C CA . VAL A 1 447 ? 22.191 -18.006 -7.243 1.00 86.06 447 VAL A CA 1
ATOM 3493 C C . VAL A 1 447 ? 22.606 -19.430 -6.869 1.00 86.06 447 VAL A C 1
ATOM 3495 O O . VAL A 1 447 ? 21.836 -20.355 -7.073 1.00 86.06 447 VAL A O 1
ATOM 3498 N N . ALA A 1 448 ? 23.809 -19.610 -6.314 1.00 82.19 448 ALA A N 1
ATOM 3499 C CA . ALA A 1 448 ? 24.297 -20.907 -5.849 1.00 82.19 448 ALA A CA 1
ATOM 3500 C C . ALA A 1 448 ? 23.846 -21.249 -4.418 1.00 82.19 448 ALA A C 1
ATOM 3502 O O . ALA A 1 448 ? 23.932 -22.404 -4.018 1.00 82.19 448 ALA A O 1
ATOM 3503 N N . SER A 1 449 ? 23.426 -20.252 -3.633 1.00 77.06 449 SER A N 1
ATOM 3504 C CA . SER A 1 449 ? 22.956 -20.436 -2.254 1.00 77.06 449 SER A CA 1
ATOM 3505 C C . SER A 1 449 ? 21.441 -20.580 -2.125 1.00 77.06 449 SER A C 1
ATOM 3507 O O . SER A 1 449 ? 20.969 -20.781 -1.008 1.00 77.06 449 SER A O 1
ATOM 3509 N N . ALA A 1 450 ? 20.715 -20.378 -3.229 1.00 59.72 450 ALA A N 1
ATOM 3510 C CA . ALA A 1 450 ? 19.259 -20.376 -3.282 1.00 59.72 450 ALA A CA 1
ATOM 3511 C C . ALA A 1 450 ? 18.695 -21.796 -3.288 1.00 59.72 450 ALA A C 1
ATOM 3513 O O . ALA A 1 450 ? 19.168 -22.626 -4.095 1.00 59.72 450 ALA A O 1
#

Foldseek 3Di:
DDDDDDDDLLVLLQVLLVVVQVQCVVDVQAEEEDEDDDQNLSSLQNLLVCVVVVNGDNANYAYEYFKFFAPDDCPPCPTVNNRCCVRPCVSNVYDNVRYDYQPNDDPDSVVSQVVSLVVCVVSVHHQEYEWEADPQRATHQRHPLFDLQDAWDKDFHDPVRLVVCQVVDPGSVPRGRMMTGGGNVSVVRHNYYHYGYDDAAEEEEEAADDPQNVVVVVCCVPPDVVRHDHHYNYQYQEPLVCQVVVNVSLLVSLVVCVVRVHYDHTYYDQDDPVNCVVNVGPDRDGDSVLNSCVSNFAWDKDWDDDDPPDQDPPNPCPDIDIDTHGNDKDPSPKDKDKDFAWDWDKDWDQDPVRDDIDIDTDDTDHGIDMDIDIDDDLVSLLRSLVVQLSVCSSVVAAEEAEDQCVVVVPHRVSSVVSNVVCCVPPCVVVCVVSVYYYDYDHPVVVVVVD

Secondary structure (DSSP, 8-state):
------SSHHHHHHHHHHHHHHHHHH-TT-EEEE--SSTTHHHHHHHHHHHHTTS---TT-EEEESEEETT--TTSTTSHHHHHIIIIITTTT--GGGEE---TT-S-HHHHHHHHHHHHHHTTS-SEEEEE--TTS-BTTB-TT--TT--SEEEEPPHHHHHHHGGGSSSGGGS-SEEEE--HHHHHTSS-EEEE-----EEEEE---HHHHHHHHHHIIIIITTT---EEEEE---HHHHHHTTTHHHHHHHHHHHHHS-EEE-------HHHHHHHT-SS-PPPHHHHHHHHH--EEEE-----TTS--SSTT--SPPPEEEE-SSGGGG-EEEEE-SEEEEEEEE--TTSPPPEEEEEEEEESSEEEEE----HHHHHHHHHHHHHHHHHHT--EEEEE-TTTSTTHHHHHHHHHHHHIIIIIHHHHHHTT--EEEEEHHHHHHH-

InterPro domains:
  IPR004547 Glucosamine-6-phosphate isomerase [cd01399] (10-201)
  IPR004790 Isocitrate dehydrogenase NADP-dependent [PTHR11822] (200-448)
  IPR006148 Glucosamine/galactosamine-6-phosphate isomerase [PF01182] (14-201)
  IPR018321 Glucosamine-6-phosphate isomerase, conserved site [PS01161] (120-138)
  IPR024084 Isopropylmalate dehydrogenase-like domain [PF00180] (204-440)
  IPR024084 Isopropylmalate dehydrogenase-like domain [SM01329] (202-449)
  IPR037171 NagB/RpiA transferase-like [SSF100950] (1-201)